Protein AF-R1D2Q7-F1 (afdb_monomer_lite)

Radius of gyration: 23.11 Å; chains: 1; bounding box: 52×46×68 Å

Foldseek 3Di:
DDDQDPDDQLPDQLLLAALVQVCVQQVPQQEDQDDSDDPRVVVNPVPNPPVSPPRRHDPHDDDDDVVVVVVPADPVVVVFFAAQDDQDFFALFRCQRPQQQAPTWFFKWFDAQPDDTDHTDTQHQQRSGWFDQDPPFGKYWHWDDDPGHTKIKMKTFFPDPDSRRFTFKMKIWHWGSLVQAAFKDKCAPHAFQAAPLRQKTWIKMWGFRSQGWIKIKIKIFGSVFPPKGWDADRGSTIRIIMIGTPDGTRMMMMMITITPRRDDDPVVSSNSVNDDPPPPSQWQDKCSHQNFFLLSSCVRQAPLAKKKKWFAKPVGWTKIKTFRFGQHQPQAFDAGWMKIDTSVNNDIFIFPDRRHAWGRHSQWHTFGGDVTQPTAGRRRWWDFHDDDGTPPPVDRSRNHGTPITTSIMTMGRSDD

Organism: Emiliania huxleyi (NCBI:txid2903)

Sequence (416 aa):
MTLSTHQDLSAWDVSAITTYNMYRMFYYAASFSQKLCSDVWINTWSRVYYSHRQQVFSGTSGGNDITTAWDALPSSFRSNLYTVQGVATGTTHIVDGGHDMYDYGNYMSVSIGDSDYGSYLTYNQQCGSAPIDGDPVPYSTCMYPHASFTLMYTQVHATSTAPSNSVTGFRTTGNNGADGHGSKHGTGSTTPLTSASGRFQAHYTKVYSAGDPSINHLIVYSSSDQTASHSYSASTDSDVDTVTFGEPQHKVVYLLWAGTSGYNFPTSDFQSGCYPSEPPTNLCYSKSLHGASSYTFHSRCDNKGATLTLIQLSNGYKLAAYTSIPWTSRSGYGTGTSYIASITRNSCHQNRYSQYQIYDHNMYGPTFGGGHDIYINSNMNGGYCNYHSYYGAGSIICGSYSSWSITALEVYSTEA

Structure (mmCIF, N/CA/C/O backbone):
data_AF-R1D2Q7-F1
#
_entry.id   AF-R1D2Q7-F1
#
loop_
_atom_site.group_PDB
_atom_site.id
_atom_site.type_symbol
_atom_site.label_atom_id
_atom_site.label_alt_id
_atom_site.label_comp_id
_atom_site.label_asym_id
_atom_site.label_entity_id
_atom_site.label_seq_id
_atom_site.pdbx_PDB_ins_code
_atom_site.Cartn_x
_atom_site.Cartn_y
_atom_site.Cartn_z
_atom_site.occupancy
_atom_site.B_iso_or_equiv
_atom_site.auth_seq_id
_atom_site.auth_comp_id
_atom_site.auth_asym_id
_atom_site.auth_atom_id
_atom_site.pdbx_PDB_model_num
ATOM 1 N N . MET A 1 1 ? -1.330 21.378 -11.432 1.00 21.17 1 MET A N 1
ATOM 2 C CA . MET A 1 1 ? -2.297 20.326 -11.809 1.00 21.17 1 MET A CA 1
ATOM 3 C C . MET A 1 1 ? -1.509 19.032 -11.945 1.00 21.17 1 MET A C 1
ATOM 5 O O . MET A 1 1 ? -1.041 18.696 -13.022 1.00 21.17 1 MET A O 1
ATOM 9 N N . THR A 1 2 ? -1.219 18.396 -10.817 1.00 19.92 2 THR A N 1
ATOM 10 C CA . THR A 1 2 ? -0.394 17.189 -10.720 1.00 19.92 2 THR A CA 1
ATOM 11 C C . THR A 1 2 ? -1.335 16.022 -10.468 1.00 19.92 2 THR A C 1
ATOM 13 O O . THR A 1 2 ? -1.900 15.900 -9.389 1.00 19.92 2 THR A O 1
ATOM 16 N N . LEU A 1 3 ? -1.571 15.217 -11.507 1.00 19.89 3 LEU A N 1
ATOM 17 C CA . LEU A 1 3 ? -2.272 13.941 -11.392 1.00 19.89 3 LEU A CA 1
ATOM 18 C C . LEU A 1 3 ? -1.393 12.984 -10.571 1.00 19.89 3 LEU A C 1
ATOM 20 O O . LEU A 1 3 ? -0.381 12.499 -11.080 1.00 19.89 3 LEU A O 1
ATOM 24 N N . SER A 1 4 ? -1.774 12.695 -9.328 1.00 21.91 4 SER A N 1
ATOM 25 C CA . SER A 1 4 ? -1.305 11.506 -8.621 1.00 21.91 4 SER A CA 1
ATOM 26 C C . SER A 1 4 ? -2.159 10.323 -9.096 1.00 21.91 4 SER A C 1
ATOM 28 O O . SER A 1 4 ? -3.368 10.270 -8.888 1.00 21.91 4 SER A O 1
ATOM 30 N N . THR A 1 5 ? -1.558 9.385 -9.830 1.00 30.03 5 THR A N 1
ATOM 31 C CA . THR A 1 5 ? -2.240 8.154 -10.259 1.00 30.03 5 THR A CA 1
ATOM 32 C C . THR A 1 5 ? -1.513 6.951 -9.681 1.00 30.03 5 THR A C 1
ATOM 34 O O . THR A 1 5 ? -0.607 6.408 -10.310 1.00 30.03 5 THR A O 1
ATOM 37 N N . HIS A 1 6 ? -1.932 6.526 -8.491 1.00 38.22 6 HIS A N 1
ATOM 38 C CA . HIS A 1 6 ? -1.741 5.155 -8.031 1.00 38.22 6 HIS A CA 1
ATOM 39 C C . HIS A 1 6 ? -2.778 4.290 -8.757 1.00 38.22 6 HIS A C 1
ATOM 41 O O . HIS A 1 6 ? -3.894 4.137 -8.278 1.00 38.22 6 HIS A O 1
ATOM 47 N N . GLN A 1 7 ? -2.470 3.799 -9.959 1.00 41.19 7 GLN A N 1
ATOM 48 C CA . GLN A 1 7 ? -3.318 2.778 -10.578 1.00 41.19 7 GLN A CA 1
ATOM 49 C C . GLN A 1 7 ? -2.827 1.400 -10.154 1.00 41.19 7 GLN A C 1
ATOM 51 O O . GLN A 1 7 ? -1.683 1.047 -10.433 1.00 41.19 7 GLN A O 1
ATOM 56 N N . ASP A 1 8 ? -3.713 0.625 -9.528 1.00 42.19 8 ASP A N 1
ATOM 57 C CA . ASP A 1 8 ? -3.564 -0.824 -9.450 1.00 42.19 8 ASP A CA 1
ATOM 58 C C . ASP A 1 8 ? -3.456 -1.386 -10.879 1.00 42.19 8 ASP A C 1
ATOM 60 O O . ASP A 1 8 ? -4.293 -1.114 -11.748 1.00 42.19 8 ASP A O 1
ATOM 64 N N . LEU A 1 9 ? -2.389 -2.137 -11.144 1.00 46.78 9 LEU A N 1
ATOM 65 C CA . LEU A 1 9 ? -2.124 -2.733 -12.451 1.00 46.78 9 LEU A CA 1
ATOM 66 C C . LEU A 1 9 ? -3.142 -3.835 -12.793 1.00 46.78 9 LEU A C 1
ATOM 68 O O . LEU A 1 9 ? -3.361 -4.116 -13.974 1.00 46.78 9 LEU A O 1
ATOM 72 N N . SER A 1 10 ? -3.820 -4.412 -11.789 1.00 43.88 10 SER A N 1
ATOM 73 C CA . SER A 1 10 ? -4.962 -5.319 -11.983 1.00 43.88 10 SER A CA 1
ATOM 74 C C . SER A 1 10 ? -6.121 -4.623 -12.715 1.00 43.88 10 SER A C 1
ATOM 76 O O . SER A 1 10 ? -6.763 -5.223 -13.578 1.00 43.88 10 SER A O 1
ATOM 78 N N . ALA A 1 11 ? -6.312 -3.324 -12.460 1.00 45.25 11 ALA A N 1
ATOM 79 C CA . ALA A 1 11 ? -7.360 -2.487 -13.035 1.00 45.25 11 ALA A CA 1
ATOM 80 C C . ALA A 1 11 ? -7.006 -1.942 -14.429 1.00 45.25 11 ALA A C 1
ATOM 82 O O . ALA A 1 11 ? -7.768 -1.171 -15.018 1.00 45.25 11 ALA A O 1
ATOM 83 N N . TRP A 1 12 ? -5.846 -2.306 -14.988 1.00 52.59 12 TRP A N 1
ATOM 84 C CA . TRP A 1 12 ? -5.529 -1.949 -16.365 1.00 52.59 12 TRP A CA 1
ATOM 85 C C . TRP A 1 12 ? -6.488 -2.648 -17.329 1.00 52.59 12 TRP A C 1
ATOM 87 O O . TRP A 1 12 ? -6.561 -3.875 -17.384 1.00 52.59 12 TRP A O 1
ATOM 97 N N . ASP A 1 13 ? -7.198 -1.851 -18.127 1.00 55.78 13 ASP A N 1
ATOM 98 C CA . ASP A 1 13 ? -7.921 -2.349 -19.290 1.00 55.78 13 ASP A CA 1
ATOM 99 C C . ASP A 1 13 ? -6.910 -2.838 -20.336 1.00 55.78 13 ASP A C 1
ATOM 101 O O . ASP A 1 13 ? -6.265 -2.056 -21.037 1.00 55.78 13 ASP A O 1
ATOM 105 N N . VAL A 1 14 ? -6.748 -4.155 -20.403 1.00 55.41 14 VAL A N 1
ATOM 106 C CA . VAL A 1 14 ? -5.964 -4.853 -21.423 1.00 55.41 14 VAL A CA 1
ATOM 107 C C . VAL A 1 14 ? -6.824 -5.537 -22.479 1.00 55.41 14 VAL A C 1
ATOM 109 O O . VAL A 1 14 ? -6.314 -6.380 -23.211 1.00 55.41 14 VAL A O 1
ATOM 112 N N . SER A 1 15 ? -8.112 -5.195 -22.585 1.00 58.12 15 SER A N 1
ATOM 113 C CA . SER A 1 15 ? -9.059 -5.844 -23.509 1.00 58.12 15 SER A CA 1
ATOM 114 C C . SER A 1 15 ? -8.656 -5.635 -24.957 1.00 58.12 15 SER A C 1
ATOM 116 O O . SER A 1 15 ? -8.953 -6.448 -25.835 1.00 58.12 15 SER A O 1
ATOM 118 N N . ALA A 1 16 ? -7.927 -4.546 -25.186 1.00 55.78 16 ALA A N 1
ATOM 119 C CA . ALA A 1 16 ? -7.317 -4.254 -26.451 1.00 55.78 16 ALA A CA 1
ATOM 120 C C . ALA A 1 16 ? -6.249 -5.297 -26.806 1.00 55.78 16 ALA A C 1
ATOM 122 O O . ALA A 1 16 ? -6.135 -5.603 -27.983 1.00 55.78 16 ALA A O 1
ATOM 123 N N . ILE A 1 17 ? -5.494 -5.871 -25.855 1.00 61.56 17 ILE A N 1
ATOM 124 C CA . ILE A 1 17 ? -4.345 -6.743 -26.149 1.00 61.56 17 ILE A CA 1
ATOM 125 C C . ILE A 1 17 ? -4.782 -8.044 -26.834 1.00 61.56 17 ILE A C 1
ATOM 127 O O . ILE A 1 17 ? -5.545 -8.834 -26.289 1.00 61.56 17 ILE A O 1
ATOM 131 N N . THR A 1 18 ? -4.243 -8.333 -28.021 1.00 62.53 18 THR A N 1
ATOM 132 C CA . THR A 1 18 ? -4.533 -9.610 -28.685 1.00 62.53 18 THR A CA 1
ATOM 133 C C . THR A 1 18 ? -3.925 -10.791 -27.928 1.00 62.53 18 THR A C 1
ATOM 135 O O . THR A 1 18 ? -2.809 -10.730 -27.408 1.00 62.53 18 THR A O 1
ATOM 138 N N . THR A 1 19 ? -4.623 -11.924 -27.965 1.00 58.41 19 THR A N 1
ATOM 139 C CA . THR A 1 19 ? -4.162 -13.222 -27.454 1.00 58.41 19 THR A CA 1
ATOM 140 C C . THR A 1 19 ? -2.745 -13.580 -27.915 1.00 58.41 19 THR A C 1
ATOM 142 O O . THR A 1 19 ? -1.944 -14.105 -27.143 1.00 58.41 19 THR A O 1
ATOM 145 N N . TYR A 1 20 ? -2.421 -13.268 -29.170 1.00 62.41 20 TYR A N 1
ATOM 146 C CA . TYR A 1 20 ? -1.113 -13.534 -29.760 1.00 62.41 20 TYR A CA 1
ATOM 147 C C . TYR A 1 20 ? -0.005 -12.657 -29.156 1.00 62.41 20 TYR A C 1
ATOM 149 O O . TYR A 1 20 ? 1.081 -13.152 -28.861 1.00 62.41 20 TYR A O 1
ATOM 157 N N . ASN A 1 21 ? -0.285 -11.371 -28.923 1.00 61.00 21 ASN A N 1
ATOM 158 C CA . ASN A 1 21 ? 0.665 -10.437 -28.314 1.00 61.00 21 ASN A CA 1
ATOM 159 C C . ASN A 1 21 ? 0.955 -10.806 -26.856 1.00 61.00 21 ASN A C 1
ATOM 161 O O . ASN A 1 21 ? 2.114 -10.821 -26.450 1.00 61.00 21 ASN A O 1
ATOM 165 N N . MET A 1 22 ? -0.086 -11.175 -26.105 1.00 61.47 22 MET A N 1
ATOM 166 C CA . MET A 1 22 ? 0.047 -11.592 -24.709 1.00 61.47 22 MET A CA 1
ATOM 167 C C . MET A 1 22 ? 0.919 -12.846 -24.573 1.00 61.47 22 MET A C 1
ATOM 169 O O . MET A 1 22 ? 1.847 -12.878 -23.771 1.00 61.47 22 MET A O 1
ATOM 173 N N . TYR A 1 23 ? 0.677 -13.864 -25.405 1.00 60.88 23 TYR A N 1
ATOM 174 C CA . TYR A 1 23 ? 1.469 -15.096 -25.409 1.00 60.88 23 TYR A CA 1
ATOM 175 C C . TYR A 1 23 ? 2.968 -14.836 -25.620 1.00 60.88 23 TYR A C 1
ATOM 177 O O . TYR A 1 23 ? 3.797 -15.398 -24.908 1.00 60.88 23 TYR A O 1
ATOM 185 N N . ARG A 1 24 ? 3.335 -13.952 -26.556 1.00 64.19 24 ARG A N 1
ATOM 186 C CA . ARG A 1 24 ? 4.748 -13.677 -26.864 1.00 64.19 24 ARG A CA 1
ATOM 187 C C . ARG A 1 24 ? 5.499 -12.997 -25.723 1.00 64.19 24 ARG A C 1
ATOM 189 O O . ARG A 1 24 ? 6.700 -13.213 -25.614 1.00 64.19 24 ARG A O 1
ATOM 196 N N . MET A 1 25 ? 4.816 -12.222 -24.881 1.00 61.41 25 MET A N 1
ATOM 197 C CA . MET A 1 25 ? 5.444 -11.581 -23.721 1.00 61.41 25 MET A CA 1
ATOM 198 C C . MET A 1 25 ? 5.859 -12.584 -22.642 1.00 61.41 25 MET A C 1
ATOM 200 O O . MET A 1 25 ? 6.873 -12.377 -21.986 1.00 61.41 25 MET A O 1
ATOM 204 N N . PHE A 1 26 ? 5.093 -13.663 -22.471 1.00 56.19 26 PHE A N 1
ATOM 205 C CA . PHE A 1 26 ? 5.294 -14.639 -21.395 1.00 56.19 26 PHE A CA 1
ATOM 206 C C . PHE A 1 26 ? 5.842 -15.985 -21.876 1.00 56.19 26 PHE A C 1
ATOM 208 O O . PHE A 1 26 ? 6.036 -16.883 -21.067 1.00 56.19 26 PHE A O 1
ATOM 215 N N . TYR A 1 27 ? 6.126 -16.133 -23.173 1.00 59.38 27 TYR A N 1
ATOM 216 C CA . TYR A 1 27 ? 6.550 -17.402 -23.774 1.00 59.38 27 TYR A CA 1
ATOM 217 C C . TYR A 1 27 ? 7.794 -18.026 -23.114 1.00 59.38 27 TYR A C 1
ATOM 219 O O . TYR A 1 27 ? 7.896 -19.246 -23.045 1.00 59.38 27 TYR A O 1
ATOM 227 N N . TYR A 1 28 ? 8.717 -17.198 -22.614 1.00 54.91 28 TYR A N 1
ATOM 228 C CA . TYR A 1 28 ? 9.939 -17.640 -21.928 1.00 54.91 28 TYR A CA 1
ATOM 229 C C . TYR A 1 28 ? 9.905 -17.441 -20.406 1.00 54.91 28 TYR A C 1
ATOM 231 O O . TYR A 1 28 ? 10.909 -17.677 -19.736 1.00 54.91 28 TYR A O 1
ATOM 239 N N . ALA A 1 29 ? 8.780 -17.001 -19.839 1.00 49.84 29 ALA A N 1
ATOM 240 C CA . ALA A 1 29 ? 8.650 -16.896 -18.393 1.00 49.84 29 ALA A CA 1
ATOM 241 C C . ALA A 1 29 ? 8.538 -18.311 -17.799 1.00 49.84 29 ALA A C 1
ATOM 243 O O . ALA A 1 29 ? 7.593 -19.033 -18.102 1.00 49.84 29 ALA A O 1
ATOM 244 N N . ALA A 1 30 ? 9.507 -18.710 -16.968 1.00 43.31 30 ALA A N 1
ATOM 245 C CA . ALA A 1 30 ? 9.521 -20.028 -16.326 1.00 43.31 30 ALA A CA 1
ATOM 246 C C . ALA A 1 30 ? 8.444 -20.156 -15.232 1.00 43.31 30 ALA A C 1
ATOM 248 O O . ALA A 1 30 ? 7.925 -21.244 -14.990 1.00 43.31 30 ALA A O 1
ATOM 249 N N . SER A 1 31 ? 8.088 -19.040 -14.592 1.00 45.47 31 SER A N 1
ATOM 250 C CA . SER A 1 31 ? 7.009 -18.961 -13.609 1.00 45.47 31 SER A CA 1
ATOM 251 C C . SER A 1 31 ? 6.570 -17.507 -13.429 1.00 45.47 31 SER A C 1
ATOM 253 O O . SER A 1 31 ? 7.320 -16.691 -12.904 1.00 45.47 31 SER A O 1
ATOM 255 N N . PHE A 1 32 ? 5.351 -17.140 -13.817 1.00 39.84 32 PHE A N 1
ATOM 256 C CA . PHE A 1 32 ? 4.808 -15.826 -13.454 1.00 39.84 32 PHE A CA 1
ATOM 257 C C . PHE A 1 32 ? 3.537 -15.984 -12.617 1.00 39.84 32 PHE A C 1
ATOM 259 O O . PHE A 1 32 ? 2.457 -16.292 -13.099 1.00 39.84 32 PHE A O 1
ATOM 266 N N . SER A 1 33 ? 3.701 -15.828 -11.303 1.00 39.28 33 SER A N 1
ATOM 267 C CA . SER A 1 33 ? 2.696 -16.160 -10.291 1.00 39.28 33 SER A CA 1
ATOM 268 C C . SER A 1 33 ? 1.610 -15.100 -10.070 1.00 39.28 33 SER A C 1
ATOM 270 O O . SER A 1 33 ? 0.871 -15.185 -9.094 1.00 39.28 33 SER A O 1
ATOM 272 N N . GLN A 1 34 ? 1.464 -14.124 -10.977 1.00 41.47 34 GLN A N 1
ATOM 273 C CA . GLN A 1 34 ? 0.509 -13.026 -10.802 1.00 41.47 34 GLN A CA 1
ATOM 274 C C . GLN A 1 34 ? -0.915 -13.406 -11.191 1.00 41.47 34 GLN A C 1
ATOM 276 O O . GLN A 1 34 ? -1.154 -13.885 -12.302 1.00 41.47 34 GLN A O 1
ATOM 281 N N . LYS A 1 35 ? -1.892 -13.068 -10.342 1.00 38.50 35 LYS A N 1
ATOM 282 C CA . LYS A 1 35 ? -3.292 -12.985 -10.771 1.00 38.50 35 LYS A CA 1
ATOM 283 C C . LYS A 1 35 ? -3.568 -11.559 -11.263 1.00 38.50 35 LYS A C 1
ATOM 285 O O . LYS A 1 35 ? -3.825 -10.640 -10.489 1.00 38.50 35 LYS A O 1
ATOM 290 N N . LEU A 1 36 ? -3.529 -11.384 -12.579 1.00 41.03 36 LEU A N 1
ATOM 291 C CA . LEU A 1 36 ? -3.925 -10.150 -13.258 1.00 41.03 36 LEU A CA 1
ATOM 292 C C . LEU A 1 36 ? -5.466 -10.121 -13.324 1.00 41.03 36 LEU A C 1
ATOM 294 O O . LEU A 1 36 ? -6.061 -10.830 -14.132 1.00 41.03 36 LEU A O 1
ATOM 298 N N . CYS A 1 37 ? -6.122 -9.415 -12.395 1.00 31.95 37 CYS A N 1
ATOM 299 C CA . CYS A 1 37 ? -7.567 -9.549 -12.137 1.00 31.95 37 CYS A CA 1
ATOM 300 C C . CYS A 1 37 ? -8.355 -8.287 -12.452 1.00 31.95 37 CYS A C 1
ATOM 302 O O . CYS A 1 37 ? -8.692 -7.518 -11.564 1.00 31.95 37 CYS A O 1
ATOM 304 N N . SER A 1 38 ? -8.743 -8.155 -13.708 1.00 38.47 38 SER A N 1
ATOM 305 C CA . SER A 1 38 ? -9.987 -7.480 -14.062 1.00 38.47 38 SER A CA 1
ATOM 306 C C . SER A 1 38 ? -10.781 -8.410 -14.973 1.00 38.47 38 SER A C 1
ATOM 308 O O . SER A 1 38 ? -10.197 -9.297 -15.609 1.00 38.47 38 SER A O 1
ATOM 310 N N . ASP A 1 39 ? -12.099 -8.216 -15.077 1.00 35.28 39 ASP A N 1
ATOM 311 C CA . ASP A 1 39 ? -12.933 -8.931 -16.060 1.00 35.28 39 ASP A CA 1
ATOM 312 C C . ASP A 1 39 ? -12.319 -8.858 -17.460 1.00 35.28 39 ASP A C 1
ATOM 314 O O . ASP A 1 39 ? -12.388 -9.793 -18.253 1.00 35.28 39 ASP A O 1
ATOM 318 N N . VAL A 1 40 ? -11.637 -7.756 -17.743 1.00 42.41 40 VAL A N 1
ATOM 319 C CA . VAL A 1 40 ? -10.878 -7.534 -18.959 1.00 42.41 40 VAL A CA 1
ATOM 320 C C . VAL A 1 40 ? -9.666 -8.473 -19.086 1.00 42.41 40 VAL A C 1
ATOM 322 O O . VAL A 1 40 ? -9.527 -9.124 -20.125 1.00 42.41 40 VAL A O 1
ATOM 325 N N . TRP A 1 41 ? -8.803 -8.594 -18.072 1.00 42.75 41 TRP A N 1
ATOM 326 C CA . TRP A 1 41 ? -7.669 -9.533 -18.098 1.00 42.75 41 TRP A CA 1
ATOM 327 C C . TRP A 1 41 ? -8.142 -10.988 -18.256 1.00 42.75 41 TRP A C 1
ATOM 329 O O . TRP A 1 41 ? -7.602 -11.731 -19.079 1.00 42.75 41 TRP A O 1
ATOM 339 N N . ILE A 1 42 ? -9.207 -11.375 -17.545 1.00 34.41 42 ILE A N 1
ATOM 340 C CA . ILE A 1 42 ? -9.792 -12.726 -17.584 1.00 34.41 42 ILE A CA 1
ATOM 341 C C . ILE A 1 42 ? -10.410 -13.031 -18.961 1.00 34.41 42 ILE A C 1
ATOM 343 O O . ILE A 1 42 ? -10.168 -14.100 -19.527 1.00 34.41 42 ILE A O 1
ATOM 347 N N 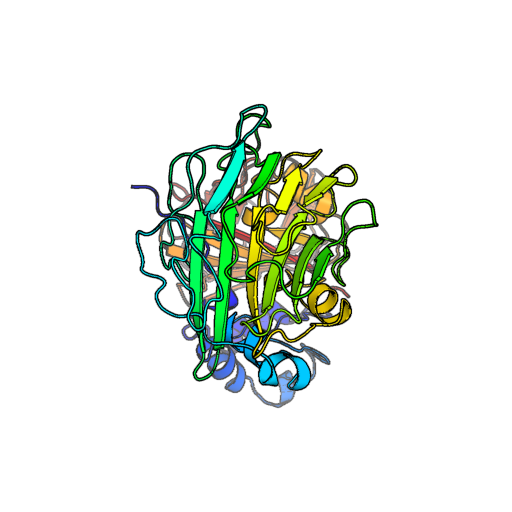. ASN A 1 43 ? -11.166 -12.093 -19.543 1.00 40.03 43 ASN A N 1
ATOM 348 C CA . ASN A 1 43 ? -11.803 -12.266 -20.856 1.00 40.03 43 ASN A CA 1
ATOM 349 C C . ASN A 1 43 ? -10.814 -12.206 -22.029 1.00 40.03 43 ASN A C 1
ATOM 351 O O . ASN A 1 43 ? -11.036 -12.827 -23.070 1.00 40.03 43 ASN A O 1
ATOM 355 N N . THR A 1 44 ? -9.705 -11.486 -21.873 1.00 44.91 44 THR A N 1
ATOM 356 C CA . THR A 1 44 ? -8.614 -11.465 -22.860 1.00 44.91 44 THR A CA 1
ATOM 357 C C . THR A 1 44 ? -7.829 -12.782 -22.831 1.00 44.91 44 THR A C 1
ATOM 359 O O . THR A 1 44 ? -7.427 -13.303 -23.875 1.00 44.91 44 THR A O 1
ATOM 362 N N . TRP A 1 45 ? -7.690 -13.379 -21.642 1.00 45.50 45 TRP A N 1
ATOM 363 C CA . TRP A 1 45 ? -7.042 -14.671 -21.407 1.00 45.50 45 TRP A CA 1
ATOM 364 C C . TRP A 1 45 ? -7.888 -15.882 -21.829 1.00 45.50 45 TRP A C 1
ATOM 366 O O . TRP A 1 45 ? -7.356 -16.852 -22.371 1.00 45.50 45 TRP A O 1
ATOM 376 N N . SER A 1 46 ? -9.215 -15.837 -21.667 1.00 38.31 46 SER A N 1
ATOM 377 C CA . SER A 1 46 ? -10.117 -16.931 -22.073 1.00 38.31 46 SER A CA 1
ATOM 378 C C . SER A 1 46 ? -10.077 -17.229 -23.584 1.00 38.31 46 SER A C 1
ATOM 380 O O . SER A 1 46 ? -10.393 -18.346 -24.005 1.00 38.31 46 SER A O 1
ATOM 382 N N . ARG A 1 47 ? -9.598 -16.267 -24.390 1.00 45.91 47 ARG A N 1
ATOM 383 C CA . ARG A 1 47 ? -9.367 -16.372 -25.842 1.00 45.91 47 ARG A CA 1
ATOM 384 C C . ARG A 1 47 ? -8.047 -17.065 -26.221 1.00 45.91 47 ARG A C 1
ATOM 386 O O . ARG A 1 47 ? -7.844 -17.371 -27.394 1.00 45.91 47 ARG A O 1
ATOM 393 N N . VAL A 1 48 ? -7.161 -17.356 -25.258 1.00 43.53 48 VAL A N 1
ATOM 394 C CA . VAL A 1 48 ? -5.935 -18.153 -25.467 1.00 43.53 48 VAL A CA 1
ATOM 395 C C . VAL A 1 48 ? -6.310 -19.610 -25.750 1.00 43.53 48 VAL A C 1
ATOM 397 O O . VAL A 1 48 ? -6.998 -20.253 -24.951 1.00 43.53 48 VAL A O 1
ATOM 400 N N . TYR A 1 49 ? -5.871 -20.141 -26.899 1.00 38.28 49 TYR A N 1
ATOM 401 C CA . TYR A 1 49 ? -6.124 -21.526 -27.314 1.00 38.28 49 TYR A CA 1
ATOM 402 C C . TYR A 1 49 ? -5.719 -22.523 -26.216 1.00 38.28 49 TYR A C 1
ATOM 404 O O . TYR A 1 49 ? -4.636 -22.431 -25.638 1.00 38.28 49 TYR A O 1
ATOM 412 N N . TYR A 1 50 ? -6.599 -23.495 -25.954 1.00 31.50 50 TYR A N 1
ATOM 413 C CA . TYR A 1 50 ? -6.530 -24.461 -24.846 1.00 31.50 50 TYR A CA 1
ATOM 414 C C . TYR A 1 50 ? -5.186 -25.213 -24.744 1.00 31.50 50 TYR A C 1
ATOM 416 O O . TYR A 1 50 ? -4.734 -25.510 -23.642 1.00 31.50 50 TYR A O 1
ATOM 424 N N . SER A 1 51 ? -4.497 -25.441 -25.868 1.00 34.00 51 SER A N 1
ATOM 425 C CA . SER A 1 51 ? -3.197 -26.128 -25.929 1.00 34.00 51 SER A CA 1
ATOM 426 C C . SER A 1 51 ? -2.000 -25.312 -25.416 1.00 34.00 51 SER A C 1
ATOM 428 O O . SER A 1 51 ? -0.958 -25.896 -25.146 1.00 34.00 51 SER A O 1
ATOM 430 N N . HIS A 1 52 ? -2.132 -23.991 -25.245 1.00 39.41 52 HIS A N 1
ATOM 431 C CA . HIS A 1 52 ? -1.042 -23.109 -24.789 1.00 39.41 52 HIS A CA 1
ATOM 432 C C . HIS A 1 52 ? -1.173 -22.700 -23.311 1.00 39.41 52 HIS A C 1
ATOM 434 O O . HIS A 1 52 ? -0.271 -22.084 -22.755 1.00 39.41 52 HIS A O 1
ATOM 440 N N . ARG A 1 53 ? -2.284 -23.064 -22.652 1.00 37.00 53 ARG A N 1
ATOM 441 C CA . ARG A 1 53 ? -2.580 -22.715 -21.248 1.00 37.00 53 ARG A CA 1
ATOM 442 C C . ARG A 1 53 ? -1.724 -23.486 -20.234 1.00 37.00 53 ARG A C 1
ATOM 444 O O . ARG A 1 53 ? -1.528 -23.011 -19.125 1.00 37.00 53 ARG A O 1
ATOM 451 N N . GLN A 1 54 ? -1.226 -24.662 -20.619 1.00 31.39 54 GLN A N 1
ATOM 452 C CA . GLN A 1 54 ? -0.543 -25.618 -19.734 1.00 31.39 54 GLN A CA 1
ATOM 453 C C . GLN A 1 54 ? 0.945 -25.307 -19.497 1.00 31.39 54 GLN A C 1
ATOM 455 O O . GLN A 1 54 ? 1.528 -25.845 -18.565 1.00 31.39 54 GLN A O 1
ATOM 460 N N . GLN A 1 55 ? 1.574 -24.467 -20.327 1.00 35.53 55 GLN A N 1
ATOM 461 C CA . GLN A 1 55 ? 3.026 -24.235 -20.267 1.00 35.53 55 GLN A CA 1
ATOM 462 C C . GLN A 1 55 ? 3.425 -22.954 -19.532 1.00 35.53 55 GLN A C 1
ATOM 464 O O . GLN A 1 55 ? 4.572 -22.840 -19.124 1.00 35.53 55 GLN A O 1
ATOM 469 N N . VAL A 1 56 ? 2.506 -21.997 -19.364 1.00 33.28 56 VAL A N 1
ATOM 470 C CA . VAL A 1 56 ? 2.878 -20.654 -18.899 1.00 33.28 56 VAL A CA 1
ATOM 471 C C . VAL A 1 56 ? 2.698 -20.499 -17.378 1.00 33.28 56 VAL A C 1
ATOM 473 O O . VAL A 1 56 ? 3.528 -19.840 -16.768 1.00 33.28 56 VAL A O 1
ATOM 476 N N . PHE A 1 57 ? 1.705 -21.145 -16.730 1.00 36.41 57 PHE A N 1
ATOM 477 C CA . PHE A 1 57 ? 1.357 -20.893 -15.310 1.00 36.41 57 PHE A CA 1
ATOM 478 C C . PHE A 1 57 ? 0.790 -22.094 -14.528 1.00 36.41 57 PHE A C 1
ATOM 480 O O . PHE A 1 57 ? -0.340 -22.048 -14.036 1.00 36.41 57 PHE A O 1
ATOM 487 N N . SER A 1 58 ? 1.549 -23.173 -14.340 1.00 28.23 58 SER A N 1
ATOM 488 C CA . SER A 1 58 ? 1.170 -24.169 -13.328 1.00 28.23 58 SER A CA 1
ATOM 489 C C . SER A 1 58 ? 1.291 -23.563 -11.913 1.00 28.23 58 SER A C 1
ATOM 491 O O . SER A 1 58 ? 2.388 -23.531 -11.364 1.00 28.23 58 SER A O 1
ATOM 493 N N . GLY A 1 59 ? 0.180 -23.079 -11.326 1.00 30.33 59 GLY A N 1
ATOM 494 C CA . GLY A 1 59 ? 0.061 -22.834 -9.874 1.00 30.33 59 GLY A CA 1
ATOM 495 C C . GLY A 1 59 ? -0.220 -21.408 -9.361 1.00 30.33 59 GLY A C 1
ATOM 496 O O . GLY A 1 59 ? 0.314 -21.060 -8.315 1.00 30.33 59 GLY A O 1
ATOM 497 N N . THR A 1 60 ? -1.034 -20.570 -10.019 1.00 29.98 60 THR A N 1
ATOM 498 C CA . THR A 1 60 ? -1.239 -19.161 -9.588 1.00 29.98 60 THR A CA 1
ATOM 499 C C . THR A 1 60 ? -2.638 -18.887 -9.002 1.00 29.98 60 THR A C 1
ATOM 501 O O . THR A 1 60 ? -3.649 -19.361 -9.522 1.00 29.98 60 THR A O 1
ATOM 504 N N . SER A 1 61 ? -2.703 -18.130 -7.895 1.00 28.08 61 SER A N 1
ATOM 505 C CA . SER A 1 61 ? -3.913 -17.821 -7.102 1.00 28.08 61 SER A CA 1
ATOM 506 C C . SER A 1 61 ? -3.946 -16.355 -6.617 1.00 28.08 61 SER A C 1
ATOM 508 O O . SER A 1 61 ? -2.940 -15.891 -6.106 1.00 28.08 61 SER A O 1
ATOM 510 N N . GLY A 1 62 ? -5.117 -15.693 -6.692 1.00 27.23 62 GLY A N 1
ATOM 511 C CA . GLY A 1 62 ? -5.533 -14.391 -6.067 1.00 27.23 62 GLY A CA 1
ATOM 512 C C . GLY A 1 62 ? -4.807 -13.086 -6.504 1.00 27.23 62 GLY A C 1
ATOM 513 O O . GLY A 1 62 ? -3.604 -13.118 -6.637 1.00 27.23 62 GLY A O 1
ATOM 514 N N . GLY A 1 63 ? -5.378 -11.896 -6.786 1.00 27.61 63 GLY A N 1
ATOM 515 C CA . GLY A 1 63 ? -6.751 -11.370 -6.799 1.00 27.61 63 GLY A CA 1
ATOM 516 C C . GLY A 1 63 ? -6.836 -9.958 -6.197 1.00 27.61 63 GLY A C 1
ATOM 517 O O . GLY A 1 63 ? -7.324 -9.877 -5.085 1.00 27.61 63 GLY A O 1
ATOM 518 N N . ASN A 1 64 ? -6.365 -8.889 -6.863 1.00 29.22 64 ASN A N 1
ATOM 519 C CA . ASN A 1 64 ? -6.316 -7.523 -6.292 1.00 29.22 64 ASN A CA 1
ATOM 520 C C . ASN A 1 64 ? -7.536 -6.657 -6.658 1.00 29.22 64 ASN A C 1
ATOM 522 O O . ASN A 1 64 ? -7.438 -5.719 -7.435 1.00 29.22 64 ASN A O 1
ATOM 526 N N . ASP A 1 65 ? -8.686 -6.955 -6.070 1.00 35.75 65 ASP A N 1
ATOM 527 C CA . ASP A 1 65 ? -9.622 -5.908 -5.656 1.00 35.75 65 ASP A CA 1
ATOM 528 C C . ASP A 1 65 ? -9.652 -5.978 -4.128 1.00 35.75 65 ASP A C 1
ATOM 530 O O . ASP A 1 65 ? -9.738 -7.074 -3.566 1.00 35.75 65 ASP A O 1
ATOM 534 N N . ILE A 1 66 ? -9.532 -4.847 -3.438 1.00 38.16 66 ILE A N 1
ATOM 535 C CA . ILE A 1 66 ? -9.603 -4.828 -1.976 1.00 38.16 66 ILE A CA 1
ATOM 536 C C . ILE A 1 66 ? -10.949 -5.407 -1.502 1.00 38.16 66 ILE A C 1
ATOM 538 O O . ILE A 1 66 ? -10.979 -6.078 -0.479 1.00 38.16 66 ILE A O 1
ATOM 542 N N . THR A 1 67 ? -12.018 -5.308 -2.310 1.00 35.28 67 THR A N 1
ATOM 543 C CA . THR A 1 67 ? -13.285 -6.029 -2.080 1.00 35.28 67 THR A CA 1
ATOM 544 C C . THR A 1 67 ? -13.108 -7.554 -2.131 1.00 35.28 67 THR A C 1
ATOM 546 O O . THR A 1 67 ? -13.539 -8.250 -1.215 1.00 35.28 67 THR A O 1
ATOM 549 N N . THR A 1 68 ? -12.372 -8.089 -3.115 1.00 40.19 68 THR A N 1
ATOM 550 C CA . THR A 1 68 ? -12.063 -9.530 -3.200 1.00 40.19 68 THR A CA 1
ATOM 551 C C . THR A 1 68 ? -11.074 -10.019 -2.141 1.00 40.19 68 THR A C 1
ATOM 553 O O . THR A 1 68 ? -11.142 -11.185 -1.754 1.00 40.19 68 THR A O 1
ATOM 556 N N . ALA A 1 69 ? -10.179 -9.159 -1.644 1.00 45.25 69 ALA A N 1
ATOM 557 C CA . ALA A 1 69 ? -9.317 -9.475 -0.504 1.00 45.25 69 ALA A CA 1
ATOM 558 C C . ALA A 1 69 ? -10.140 -9.599 0.791 1.00 45.25 69 ALA A C 1
ATOM 560 O O . ALA A 1 69 ? -9.865 -10.468 1.617 1.00 45.25 69 ALA A O 1
ATOM 561 N N . TRP A 1 70 ? -11.194 -8.789 0.931 1.00 49.59 70 TRP A N 1
ATOM 562 C CA . TRP A 1 70 ? -12.110 -8.848 2.068 1.00 49.59 70 TRP A CA 1
ATOM 563 C C . TRP A 1 70 ? -13.110 -10.000 1.990 1.00 49.59 70 TRP A C 1
ATOM 565 O O . TRP A 1 70 ? -13.349 -10.653 3.003 1.00 49.59 70 TRP A O 1
ATOM 575 N N . ASP A 1 71 ? -13.626 -10.332 0.807 1.00 49.25 71 ASP A N 1
ATOM 576 C CA . ASP A 1 71 ? -14.448 -11.536 0.612 1.00 49.25 71 ASP A CA 1
ATOM 577 C C . ASP A 1 71 ? -13.660 -12.828 0.880 1.00 49.25 71 ASP A C 1
ATOM 579 O O . ASP A 1 71 ? -14.229 -13.842 1.301 1.00 49.25 71 ASP A O 1
ATOM 583 N N . ALA A 1 72 ? -12.338 -12.781 0.687 1.00 48.22 72 ALA A N 1
ATOM 584 C CA . ALA A 1 72 ? -11.419 -13.864 1.015 1.00 48.22 72 ALA A CA 1
ATOM 585 C C . ALA A 1 72 ? -11.120 -13.988 2.521 1.00 48.22 72 ALA A C 1
ATOM 587 O O . ALA A 1 72 ? -10.515 -14.985 2.926 1.00 48.22 72 ALA A O 1
ATOM 588 N N . LEU A 1 73 ? -11.553 -13.035 3.361 1.00 58.22 73 LEU A N 1
ATOM 589 C CA . LEU A 1 73 ? -11.408 -13.165 4.809 1.00 58.22 73 LEU A CA 1
ATOM 590 C C . LEU A 1 73 ? -12.179 -14.395 5.314 1.00 58.22 73 LEU A C 1
ATOM 592 O O . LEU A 1 73 ? -13.280 -14.693 4.819 1.00 58.22 73 LEU A O 1
ATOM 596 N N . PRO A 1 74 ? -11.649 -15.098 6.334 1.00 64.00 74 PRO A N 1
ATOM 597 C CA . PRO A 1 74 ? -12.324 -16.245 6.923 1.00 64.00 74 PRO A CA 1
ATOM 598 C C . PRO A 1 74 ? -13.762 -15.900 7.315 1.00 64.00 74 PRO A C 1
ATOM 600 O O . PRO A 1 74 ? -14.029 -14.843 7.889 1.00 64.00 74 PRO A O 1
ATOM 603 N N . SER A 1 75 ? -14.708 -16.801 7.042 1.00 69.56 75 SER A N 1
ATOM 604 C CA . SER A 1 75 ? -16.108 -16.594 7.435 1.00 69.56 75 SER A CA 1
ATOM 605 C C . SER A 1 75 ? -16.257 -16.388 8.943 1.00 69.56 75 SER A C 1
ATOM 607 O O . SER A 1 75 ? -17.128 -15.633 9.355 1.00 69.56 75 SER A O 1
ATOM 609 N N . SER A 1 76 ? -15.379 -17.006 9.741 1.00 71.19 76 SER A N 1
ATOM 610 C CA . SER A 1 76 ? -15.281 -16.821 11.194 1.00 71.19 76 SER A CA 1
ATOM 611 C C . SER A 1 76 ? -14.897 -15.401 11.607 1.00 71.19 76 SER A C 1
ATOM 613 O O . SER A 1 76 ? -15.303 -14.954 12.672 1.00 71.19 76 SER A O 1
ATOM 615 N N . PHE A 1 77 ? -14.133 -14.687 10.780 1.00 78.19 77 PHE A N 1
ATOM 616 C CA . PHE A 1 77 ? -13.835 -13.276 10.998 1.00 78.19 77 PHE A CA 1
ATOM 617 C C . PHE A 1 77 ? -15.040 -12.426 10.583 1.00 78.19 77 PHE A C 1
ATOM 619 O O . PHE A 1 77 ? -15.583 -11.664 11.380 1.00 78.19 77 PHE A O 1
ATOM 626 N N . ARG A 1 78 ? -15.530 -12.631 9.352 1.00 76.19 78 ARG A N 1
ATOM 627 C CA . ARG A 1 78 ? -16.609 -11.820 8.762 1.00 76.19 78 ARG A CA 1
ATOM 628 C C . ARG A 1 78 ? -17.929 -11.889 9.525 1.00 76.19 78 ARG A C 1
ATOM 630 O O . ARG A 1 78 ? -18.633 -10.889 9.582 1.00 76.19 78 ARG A O 1
ATOM 637 N N . SER A 1 79 ? -18.273 -13.039 10.108 1.00 83.00 79 SER A N 1
ATOM 638 C CA . SER A 1 79 ? -19.532 -13.215 10.846 1.00 83.00 79 SER A CA 1
ATOM 639 C C . SER A 1 79 ? -19.633 -12.371 12.115 1.00 83.00 79 SER A C 1
ATOM 641 O O . SER A 1 79 ? -20.730 -12.217 12.637 1.00 83.00 79 SER A O 1
ATOM 643 N N . ASN A 1 80 ? -18.505 -11.869 12.618 1.00 88.25 80 ASN A N 1
ATOM 644 C CA . ASN A 1 80 ? -18.439 -11.088 13.849 1.00 88.25 80 ASN A CA 1
ATOM 645 C C . ASN A 1 80 ? -18.190 -9.598 13.590 1.00 88.25 80 ASN A C 1
ATOM 647 O O . ASN A 1 80 ? -18.042 -8.844 14.545 1.00 88.25 80 ASN A O 1
ATOM 651 N N . LEU A 1 81 ? -18.108 -9.164 12.327 1.00 87.62 81 LEU A N 1
ATOM 652 C CA . LEU A 1 81 ? -17.882 -7.762 11.985 1.00 87.62 81 LEU A CA 1
ATOM 653 C C . LEU A 1 81 ? -19.149 -6.922 12.161 1.00 87.62 81 LEU A C 1
ATOM 655 O O . LEU A 1 81 ? -20.262 -7.378 11.907 1.00 87.62 81 LEU A O 1
ATOM 659 N N . TYR A 1 82 ? -18.953 -5.668 12.552 1.00 90.00 82 TYR A N 1
ATOM 660 C CA . TYR A 1 82 ? -20.012 -4.694 12.779 1.00 90.00 82 TYR A CA 1
ATOM 661 C C . TYR A 1 82 ? -20.025 -3.599 11.700 1.00 90.00 82 TYR A C 1
ATOM 663 O O . TYR A 1 82 ? -19.001 -3.246 11.110 1.00 90.00 82 TYR A O 1
ATOM 671 N N . THR A 1 83 ? -21.215 -3.063 11.417 1.00 90.31 83 THR A N 1
ATOM 672 C CA . THR A 1 83 ? -21.393 -1.939 10.488 1.00 90.31 83 THR A CA 1
ATOM 673 C C . THR A 1 83 ? -21.284 -0.630 11.252 1.00 90.31 83 THR A C 1
ATOM 675 O O . THR A 1 83 ? -22.240 -0.222 11.903 1.00 90.31 83 THR A O 1
ATOM 678 N N . VAL A 1 84 ? -20.134 0.037 11.141 1.00 90.31 84 VAL A N 1
ATOM 679 C CA . VAL A 1 84 ? -19.928 1.373 11.717 1.00 90.31 84 VAL A CA 1
ATOM 680 C C . VAL A 1 84 ? -20.868 2.380 11.049 1.00 90.31 84 VAL A C 1
ATOM 682 O O . VAL A 1 84 ? -20.927 2.454 9.818 1.00 90.31 84 VAL A O 1
ATOM 685 N N . GLN A 1 85 ? -21.587 3.149 11.863 1.00 89.94 85 GLN A N 1
ATOM 686 C CA . GLN A 1 85 ? -22.620 4.103 11.462 1.00 89.94 85 GLN A CA 1
ATOM 687 C C . GLN A 1 85 ? -22.171 5.558 11.647 1.00 89.94 85 GLN A C 1
ATOM 689 O O . GLN A 1 85 ? -21.270 5.863 12.424 1.00 89.94 85 GLN A O 1
ATOM 694 N N . GLY A 1 86 ? -22.835 6.481 10.948 1.00 81.06 86 GLY A N 1
ATOM 695 C CA . GLY A 1 86 ? -22.734 7.917 11.238 1.00 81.06 86 GLY A CA 1
ATOM 696 C C . GLY A 1 86 ? -21.408 8.589 10.872 1.00 81.06 86 GLY A C 1
ATOM 697 O O . GLY A 1 86 ? -21.188 9.733 11.262 1.00 81.06 86 GLY A O 1
ATOM 698 N N . VAL A 1 87 ? -20.531 7.927 10.114 1.00 83.81 87 VAL A N 1
ATOM 699 C CA . VAL A 1 87 ? -19.271 8.530 9.659 1.00 83.81 87 VAL A CA 1
ATOM 700 C C . VAL A 1 87 ? -19.495 9.226 8.322 1.00 83.81 87 VAL A C 1
ATOM 702 O O . VAL A 1 87 ? -19.867 8.599 7.330 1.00 83.81 87 VAL A O 1
ATOM 705 N N . ALA A 1 88 ? -19.305 10.544 8.306 1.00 83.62 88 ALA A N 1
ATOM 706 C CA . ALA A 1 88 ? -19.544 11.382 7.140 1.00 83.62 88 ALA A CA 1
ATOM 707 C C . ALA A 1 88 ? -18.226 11.852 6.520 1.00 83.62 88 ALA A C 1
ATOM 709 O O . ALA A 1 88 ? -17.272 12.197 7.214 1.00 83.62 88 ALA A O 1
ATOM 710 N N . THR A 1 89 ? -18.181 11.918 5.189 1.00 88.50 89 THR A N 1
ATOM 711 C CA . THR A 1 89 ? -17.057 12.545 4.491 1.00 88.50 89 THR A CA 1
ATOM 712 C C . THR A 1 89 ? -16.918 14.002 4.940 1.00 88.50 89 THR A C 1
ATOM 714 O O . THR A 1 89 ? -17.897 14.745 4.941 1.00 88.50 89 THR A O 1
ATOM 717 N N . GLY A 1 90 ? -15.709 14.419 5.306 1.00 89.44 90 GLY A N 1
ATOM 718 C CA . GLY A 1 90 ? -15.421 15.762 5.809 1.00 89.44 90 GLY A CA 1
ATOM 719 C C . GLY A 1 90 ? -15.299 15.869 7.332 1.00 89.44 90 GLY A C 1
ATOM 720 O O . GLY A 1 90 ? -14.875 16.919 7.810 1.00 89.44 90 GLY A O 1
ATOM 721 N N . THR A 1 91 ? -15.619 14.823 8.103 1.00 93.12 91 THR A N 1
ATOM 722 C CA . THR A 1 91 ? -15.381 14.807 9.559 1.00 93.12 91 THR A CA 1
ATOM 723 C C . THR A 1 91 ? -13.952 14.370 9.885 1.00 93.12 91 THR A C 1
ATOM 725 O O . THR A 1 91 ? -13.269 13.794 9.045 1.00 93.12 91 THR A O 1
ATOM 728 N N . THR A 1 92 ? -13.482 14.633 11.104 1.00 94.38 92 THR A N 1
ATOM 729 C CA . THR A 1 92 ? -12.147 14.217 11.593 1.00 94.38 92 THR A CA 1
ATOM 730 C C . THR A 1 92 ? -12.195 13.068 12.597 1.00 94.38 92 THR A C 1
ATOM 732 O O . THR A 1 92 ? -11.160 12.572 13.028 1.00 94.38 92 THR A O 1
ATOM 735 N N . HIS A 1 93 ? -13.399 12.662 12.988 1.00 94.88 93 HIS A N 1
ATOM 736 C CA . HIS A 1 93 ? -13.657 11.659 14.011 1.00 94.88 93 HIS A CA 1
ATOM 737 C C . HIS A 1 93 ? -14.960 10.921 13.719 1.00 94.88 93 HIS A C 1
ATOM 739 O O . HIS A 1 93 ? -15.761 11.326 12.864 1.00 94.88 93 HIS A O 1
ATOM 745 N N . ILE A 1 94 ? -15.150 9.841 14.464 1.00 95.19 94 ILE A N 1
ATOM 746 C CA . ILE A 1 94 ? -16.383 9.076 14.553 1.00 95.19 94 ILE A CA 1
ATOM 747 C C . ILE A 1 94 ? -17.112 9.573 15.798 1.00 95.19 94 ILE A C 1
ATOM 749 O O . ILE A 1 94 ? -16.549 9.552 16.889 1.00 95.19 94 ILE A O 1
ATOM 753 N N . VAL A 1 95 ? -18.335 10.078 15.619 1.00 94.88 95 VAL A N 1
ATOM 754 C CA . VAL A 1 95 ? -19.134 10.616 16.732 1.00 94.88 95 VAL A CA 1
ATOM 755 C C . VAL A 1 95 ? -19.583 9.482 17.644 1.00 94.88 95 VAL A C 1
ATOM 757 O O . VAL A 1 95 ? -19.211 9.483 18.804 1.00 94.88 95 VAL A O 1
ATOM 760 N N . ASP A 1 96 ? -20.327 8.524 17.083 1.00 93.88 96 ASP A N 1
ATOM 761 C CA . ASP A 1 96 ? -20.908 7.394 17.823 1.00 93.88 96 ASP A CA 1
ATOM 762 C C . ASP A 1 96 ? -20.506 6.042 17.223 1.00 93.88 96 ASP A C 1
ATOM 764 O O . ASP A 1 96 ? -20.246 5.079 17.927 1.00 93.88 96 ASP A O 1
ATOM 768 N N . GLY A 1 97 ? -20.440 5.937 15.891 1.00 92.19 97 GLY A N 1
ATOM 769 C CA . GLY A 1 97 ? -20.154 4.662 15.229 1.00 92.19 97 GLY A CA 1
ATOM 770 C C . GLY A 1 97 ? -21.318 3.662 15.276 1.00 92.19 97 GLY A C 1
ATOM 771 O O . GLY A 1 97 ? -21.250 2.631 14.611 1.00 92.19 97 GLY A O 1
ATOM 772 N N . GLY A 1 98 ? -22.417 3.991 15.956 1.00 94.12 98 GLY A N 1
ATOM 773 C CA . GLY A 1 98 ? -23.584 3.156 16.208 1.00 94.12 98 GLY A CA 1
ATOM 774 C C . GLY A 1 98 ? -23.373 2.258 17.429 1.00 94.12 98 GLY A C 1
ATOM 775 O O . GLY A 1 98 ? -22.321 1.634 17.548 1.00 94.12 98 GLY A O 1
ATOM 776 N N . HIS A 1 99 ? -24.418 2.112 18.250 1.00 94.00 99 HIS A N 1
ATOM 777 C CA . HIS A 1 99 ? -24.412 1.298 19.473 1.00 94.00 99 HIS A CA 1
ATOM 778 C C . HIS A 1 99 ? -23.294 1.680 20.449 1.00 94.00 99 HIS A C 1
ATOM 780 O O . HIS A 1 99 ? -22.688 0.784 21.021 1.00 94.00 99 HIS A O 1
ATOM 786 N N . ASP A 1 100 ? -23.033 2.979 20.611 1.00 93.75 100 ASP A N 1
ATOM 787 C CA . ASP A 1 100 ? -22.042 3.479 21.571 1.00 93.75 100 ASP A CA 1
ATOM 788 C C . ASP A 1 100 ? -20.628 2.938 21.303 1.00 93.75 100 ASP A C 1
ATOM 790 O O . ASP A 1 100 ? -19.845 2.607 22.185 1.00 93.75 100 ASP A O 1
ATOM 794 N N . MET A 1 101 ? -20.280 2.765 20.025 1.00 95.62 101 MET A N 1
ATOM 795 C CA . MET A 1 101 ? -18.930 2.329 19.672 1.00 95.62 101 MET A CA 1
ATOM 796 C C . MET A 1 101 ? -17.901 3.401 20.063 1.00 95.62 101 MET A C 1
ATOM 798 O O . MET A 1 101 ? -16.794 3.088 20.493 1.00 95.62 101 MET A O 1
ATOM 802 N N . TYR A 1 102 ? -18.244 4.673 19.892 1.00 97.12 102 TYR A N 1
ATOM 803 C CA . TYR A 1 102 ? -17.386 5.816 20.152 1.00 97.12 102 TYR A CA 1
ATOM 804 C C . TYR A 1 102 ? -18.144 6.921 20.865 1.00 97.12 102 TYR A C 1
ATOM 806 O O . TYR A 1 102 ? -19.342 7.070 20.691 1.00 97.12 102 TYR A O 1
ATOM 814 N N . ASP A 1 103 ? -17.383 7.753 21.563 1.00 95.94 103 ASP A N 1
ATOM 815 C CA . ASP A 1 103 ? -17.882 8.896 22.309 1.00 95.94 103 ASP A CA 1
ATOM 816 C C . ASP A 1 103 ? -17.093 10.140 21.864 1.00 95.94 103 ASP A C 1
ATOM 818 O O . ASP A 1 103 ? -16.481 10.868 22.646 1.00 95.94 103 ASP A O 1
ATOM 822 N N . TYR A 1 104 ? -17.053 10.354 20.543 1.00 96.06 104 TYR A N 1
ATOM 823 C CA . TYR A 1 104 ? -16.079 11.181 19.818 1.00 96.06 104 TYR A CA 1
ATOM 824 C C . TYR A 1 104 ? -14.662 10.577 19.819 1.00 96.06 104 TYR A C 1
ATOM 826 O O . TYR A 1 104 ? -13.768 11.012 20.556 1.00 96.06 104 TYR A O 1
ATOM 834 N N . GLY A 1 105 ? -14.423 9.615 18.923 1.00 96.38 105 GLY A N 1
ATOM 835 C CA . GLY A 1 105 ? -13.146 8.903 18.802 1.00 96.38 105 GLY A CA 1
ATOM 836 C C . GLY A 1 105 ? -12.626 8.716 17.378 1.00 96.38 105 GLY A C 1
ATOM 837 O O . GLY A 1 105 ? -13.155 9.268 16.411 1.00 96.38 105 GLY A O 1
ATOM 838 N N . ASN A 1 106 ? -11.534 7.964 17.249 1.00 96.81 106 ASN A N 1
ATOM 839 C CA . ASN A 1 106 ? -10.780 7.764 16.015 1.00 96.81 106 ASN A CA 1
ATOM 840 C C . ASN A 1 106 ? -10.346 9.064 15.328 1.00 96.81 106 ASN A C 1
ATOM 842 O O . ASN A 1 106 ? -10.432 9.210 14.103 1.00 96.81 106 ASN A O 1
ATOM 846 N N . TYR A 1 107 ? -9.874 10.021 16.128 1.00 97.00 107 TYR A N 1
ATOM 847 C CA . TYR A 1 107 ? -9.143 11.179 15.630 1.00 97.00 107 TYR A CA 1
ATOM 848 C C . TYR A 1 107 ? -7.743 10.737 15.207 1.00 97.00 107 TYR A C 1
ATOM 850 O O . TYR A 1 107 ? -6.887 10.479 16.055 1.00 97.00 107 TYR A O 1
ATOM 858 N N . MET A 1 108 ? -7.509 10.651 13.901 1.00 95.75 108 MET A N 1
ATOM 859 C CA . MET A 1 108 ? -6.223 10.232 13.339 1.00 95.75 108 MET A CA 1
ATOM 860 C C . MET A 1 108 ? -5.286 11.429 13.179 1.00 95.75 108 MET A C 1
ATOM 862 O O . MET A 1 108 ? -5.709 12.466 12.679 1.00 95.75 108 MET A O 1
ATOM 866 N N . SER A 1 109 ? -4.010 11.287 13.516 1.00 94.38 109 SER A N 1
ATOM 867 C CA . SER A 1 109 ? -2.966 12.271 13.214 1.00 94.38 109 SER A CA 1
ATOM 868 C C . SER A 1 109 ? -1.629 11.589 12.932 1.00 94.38 109 SER A C 1
ATOM 870 O O . SER A 1 109 ? -1.418 10.413 13.236 1.00 94.38 109 SER A O 1
ATOM 872 N N . VAL A 1 110 ? -0.716 12.332 12.314 1.00 92.62 110 VAL A N 1
ATOM 873 C CA . VAL A 1 110 ? 0.612 11.844 11.923 1.00 92.62 110 VAL A CA 1
ATOM 874 C C . VAL A 1 110 ? 1.682 12.862 12.278 1.00 92.62 110 VAL A C 1
ATOM 876 O O . VAL A 1 110 ? 1.418 14.066 12.255 1.00 92.62 110 VAL A O 1
ATOM 879 N N . SER A 1 111 ? 2.881 12.381 12.593 1.00 90.81 111 SER A N 1
ATOM 880 C CA . SER A 1 111 ? 4.077 13.213 12.743 1.00 90.81 111 SER A CA 1
ATOM 881 C C . SER A 1 111 ? 4.995 13.031 11.539 1.00 90.81 111 SER A C 1
ATOM 883 O O . SER A 1 111 ? 5.119 11.924 11.001 1.00 90.81 111 SER A O 1
ATOM 885 N N . ILE A 1 112 ? 5.623 14.126 11.107 1.00 85.44 112 ILE A N 1
ATOM 886 C CA . ILE A 1 112 ? 6.479 14.174 9.917 1.00 85.44 112 ILE A CA 1
ATOM 887 C C . ILE A 1 112 ? 7.864 14.692 10.296 1.00 85.44 112 ILE A C 1
ATOM 889 O O . ILE A 1 112 ? 7.984 15.770 10.880 1.00 85.44 112 ILE A O 1
ATOM 893 N N . GLY A 1 113 ? 8.921 13.953 9.966 1.00 81.94 113 GLY A N 1
ATOM 894 C CA . GLY A 1 113 ? 10.269 14.270 10.450 1.00 81.94 113 GLY A CA 1
ATOM 895 C C . GLY A 1 113 ? 10.299 14.397 11.981 1.00 81.94 113 GLY A C 1
ATOM 896 O O . GLY A 1 113 ? 9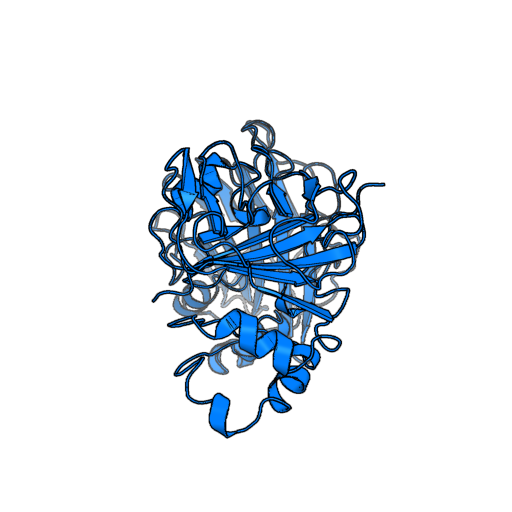.697 13.587 12.679 1.00 81.94 113 GLY A O 1
ATOM 897 N N . ASP A 1 114 ? 10.932 15.447 12.501 1.00 75.94 114 ASP A N 1
ATOM 898 C CA . ASP A 1 114 ? 11.049 15.689 13.950 1.00 75.94 114 ASP A CA 1
ATOM 899 C C . ASP A 1 114 ? 9.912 16.563 14.524 1.00 75.94 114 ASP A C 1
ATOM 901 O O . ASP A 1 114 ? 10.060 17.162 15.589 1.00 75.94 114 ASP A O 1
ATOM 905 N N . SER A 1 115 ? 8.798 16.711 13.797 1.00 79.12 115 SER A N 1
ATOM 906 C CA . SER A 1 115 ? 7.667 17.539 14.239 1.00 79.12 115 SER A CA 1
ATOM 907 C C . SER A 1 115 ? 6.728 16.809 15.201 1.00 79.12 115 SER A C 1
ATOM 909 O O . SER A 1 115 ? 6.633 15.582 15.200 1.00 79.12 115 SER A O 1
ATOM 911 N N . ASP A 1 116 ? 5.995 17.587 15.999 1.00 87.00 116 ASP A N 1
ATOM 912 C CA . ASP A 1 116 ? 4.841 17.088 16.745 1.00 87.00 116 ASP A CA 1
ATOM 913 C C . ASP A 1 116 ? 3.748 16.562 15.794 1.00 87.00 116 ASP A C 1
ATOM 915 O O . ASP A 1 116 ? 3.728 16.851 14.595 1.00 87.00 116 ASP A O 1
ATOM 919 N N . TYR A 1 117 ? 2.796 15.802 16.340 1.00 90.44 117 TYR A N 1
ATOM 920 C CA . TYR A 1 117 ? 1.623 15.355 15.588 1.00 90.44 117 TYR A CA 1
ATOM 921 C C . TYR A 1 117 ? 0.849 16.550 15.018 1.00 90.44 117 TYR A C 1
ATOM 923 O O . TYR A 1 117 ? 0.474 17.465 15.755 1.00 90.44 117 TYR A O 1
ATOM 931 N N . GLY A 1 118 ? 0.597 16.516 13.709 1.00 87.75 118 GLY A N 1
ATOM 932 C CA . GLY A 1 118 ? -0.147 17.557 13.008 1.00 87.75 118 GLY A CA 1
ATOM 933 C C . GLY A 1 118 ? -1.647 17.558 13.320 1.00 87.75 118 GLY A C 1
ATOM 934 O O . GLY A 1 118 ? -2.134 16.879 14.228 1.00 87.75 118 GLY A O 1
ATOM 935 N N . SER A 1 119 ? -2.397 18.329 12.532 1.00 90.69 119 SER A N 1
ATOM 936 C CA . SER A 1 119 ? -3.861 18.367 12.590 1.00 90.69 119 SER A CA 1
ATOM 937 C C . SER A 1 119 ? -4.486 16.993 12.317 1.00 90.69 119 SER A C 1
ATOM 939 O O . SER A 1 119 ? -3.871 16.100 11.726 1.00 90.69 119 SER A O 1
ATOM 941 N N . TYR A 1 120 ? -5.734 16.820 12.761 1.00 93.50 120 TYR A N 1
ATOM 942 C CA . TYR A 1 120 ? -6.453 15.573 12.535 1.00 93.50 120 TYR A CA 1
ATOM 943 C C . TYR A 1 120 ? -6.765 15.358 11.053 1.00 93.50 120 TYR A C 1
ATOM 945 O O . TYR A 1 120 ? -7.215 16.275 10.363 1.00 93.50 120 TYR A O 1
ATOM 953 N N . LEU A 1 121 ? -6.566 14.125 10.589 1.00 91.81 121 LEU A N 1
ATOM 954 C CA . LEU A 1 121 ? -6.921 13.700 9.243 1.00 91.81 121 LEU A CA 1
ATOM 955 C C . LEU A 1 121 ? -8.446 13.676 9.087 1.00 91.81 121 LEU A C 1
ATOM 957 O O . LEU A 1 121 ? -9.183 13.296 9.998 1.00 91.81 121 LEU A O 1
ATOM 961 N N . THR A 1 122 ? -8.913 14.038 7.901 1.00 91.88 122 THR A N 1
ATOM 962 C CA . THR A 1 122 ? -10.333 14.089 7.558 1.00 91.88 122 THR A CA 1
ATOM 963 C C . THR A 1 122 ? -10.758 12.810 6.846 1.00 91.88 122 THR A C 1
ATOM 965 O O . THR A 1 122 ? -10.097 12.374 5.906 1.00 91.88 122 THR A O 1
ATOM 968 N N . TYR A 1 123 ? -11.911 12.239 7.192 1.00 89.62 123 TYR A N 1
ATOM 969 C CA . TYR A 1 123 ? -12.503 11.154 6.414 1.00 89.62 123 TYR A CA 1
ATOM 970 C C . TYR A 1 123 ? -12.874 11.659 5.015 1.00 89.62 123 TYR A C 1
ATOM 972 O O . TYR A 1 123 ? -13.835 12.406 4.857 1.00 89.62 123 TYR A O 1
ATOM 980 N N . ASN A 1 124 ? -12.119 11.283 3.983 1.00 84.44 124 ASN A N 1
ATOM 981 C CA . ASN A 1 124 ? -12.232 11.849 2.633 1.00 84.44 124 ASN A CA 1
ATOM 982 C C . ASN A 1 124 ? -12.805 10.881 1.579 1.00 84.44 124 ASN A C 1
ATOM 984 O O . ASN A 1 124 ? -13.013 11.283 0.431 1.00 84.44 124 ASN A O 1
ATOM 988 N N . GLN A 1 125 ? -13.101 9.638 1.978 1.00 80.56 125 GLN A N 1
ATOM 989 C CA . GLN A 1 125 ? -13.749 8.601 1.160 1.00 80.56 125 GLN A CA 1
ATOM 990 C C . GLN A 1 125 ? -13.043 8.352 -0.191 1.00 80.56 125 GLN A C 1
ATOM 992 O O . GLN A 1 125 ? -13.663 8.054 -1.209 1.00 80.56 125 GLN A O 1
ATOM 997 N N . GLN A 1 126 ? -11.717 8.468 -0.204 1.00 70.19 126 GLN A N 1
ATOM 998 C CA . GLN A 1 126 ? -10.853 8.227 -1.355 1.00 70.19 126 GLN A CA 1
ATOM 999 C C . GLN A 1 126 ? -10.467 6.747 -1.462 1.00 70.19 126 GLN A C 1
ATOM 1001 O O . GLN A 1 126 ? -9.327 6.342 -1.246 1.00 70.19 126 GLN A O 1
ATOM 1006 N N . CYS A 1 127 ? -11.452 5.916 -1.782 1.00 62.81 127 CYS A N 1
ATOM 1007 C CA . CYS A 1 127 ? -11.314 4.466 -1.873 1.00 62.81 127 CYS A CA 1
ATOM 1008 C C . CYS A 1 127 ? -10.499 4.026 -3.091 1.00 62.81 127 CYS A C 1
ATOM 1010 O O . CYS A 1 127 ? -10.966 4.114 -4.223 1.00 62.81 127 CYS A O 1
ATOM 1012 N N . GLY A 1 128 ? -9.267 3.561 -2.857 1.00 49.66 128 GLY A N 1
ATOM 1013 C CA . GLY A 1 128 ? -8.361 3.125 -3.927 1.00 49.66 128 GLY A CA 1
ATOM 1014 C C . GLY A 1 128 ? -7.795 4.274 -4.770 1.00 49.66 128 GLY A C 1
ATOM 1015 O O . GLY A 1 128 ? -7.040 4.028 -5.710 1.00 49.66 128 GLY A O 1
ATOM 1016 N N . SER A 1 129 ? -8.133 5.522 -4.435 1.00 46.53 129 SER A N 1
ATOM 1017 C CA . SER A 1 129 ? -7.570 6.712 -5.061 1.00 46.53 129 SER A CA 1
ATOM 1018 C C . SER A 1 129 ? -6.161 6.980 -4.543 1.00 46.53 129 SER A C 1
ATOM 1020 O O . SER A 1 129 ? -5.772 6.563 -3.452 1.00 46.53 129 SER A O 1
ATOM 1022 N N . ALA A 1 130 ? -5.407 7.762 -5.311 1.00 46.91 130 ALA A N 1
ATOM 1023 C CA . ALA A 1 130 ? -4.193 8.363 -4.799 1.00 46.91 130 ALA A CA 1
ATOM 1024 C C . ALA A 1 130 ? -4.482 9.241 -3.563 1.00 46.91 130 ALA A C 1
ATOM 1026 O O . ALA A 1 130 ? -5.519 9.911 -3.534 1.00 46.91 130 ALA A O 1
ATOM 1027 N N . PRO A 1 131 ? -3.567 9.284 -2.580 1.00 58.94 131 PRO A N 1
ATOM 1028 C CA . PRO A 1 131 ? -3.628 10.252 -1.494 1.00 58.94 131 PRO A CA 1
ATOM 1029 C C . PRO A 1 131 ? -3.806 11.677 -2.033 1.00 58.94 131 PRO A C 1
ATOM 1031 O O . PRO A 1 131 ? -3.134 12.067 -2.994 1.00 58.94 131 PRO A O 1
ATOM 1034 N N . ILE A 1 132 ? -4.720 12.441 -1.434 1.00 56.81 132 ILE A N 1
ATOM 1035 C CA . ILE A 1 132 ? -4.917 13.852 -1.781 1.00 56.81 132 ILE A CA 1
ATOM 1036 C C . ILE A 1 132 ? -3.847 14.654 -1.045 1.00 56.81 132 ILE A C 1
ATOM 1038 O O . ILE A 1 132 ? -3.682 14.456 0.156 1.00 56.81 132 ILE A O 1
ATOM 1042 N N . ASP A 1 133 ? -3.156 15.561 -1.745 1.00 57.75 133 ASP A N 1
ATOM 1043 C CA . ASP A 1 133 ? -2.261 16.537 -1.114 1.00 57.75 133 ASP A CA 1
ATOM 1044 C C . ASP A 1 133 ? -3.039 17.321 -0.045 1.00 57.75 133 ASP A C 1
ATOM 1046 O O . ASP A 1 133 ? -3.955 18.088 -0.350 1.00 57.75 133 ASP A O 1
ATOM 1050 N N . GLY A 1 134 ? -2.678 17.098 1.215 1.00 52.44 134 GLY A N 1
ATOM 1051 C CA . GLY A 1 134 ? -3.243 17.757 2.383 1.00 52.44 134 GLY A CA 1
ATOM 1052 C C . GLY A 1 134 ? -2.141 18.064 3.389 1.00 52.44 134 GLY A C 1
ATOM 1053 O O . GLY A 1 134 ? -1.110 17.398 3.413 1.00 52.44 134 GLY A O 1
ATOM 1054 N N . ASP A 1 135 ? -2.347 19.099 4.193 1.00 53.53 135 ASP A N 1
ATOM 1055 C CA . ASP A 1 135 ? -1.541 19.374 5.385 1.00 53.53 135 ASP A CA 1
ATOM 1056 C C . ASP A 1 135 ? -1.989 18.396 6.495 1.00 53.53 135 ASP A C 1
ATOM 1058 O O . ASP A 1 135 ? -3.202 18.321 6.736 1.00 53.53 135 ASP A O 1
ATOM 1062 N N . PRO A 1 136 ? -1.095 17.605 7.131 1.00 54.28 136 PRO A N 1
ATOM 1063 C CA . PRO A 1 136 ? 0.377 17.650 7.046 1.00 54.28 136 PRO A CA 1
ATOM 1064 C C . PRO A 1 136 ? 1.048 16.743 5.994 1.00 54.28 136 PRO A C 1
ATOM 1066 O O . PRO A 1 136 ? 2.214 16.966 5.671 1.00 54.28 136 PRO A O 1
ATOM 1069 N N . VAL A 1 137 ? 0.360 15.744 5.428 1.00 72.06 137 VAL A N 1
ATOM 1070 C CA . VAL A 1 137 ? 0.872 14.872 4.342 1.00 72.06 137 VAL A CA 1
ATOM 1071 C C . VAL A 1 137 ? -0.248 14.374 3.435 1.00 72.06 137 VAL A C 1
ATOM 1073 O O . VAL A 1 137 ? -1.396 14.347 3.860 1.00 72.06 137 VAL A O 1
ATOM 1076 N N . PRO A 1 138 ? 0.052 13.899 2.213 1.00 78.06 138 PRO A N 1
ATOM 1077 C CA . PRO A 1 138 ? -0.916 13.197 1.396 1.00 78.06 138 PRO A CA 1
ATOM 1078 C C . PRO A 1 138 ? -1.446 11.951 2.097 1.00 78.06 138 PRO A C 1
ATOM 1080 O O . PRO A 1 138 ? -0.695 11.031 2.441 1.00 78.06 138 PRO A O 1
ATOM 1083 N N . TYR A 1 139 ? -2.765 11.886 2.241 1.00 78.62 139 TYR A N 1
ATOM 1084 C CA . TYR A 1 139 ? -3.444 10.694 2.729 1.00 78.62 139 TYR A CA 1
ATOM 1085 C C . TYR A 1 139 ? -4.753 10.435 1.980 1.00 78.62 139 TYR A C 1
ATOM 1087 O O . TYR A 1 139 ? -5.345 11.307 1.339 1.00 78.62 139 TYR A O 1
ATOM 1095 N N . SER A 1 140 ? -5.213 9.195 2.059 1.00 75.50 140 SER A N 1
ATOM 1096 C CA . SER A 1 140 ? -6.562 8.791 1.675 1.00 75.50 140 SER A CA 1
ATOM 1097 C C . SER A 1 140 ? -7.174 8.022 2.830 1.00 75.50 140 SER A C 1
ATOM 1099 O O . SER A 1 140 ? -6.489 7.237 3.481 1.00 75.50 140 SER A O 1
ATOM 1101 N N . THR A 1 141 ? -8.453 8.250 3.090 1.00 81.25 141 THR A N 1
ATOM 1102 C CA . THR A 1 141 ? -9.248 7.400 3.966 1.00 81.25 141 THR A CA 1
ATOM 1103 C C . THR A 1 141 ? -10.358 6.790 3.133 1.00 81.25 141 THR A C 1
ATOM 1105 O O . THR A 1 141 ? -10.896 7.412 2.219 1.00 81.25 141 THR A O 1
ATOM 1108 N N . CYS A 1 142 ? -10.761 5.586 3.474 1.00 75.38 142 CYS A N 1
ATOM 1109 C CA . CYS A 1 142 ? -11.876 4.930 2.838 1.00 75.38 142 CYS A CA 1
ATOM 1110 C C . CYS A 1 142 ? -12.671 4.165 3.873 1.00 75.38 142 CYS A C 1
ATOM 1112 O O . CYS A 1 142 ? -12.115 3.413 4.671 1.00 75.38 142 CYS A O 1
ATOM 1114 N N . MET A 1 143 ? -13.981 4.341 3.814 1.00 77.06 143 MET A N 1
ATOM 1115 C CA . MET A 1 143 ? -14.931 3.463 4.463 1.00 77.06 143 MET A CA 1
ATOM 1116 C C . MET A 1 143 ? -15.474 2.556 3.371 1.00 77.06 143 MET A C 1
ATOM 1118 O O . MET A 1 143 ? -16.119 3.034 2.439 1.00 77.06 143 MET A O 1
ATOM 1122 N N . TYR A 1 144 ? -15.183 1.266 3.443 1.00 67.19 144 TYR A N 1
ATOM 1123 C CA . TYR A 1 144 ? -15.772 0.278 2.553 1.00 67.19 144 TYR A CA 1
ATOM 1124 C C . TYR A 1 144 ? -17.033 -0.276 3.218 1.00 67.19 144 TYR A C 1
ATOM 1126 O O . TYR A 1 144 ? -16.919 -1.114 4.118 1.00 67.19 144 TYR A O 1
ATOM 1134 N N . PRO A 1 145 ? -18.234 0.184 2.816 1.00 61.06 145 PRO A N 1
ATOM 1135 C CA . PRO A 1 145 ? -19.463 -0.454 3.244 1.00 61.06 145 PRO A CA 1
ATOM 1136 C C . PRO A 1 145 ? -19.593 -1.795 2.518 1.00 61.06 145 PRO A C 1
ATOM 1138 O O . PRO A 1 145 ? -19.737 -1.849 1.296 1.00 61.06 145 PRO A O 1
ATOM 1141 N N . HIS A 1 146 ? -19.554 -2.887 3.272 1.00 62.62 146 HIS A N 1
ATOM 1142 C CA . HIS A 1 146 ? -20.084 -4.168 2.827 1.00 62.62 146 HIS A CA 1
ATOM 1143 C C . HIS A 1 146 ? -21.561 -4.255 3.235 1.00 62.62 146 HIS A C 1
ATOM 1145 O O . HIS A 1 146 ? -22.012 -3.551 4.136 1.00 62.62 146 HIS A O 1
ATOM 1151 N N . ALA A 1 147 ? -22.327 -5.169 2.636 1.00 64.06 147 ALA A N 1
ATOM 1152 C CA . ALA A 1 147 ? -23.745 -5.368 2.953 1.00 64.06 147 ALA A CA 1
ATOM 1153 C C . ALA A 1 147 ? -24.040 -5.706 4.435 1.00 64.06 147 ALA A C 1
ATOM 1155 O O . ALA A 1 147 ? -25.203 -5.769 4.827 1.00 64.06 147 ALA A O 1
ATOM 1156 N N . SER A 1 148 ? -23.020 -5.982 5.256 1.00 66.50 148 SER A N 1
ATOM 1157 C CA . SER A 1 148 ? -23.190 -6.403 6.657 1.00 66.50 148 SER A CA 1
ATOM 1158 C C . SER A 1 148 ? -22.122 -5.873 7.618 1.00 66.50 148 SER A C 1
ATOM 1160 O O . SER A 1 148 ? -22.181 -6.190 8.801 1.00 66.50 148 SER A O 1
ATOM 1162 N N . PHE A 1 149 ? -21.143 -5.098 7.141 1.00 72.06 149 PHE A N 1
ATOM 1163 C CA . PHE A 1 149 ? -20.087 -4.535 7.986 1.00 72.06 149 PHE A CA 1
ATOM 1164 C C . PHE A 1 149 ? -19.417 -3.325 7.331 1.00 72.06 149 PHE A C 1
ATOM 1166 O O . PHE A 1 149 ? -19.523 -3.131 6.119 1.00 72.06 149 PHE A O 1
ATOM 1173 N N . THR A 1 150 ? -18.670 -2.558 8.126 1.00 73.06 150 THR A N 1
ATOM 1174 C CA . THR A 1 150 ? -17.830 -1.456 7.642 1.00 73.06 150 THR A CA 1
ATOM 1175 C C . THR A 1 150 ? -16.375 -1.760 7.965 1.00 73.06 150 THR A C 1
ATOM 1177 O O . THR A 1 150 ? -16.031 -1.989 9.124 1.00 73.06 150 THR A O 1
ATOM 1180 N N . LEU A 1 151 ? -15.515 -1.729 6.949 1.00 73.81 151 LEU A N 1
ATOM 1181 C CA . LEU A 1 151 ? -14.065 -1.684 7.136 1.00 73.81 151 LEU A CA 1
ATOM 1182 C C . LEU A 1 151 ? -13.569 -0.290 6.796 1.00 73.81 151 LEU A C 1
ATOM 1184 O O . LEU A 1 151 ? -13.964 0.287 5.781 1.00 73.81 151 LEU A O 1
ATOM 1188 N N . MET A 1 152 ? -12.693 0.241 7.636 1.00 76.12 152 MET A N 1
ATOM 1189 C CA . MET A 1 152 ? -12.075 1.535 7.418 1.00 76.12 152 MET A CA 1
ATOM 1190 C C . MET A 1 152 ? -10.588 1.371 7.193 1.00 76.12 152 MET A C 1
ATOM 1192 O O . MET A 1 152 ? -9.916 0.573 7.843 1.00 76.12 152 MET A O 1
ATOM 1196 N N . TYR A 1 153 ? -10.085 2.138 6.242 1.00 79.12 153 TYR A N 1
ATOM 1197 C CA . TYR A 1 153 ? -8.707 2.061 5.821 1.00 79.12 153 TYR A CA 1
ATOM 1198 C C . TYR A 1 153 ? -8.159 3.446 5.515 1.00 79.12 153 TYR A C 1
ATOM 1200 O O . TYR A 1 153 ? -8.774 4.202 4.767 1.00 79.12 153 TYR A O 1
ATOM 1208 N N . THR A 1 154 ? -6.978 3.743 6.041 1.00 78.75 154 THR A N 1
ATOM 1209 C CA . THR A 1 154 ? -6.245 4.978 5.790 1.00 78.75 154 THR A CA 1
ATOM 1210 C C . THR A 1 154 ? -4.859 4.656 5.244 1.00 78.75 154 THR A C 1
ATOM 1212 O O . THR A 1 154 ? -4.125 3.846 5.810 1.00 78.75 154 THR A O 1
ATOM 1215 N N . GLN A 1 155 ? -4.488 5.306 4.142 1.00 77.44 155 GLN A N 1
ATOM 1216 C CA . GLN A 1 155 ? -3.122 5.315 3.620 1.00 77.44 155 GLN A CA 1
ATOM 1217 C C . GLN A 1 155 ? -2.519 6.689 3.813 1.00 77.44 155 GLN A C 1
ATOM 1219 O O . GLN A 1 155 ? -3.092 7.674 3.354 1.00 77.44 155 GLN A O 1
ATOM 1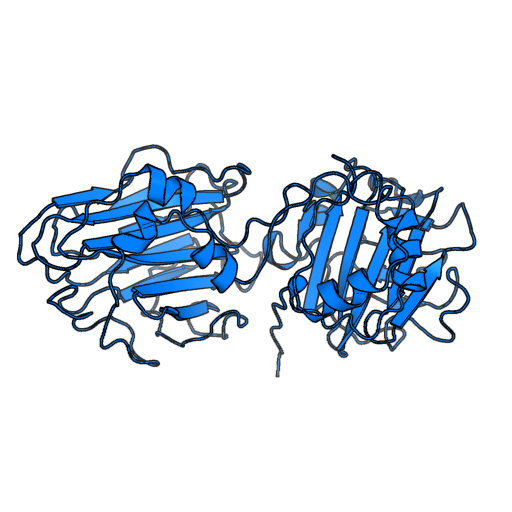224 N N . VAL A 1 156 ? -1.327 6.736 4.394 1.00 78.00 156 VAL A N 1
ATOM 1225 C CA . VAL A 1 156 ? -0.521 7.952 4.496 1.00 78.00 156 VAL A CA 1
ATOM 1226 C C . VAL A 1 156 ? 0.743 7.761 3.675 1.00 78.00 156 VAL A C 1
ATOM 1228 O O . VAL A 1 156 ? 1.392 6.719 3.779 1.00 78.00 156 VAL A O 1
ATOM 1231 N N . HIS A 1 157 ? 1.076 8.749 2.846 1.00 73.62 157 HIS A N 1
ATOM 1232 C CA . HIS A 1 157 ? 2.231 8.711 1.959 1.00 73.62 157 HIS A CA 1
ATOM 1233 C C . HIS A 1 157 ? 3.155 9.900 2.208 1.00 73.62 157 HIS A C 1
ATOM 1235 O O . HIS A 1 157 ? 2.725 11.050 2.184 1.00 73.62 157 HIS A O 1
ATOM 1241 N N . ALA A 1 158 ? 4.448 9.628 2.377 1.00 66.31 158 ALA A N 1
ATOM 1242 C CA . ALA A 1 158 ? 5.457 10.681 2.393 1.00 66.31 158 ALA A CA 1
ATOM 1243 C C . ALA A 1 158 ? 5.603 11.304 0.993 1.00 66.31 158 ALA A C 1
ATOM 1245 O O . ALA A 1 158 ? 5.660 10.593 -0.013 1.00 66.31 158 ALA A O 1
ATOM 1246 N N . THR A 1 159 ? 5.723 12.631 0.919 1.00 57.06 159 THR A N 1
ATOM 1247 C CA . THR A 1 159 ? 5.888 13.376 -0.348 1.00 57.06 159 THR A CA 1
ATOM 1248 C C . THR A 1 159 ? 7.314 13.343 -0.890 1.00 57.06 159 THR A C 1
ATOM 1250 O O . THR A 1 159 ? 7.556 13.741 -2.031 1.00 57.06 159 THR A O 1
ATOM 1253 N N . SER A 1 160 ? 8.282 12.903 -0.084 1.00 55.28 160 SER A N 1
ATOM 1254 C CA . SER A 1 160 ? 9.701 12.932 -0.429 1.00 55.28 160 SER A CA 1
ATOM 1255 C C . SER A 1 160 ? 10.486 11.840 0.295 1.00 55.28 160 SER A C 1
ATOM 1257 O O . SER A 1 160 ? 10.083 11.341 1.344 1.00 55.28 160 SER A O 1
ATOM 1259 N N . THR A 1 161 ? 11.638 11.481 -0.276 1.00 53.09 161 THR A N 1
ATOM 1260 C CA . THR A 1 161 ? 12.624 10.592 0.351 1.00 53.09 161 THR A CA 1
ATOM 1261 C C . THR A 1 161 ? 13.517 11.304 1.367 1.00 53.09 161 THR A C 1
ATOM 1263 O O . THR A 1 161 ? 14.357 10.666 1.994 1.00 53.09 161 THR A O 1
ATOM 1266 N N . ALA A 1 162 ? 13.386 12.626 1.510 1.00 57.56 162 ALA A N 1
ATOM 1267 C CA . ALA A 1 162 ? 14.103 13.374 2.531 1.00 57.56 162 ALA A CA 1
ATOM 1268 C C . ALA A 1 162 ? 13.548 13.027 3.929 1.00 57.56 162 ALA A C 1
ATOM 1270 O O . ALA A 1 162 ? 12.328 13.082 4.103 1.00 57.56 162 ALA A O 1
ATOM 1271 N N . PRO A 1 163 ? 14.403 12.748 4.933 1.00 59.78 163 PRO A N 1
ATOM 1272 C CA . PRO A 1 163 ? 13.961 12.417 6.293 1.00 59.78 163 PRO A CA 1
ATOM 1273 C C . PRO A 1 163 ? 13.001 13.453 6.894 1.00 59.78 163 PRO A C 1
ATOM 1275 O O . PRO A 1 163 ? 12.027 13.091 7.546 1.00 59.78 163 PRO A O 1
ATOM 1278 N N . SER A 1 164 ? 13.198 14.737 6.576 1.00 64.00 164 SER A N 1
ATOM 1279 C CA . SER A 1 164 ? 12.362 15.849 7.047 1.00 64.00 164 SER A CA 1
ATOM 1280 C C . SER A 1 164 ? 10.916 15.843 6.531 1.00 64.00 164 SER A C 1
ATOM 1282 O O . SER A 1 164 ? 10.115 16.628 7.014 1.00 64.00 164 SER A O 1
ATOM 1284 N N . ASN A 1 165 ? 10.583 14.998 5.548 1.00 67.44 165 ASN A N 1
ATOM 1285 C CA . ASN A 1 165 ? 9.248 14.883 4.940 1.00 67.44 165 ASN A CA 1
ATOM 1286 C C . ASN A 1 165 ? 8.714 13.440 4.982 1.00 67.44 165 ASN A C 1
ATOM 1288 O O . ASN A 1 165 ? 7.844 13.066 4.193 1.00 67.44 165 ASN A O 1
ATOM 1292 N N . SER A 1 166 ? 9.288 12.615 5.856 1.00 75.25 166 SER A N 1
ATOM 1293 C CA . SER A 1 166 ? 8.900 11.221 6.049 1.00 75.25 166 SER A CA 1
ATOM 1294 C C . SER A 1 166 ? 7.945 11.066 7.223 1.00 75.25 166 SER A C 1
ATOM 1296 O O . SER A 1 166 ? 7.980 11.873 8.149 1.00 75.25 166 SER A O 1
ATOM 1298 N N . VAL A 1 167 ? 7.096 10.037 7.191 1.00 85.81 167 VAL A N 1
ATOM 1299 C CA . VAL A 1 167 ? 6.195 9.753 8.312 1.00 85.81 167 VAL A CA 1
ATOM 1300 C C . VAL A 1 167 ? 7.009 9.122 9.437 1.00 85.81 167 VAL A C 1
ATOM 1302 O O . VAL A 1 167 ? 7.617 8.070 9.243 1.00 85.81 167 VAL A O 1
ATOM 1305 N N . THR A 1 168 ? 7.019 9.770 10.598 1.00 91.69 168 THR A N 1
ATOM 1306 C CA . THR A 1 168 ? 7.752 9.338 11.802 1.00 91.69 168 THR A CA 1
ATOM 1307 C C . THR A 1 168 ? 6.826 8.868 12.916 1.00 91.69 168 THR A C 1
ATOM 1309 O O . THR A 1 168 ? 7.279 8.280 13.893 1.00 91.69 168 THR A O 1
ATOM 1312 N N . GLY A 1 169 ? 5.515 9.035 12.748 1.00 94.06 169 GLY A N 1
ATOM 1313 C CA . GLY A 1 169 ? 4.539 8.520 13.693 1.00 94.06 169 GLY A CA 1
ATOM 1314 C C . GLY A 1 169 ? 3.118 8.546 13.156 1.00 94.06 169 GLY A C 1
ATOM 1315 O O . GLY A 1 169 ? 2.758 9.375 12.316 1.00 94.06 169 GLY A O 1
ATOM 1316 N N . PHE A 1 170 ? 2.307 7.617 13.652 1.00 95.44 170 PHE A N 1
ATOM 1317 C CA . PHE A 1 170 ? 0.869 7.546 13.415 1.00 95.44 170 PHE A CA 1
ATOM 1318 C C . PHE A 1 170 ? 0.151 7.370 14.749 1.00 95.44 170 PHE A C 1
ATOM 1320 O O . PHE A 1 170 ? 0.575 6.569 15.586 1.00 95.44 170 PHE A O 1
ATOM 1327 N N . ARG A 1 171 ? -0.941 8.112 14.938 1.00 96.56 171 ARG A N 1
ATOM 1328 C CA . ARG A 1 171 ? -1.680 8.132 16.194 1.00 96.56 171 ARG A CA 1
ATOM 1329 C C . ARG A 1 171 ? -3.185 8.220 15.984 1.00 96.56 171 ARG A C 1
ATOM 1331 O O . ARG A 1 171 ? -3.651 8.988 15.147 1.00 96.56 171 ARG A O 1
ATOM 1338 N N . THR A 1 172 ? -3.931 7.501 16.816 1.00 98.00 172 THR A N 1
ATOM 1339 C CA . THR A 1 172 ? -5.359 7.734 17.067 1.00 98.00 172 THR A CA 1
ATOM 1340 C C . THR A 1 172 ? -5.564 8.334 18.456 1.00 98.00 172 THR A C 1
ATOM 1342 O O . THR A 1 172 ? -4.733 8.177 19.357 1.00 98.00 172 THR A O 1
ATOM 1345 N N . THR A 1 173 ? -6.648 9.089 18.627 1.00 98.25 173 THR A N 1
ATOM 1346 C CA . THR A 1 173 ? -7.069 9.673 19.905 1.00 98.25 173 THR A CA 1
ATOM 1347 C C . THR A 1 173 ? -8.587 9.824 19.967 1.00 98.25 173 THR A C 1
ATOM 1349 O O . THR A 1 173 ? -9.286 9.650 18.970 1.00 98.25 173 THR A O 1
ATOM 1352 N N . GLY A 1 174 ? -9.081 10.194 21.148 1.00 97.62 174 GLY A N 1
ATOM 1353 C CA . GLY A 1 174 ? -10.489 10.451 21.428 1.00 97.62 174 GLY A CA 1
ATOM 1354 C C . GLY A 1 174 ? -11.016 9.526 22.513 1.00 97.62 174 GLY A C 1
ATOM 1355 O O . GLY A 1 174 ? -10.221 8.912 23.239 1.00 97.62 174 GLY A O 1
ATOM 1356 N N . ASN A 1 175 ? -12.339 9.474 22.628 1.00 97.69 175 ASN A N 1
ATOM 1357 C CA . ASN A 1 175 ? -13.036 8.675 23.622 1.00 97.69 175 ASN A CA 1
ATOM 1358 C C . ASN A 1 175 ? -13.795 7.520 22.950 1.00 97.69 175 ASN A C 1
ATOM 1360 O O . ASN A 1 175 ? -14.459 7.718 21.932 1.00 97.69 175 ASN A O 1
ATOM 1364 N N . ASN A 1 176 ? -13.645 6.321 23.504 1.00 96.62 176 ASN A N 1
ATOM 1365 C CA . ASN A 1 176 ? -14.387 5.131 23.095 1.00 96.62 176 ASN A CA 1
ATOM 1366 C C . ASN A 1 176 ? -15.673 5.054 23.915 1.00 96.62 176 ASN A C 1
ATOM 1368 O O . ASN A 1 176 ? -15.610 5.281 25.117 1.00 96.62 176 ASN A O 1
ATOM 1372 N N . GLY A 1 177 ? -16.788 4.629 23.328 1.00 95.19 177 GLY A N 1
ATOM 1373 C CA . GLY A 1 177 ? -18.066 4.509 24.049 1.00 95.19 177 GLY A CA 1
ATOM 1374 C C . GLY A 1 177 ? -18.140 3.288 24.973 1.00 95.19 177 GLY A C 1
ATOM 1375 O O . GLY A 1 177 ? -19.178 2.671 25.130 1.00 95.19 177 GLY A O 1
ATOM 1376 N N . ALA A 1 178 ? -17.007 2.870 25.546 1.00 94.31 178 ALA A N 1
ATOM 1377 C CA . ALA A 1 178 ? -16.941 1.690 26.399 1.00 94.31 178 ALA A CA 1
ATOM 1378 C C . ALA A 1 178 ? -17.385 1.968 27.845 1.00 94.31 178 ALA A C 1
ATOM 1380 O O . ALA A 1 178 ? -17.530 1.013 28.604 1.00 94.31 178 ALA A O 1
ATOM 1381 N N . ASP A 1 179 ? -17.543 3.229 28.259 1.00 91.88 179 ASP A N 1
ATOM 1382 C CA . ASP A 1 179 ? -18.020 3.646 29.588 1.00 91.88 179 ASP A CA 1
ATOM 1383 C C . ASP A 1 179 ? -17.339 2.951 30.792 1.00 91.88 179 ASP A C 1
ATOM 1385 O O . ASP A 1 179 ? -17.937 2.674 31.836 1.00 91.88 179 ASP A O 1
ATOM 1389 N N . GLY A 1 180 ? -16.053 2.634 30.661 1.00 92.44 180 GLY A N 1
ATOM 1390 C CA . GLY A 1 180 ? -15.238 1.932 31.651 1.00 92.44 180 GLY A CA 1
ATOM 1391 C C . GLY A 1 180 ? -15.446 0.413 31.682 1.00 92.44 180 GLY A C 1
ATOM 1392 O O . GLY A 1 180 ? -14.902 -0.267 32.560 1.00 92.44 180 GLY A O 1
ATOM 1393 N N . HIS A 1 181 ? 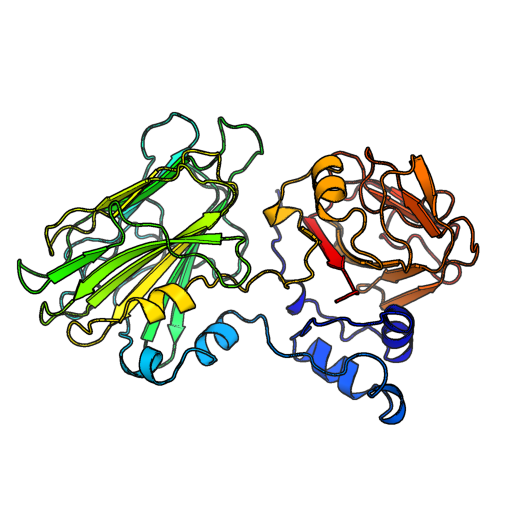-16.217 -0.136 30.744 1.00 94.94 181 HIS A N 1
ATOM 1394 C CA . HIS A 1 181 ? -16.506 -1.556 30.604 1.00 94.94 181 HIS A CA 1
ATOM 1395 C C . HIS A 1 181 ? -15.551 -2.271 29.639 1.00 94.94 181 HIS A C 1
ATOM 1397 O O . HIS A 1 181 ? -14.880 -1.697 28.783 1.00 94.94 181 HIS A O 1
ATOM 1403 N N . GLY A 1 182 ? -15.510 -3.597 29.774 1.00 96.38 182 GLY A N 1
ATOM 1404 C CA . GLY A 1 182 ? -14.750 -4.467 28.890 1.00 96.38 182 GLY A CA 1
ATOM 1405 C C . GLY A 1 182 ? -13.261 -4.510 29.196 1.00 96.38 182 GLY A C 1
ATOM 1406 O O . GLY A 1 182 ? -12.822 -4.553 30.345 1.00 96.38 182 GLY A O 1
ATOM 1407 N N . SER A 1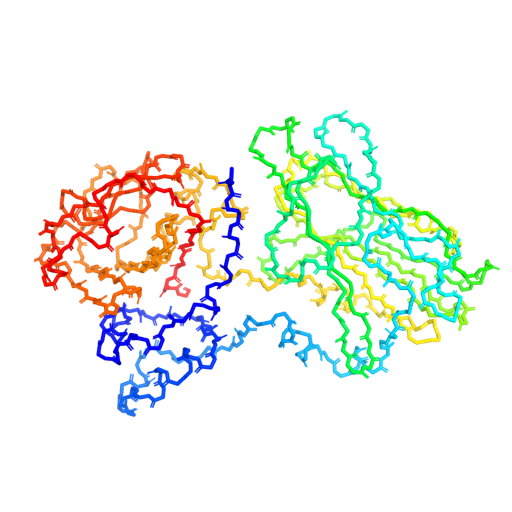 183 ? -12.462 -4.662 28.150 1.00 97.38 183 SER A N 1
ATOM 1408 C CA . SER A 1 183 ? -11.021 -4.853 28.248 1.00 97.38 183 SER A CA 1
ATOM 1409 C C . SER A 1 183 ? -10.323 -4.277 27.030 1.00 97.38 183 SER A C 1
ATOM 1411 O O . SER A 1 183 ? -10.812 -4.400 25.907 1.00 97.38 183 SER A O 1
ATOM 1413 N N . LYS A 1 184 ? -9.137 -3.705 27.251 1.00 96.69 184 LYS A N 1
ATOM 1414 C CA . LYS A 1 184 ? -8.257 -3.214 26.192 1.00 96.69 184 LYS A CA 1
ATOM 1415 C C . LYS A 1 184 ? -6.964 -4.019 26.147 1.00 96.69 184 LYS A C 1
ATOM 1417 O O . LYS A 1 184 ? -6.378 -4.344 27.178 1.00 96.69 184 LYS A O 1
ATOM 1422 N N . HIS A 1 185 ? -6.520 -4.367 24.947 1.00 96.44 185 HIS A N 1
ATOM 1423 C CA . HIS A 1 185 ? -5.254 -5.056 24.723 1.00 96.44 185 HIS A CA 1
ATOM 1424 C C . HIS A 1 185 ? -4.606 -4.554 23.441 1.00 96.44 185 HIS A C 1
ATOM 1426 O O . HIS A 1 185 ? -5.297 -4.237 22.485 1.00 96.44 185 HIS A O 1
ATOM 1432 N N . GLY A 1 186 ? -3.285 -4.545 23.385 1.00 95.19 186 GLY A N 1
ATOM 1433 C CA . GLY A 1 186 ? -2.550 -4.257 22.165 1.00 95.19 186 GLY A CA 1
ATOM 1434 C C . GLY A 1 186 ? -1.126 -4.761 22.250 1.00 95.19 186 GLY A C 1
ATOM 1435 O O . GLY A 1 186 ? -0.702 -5.264 23.293 1.00 95.19 186 GLY A O 1
ATOM 1436 N N . THR A 1 187 ? -0.369 -4.601 21.167 1.00 94.62 187 THR A N 1
ATOM 1437 C CA . THR A 1 187 ? 1.008 -5.103 21.090 1.00 94.62 187 THR A CA 1
ATOM 1438 C C . THR A 1 187 ? 1.892 -4.551 22.217 1.00 94.62 187 THR A C 1
ATOM 1440 O O . THR A 1 187 ? 2.674 -5.292 22.806 1.00 94.62 187 THR A O 1
ATOM 1443 N N . GLY A 1 188 ? 1.755 -3.267 22.568 1.00 91.56 188 GLY A N 1
ATOM 1444 C CA . GLY A 1 188 ? 2.594 -2.595 23.569 1.00 91.56 188 GLY A CA 1
ATOM 1445 C C . GLY A 1 188 ? 4.088 -2.827 23.339 1.00 91.56 188 GLY A C 1
ATOM 1446 O O . GLY A 1 188 ? 4.571 -2.665 22.224 1.00 91.56 188 GLY A O 1
ATOM 1447 N N . SER A 1 189 ? 4.792 -3.270 24.383 1.00 86.06 189 SER A N 1
ATOM 1448 C CA . SER A 1 189 ? 6.226 -3.595 24.354 1.00 86.06 189 SER A CA 1
ATOM 1449 C C . SER A 1 189 ? 6.566 -4.973 23.767 1.00 86.06 189 SER A C 1
ATOM 1451 O O . SER A 1 189 ? 7.733 -5.367 23.781 1.00 86.06 189 SER A O 1
ATOM 1453 N N . THR A 1 190 ? 5.576 -5.737 23.294 1.00 87.56 190 THR A N 1
ATOM 1454 C CA . THR A 1 190 ? 5.824 -7.031 22.641 1.00 87.56 190 THR A CA 1
ATOM 1455 C C . THR A 1 190 ? 6.254 -6.854 21.184 1.00 87.56 190 THR A C 1
ATOM 1457 O O . THR A 1 190 ? 6.143 -5.773 20.608 1.00 87.56 190 THR A O 1
ATOM 1460 N N . THR A 1 191 ? 6.780 -7.922 20.582 1.00 87.62 191 THR A N 1
ATOM 1461 C CA . THR A 1 191 ? 7.230 -7.919 19.185 1.00 87.62 191 THR A CA 1
ATOM 1462 C C . THR A 1 191 ? 6.072 -7.578 18.234 1.00 87.62 191 THR A C 1
ATOM 1464 O O . THR A 1 191 ? 4.988 -8.148 18.393 1.00 87.62 191 THR A O 1
ATOM 1467 N N . PRO A 1 192 ? 6.279 -6.693 17.238 1.00 92.31 192 PRO A N 1
ATOM 1468 C CA . PRO A 1 192 ? 5.272 -6.422 16.220 1.00 92.31 192 PRO A CA 1
ATOM 1469 C C . PRO A 1 192 ? 4.890 -7.689 15.453 1.00 92.31 192 PRO A C 1
ATOM 1471 O O . PRO A 1 192 ? 5.693 -8.608 15.260 1.00 92.31 192 PRO A O 1
ATOM 1474 N N . LEU A 1 193 ? 3.653 -7.712 14.963 1.00 85.56 193 LEU A N 1
ATOM 1475 C CA . LEU A 1 193 ? 3.216 -8.716 14.001 1.00 85.56 193 LEU A CA 1
ATOM 1476 C C . LEU A 1 193 ? 4.045 -8.566 12.728 1.00 85.56 193 LEU A C 1
ATOM 1478 O O . LEU A 1 193 ? 4.423 -7.459 12.356 1.00 85.56 193 LEU A O 1
ATOM 1482 N N . THR A 1 194 ? 4.329 -9.672 12.048 1.00 78.50 194 THR A N 1
ATOM 1483 C CA . THR A 1 194 ? 5.124 -9.658 10.813 1.00 78.50 194 THR A CA 1
ATOM 1484 C C . THR A 1 194 ? 4.327 -10.304 9.696 1.00 78.50 194 THR A C 1
ATOM 1486 O O . THR A 1 194 ? 3.861 -11.428 9.844 1.00 78.50 194 THR A O 1
ATOM 1489 N N . SER A 1 195 ? 4.157 -9.599 8.581 1.00 66.38 195 SER A N 1
ATOM 1490 C CA . SER A 1 195 ? 3.529 -10.135 7.361 1.00 66.38 195 SER A CA 1
ATOM 1491 C C . SER A 1 195 ? 4.139 -11.474 6.927 1.00 66.38 195 SER A C 1
ATOM 1493 O O . SER A 1 195 ? 5.325 -11.729 7.140 1.00 66.38 195 SER A O 1
ATOM 1495 N N . ALA A 1 196 ? 3.365 -12.305 6.224 1.00 60.56 196 ALA A N 1
ATOM 1496 C CA . ALA A 1 196 ? 3.861 -13.576 5.687 1.00 60.56 196 ALA A CA 1
ATOM 1497 C C . ALA A 1 196 ? 5.062 -13.398 4.736 1.00 60.56 196 ALA A C 1
ATOM 1499 O O . ALA A 1 196 ? 5.912 -14.281 4.640 1.00 60.56 196 ALA A O 1
ATOM 1500 N N . SER A 1 197 ? 5.164 -12.250 4.054 1.00 57.16 197 SER A N 1
ATOM 1501 C CA . SER A 1 197 ? 6.306 -11.931 3.192 1.00 57.16 197 SER A CA 1
ATOM 1502 C C . SER A 1 197 ? 7.530 -11.414 3.961 1.00 57.16 197 SER A C 1
ATOM 1504 O O . SER A 1 197 ? 8.566 -11.170 3.348 1.00 57.16 197 SER A O 1
ATOM 1506 N N . GLY A 1 198 ? 7.390 -11.106 5.253 1.00 64.81 198 GLY A N 1
ATOM 1507 C CA . GLY A 1 198 ? 8.418 -10.459 6.068 1.00 64.81 198 GLY A CA 1
ATOM 1508 C C . GLY A 1 198 ? 8.736 -9.008 5.690 1.00 64.81 198 GLY A C 1
ATOM 1509 O O . GLY A 1 198 ? 9.744 -8.482 6.154 1.00 64.81 198 GLY A O 1
ATOM 1510 N N . ARG A 1 199 ? 7.929 -8.347 4.843 1.00 62.66 199 ARG A N 1
ATOM 1511 C CA . ARG A 1 199 ? 8.203 -6.975 4.342 1.00 62.66 199 ARG A CA 1
ATOM 1512 C C . ARG A 1 199 ? 7.486 -5.882 5.119 1.00 62.66 199 ARG A C 1
ATOM 1514 O O . ARG A 1 199 ? 7.892 -4.726 5.061 1.00 62.66 199 ARG A O 1
ATOM 1521 N N . PHE A 1 200 ? 6.429 -6.253 5.820 1.00 73.56 200 PHE A N 1
ATOM 1522 C CA . PHE A 1 200 ? 5.672 -5.360 6.677 1.00 73.56 200 PHE A CA 1
ATOM 1523 C C . PHE A 1 200 ? 5.639 -5.883 8.097 1.00 73.56 200 PHE A C 1
ATOM 1525 O O . PHE A 1 200 ? 5.586 -7.100 8.325 1.00 73.56 200 PHE A O 1
ATOM 1532 N N . GLN A 1 201 ? 5.643 -4.934 9.018 1.00 84.94 201 GLN A N 1
ATOM 1533 C CA . GLN A 1 201 ? 5.352 -5.137 10.421 1.00 84.94 201 GLN A CA 1
ATOM 1534 C C . GLN A 1 201 ? 4.073 -4.392 10.790 1.00 84.94 201 GLN A C 1
ATOM 1536 O O . GLN A 1 201 ? 3.660 -3.470 10.083 1.00 84.94 201 GLN A O 1
ATOM 1541 N N . ALA A 1 202 ? 3.430 -4.815 11.874 1.00 88.25 202 ALA A N 1
ATOM 1542 C CA . ALA A 1 202 ? 2.232 -4.158 12.355 1.00 88.25 202 ALA A CA 1
ATOM 1543 C C . ALA A 1 202 ? 2.100 -4.186 13.877 1.00 88.25 202 ALA A C 1
ATOM 1545 O O . ALA A 1 202 ? 2.422 -5.177 14.539 1.00 88.25 202 ALA A O 1
ATOM 1546 N N . HIS A 1 203 ? 1.546 -3.103 14.406 1.00 94.56 203 HIS A N 1
ATOM 1547 C CA . HIS A 1 203 ? 1.075 -3.005 15.779 1.00 94.56 203 HIS A CA 1
ATOM 1548 C C . HIS A 1 203 ? -0.443 -2.902 15.793 1.00 94.56 203 HIS A C 1
ATOM 1550 O O . HIS A 1 203 ? -1.043 -2.363 14.864 1.00 94.56 203 HIS A O 1
ATOM 1556 N N . TYR A 1 204 ? -1.061 -3.454 16.831 1.00 94.38 204 TYR A N 1
ATOM 1557 C CA . TYR A 1 204 ? -2.508 -3.454 16.968 1.00 94.38 204 TYR A CA 1
ATOM 1558 C C . TYR A 1 204 ? -2.946 -3.097 18.377 1.00 94.38 204 TYR A C 1
ATOM 1560 O O . TYR A 1 204 ? -2.241 -3.384 19.352 1.00 94.38 204 TYR A O 1
ATOM 1568 N N . THR A 1 205 ? -4.164 -2.578 18.475 1.00 97.12 205 THR A N 1
ATOM 1569 C CA . THR A 1 205 ? -4.925 -2.484 19.718 1.00 97.12 205 THR A CA 1
ATOM 1570 C C . THR A 1 205 ? -6.361 -2.951 19.492 1.00 97.12 205 THR A C 1
ATOM 1572 O O . THR A 1 205 ? -6.865 -2.981 18.369 1.00 97.12 205 THR A O 1
ATOM 1575 N N . LYS A 1 206 ? -7.017 -3.382 20.567 1.00 96.31 206 LYS A N 1
ATOM 1576 C CA . LYS A 1 206 ? -8.414 -3.796 20.585 1.00 96.31 206 LYS A CA 1
ATOM 1577 C C . LYS A 1 206 ? -9.088 -3.448 21.900 1.00 96.31 206 LYS A C 1
ATOM 1579 O O . LYS A 1 206 ? -8.505 -3.675 22.961 1.00 96.31 206 LYS A O 1
ATOM 1584 N N . VAL A 1 207 ? -10.325 -2.978 21.818 1.00 98.00 207 VAL A N 1
ATOM 1585 C CA . VAL A 1 207 ? -11.273 -2.845 22.928 1.00 98.00 207 VAL A CA 1
ATOM 1586 C C . VAL A 1 207 ? -12.398 -3.838 22.690 1.00 98.00 207 VAL A C 1
ATOM 1588 O O . VAL A 1 207 ? -12.970 -3.870 21.606 1.00 98.00 207 VAL A O 1
ATOM 1591 N N . TYR A 1 208 ? -12.681 -4.690 23.668 1.00 97.81 208 TYR A N 1
ATOM 1592 C CA . TYR A 1 208 ? -13.631 -5.793 23.537 1.00 97.81 208 TYR A CA 1
ATOM 1593 C C . TYR A 1 208 ? -14.331 -6.076 24.870 1.00 97.81 208 TYR A C 1
ATOM 1595 O O . TYR A 1 208 ? -13.912 -5.599 25.921 1.00 97.81 208 TYR A O 1
ATOM 1603 N N . SER A 1 209 ? -15.400 -6.872 24.833 1.00 96.31 209 SER A N 1
ATOM 1604 C CA . SER A 1 209 ? -16.237 -7.234 25.985 1.00 96.31 209 SER A CA 1
ATOM 1605 C C . SER A 1 209 ? -16.860 -6.051 26.748 1.00 96.31 209 SER A C 1
ATOM 1607 O O . SER A 1 209 ? -17.211 -6.221 27.914 1.00 96.31 209 SER A O 1
ATOM 1609 N N . ALA A 1 210 ? -16.999 -4.875 26.128 1.00 92.38 210 ALA A N 1
ATOM 1610 C CA . ALA A 1 210 ? -17.655 -3.713 26.742 1.00 92.38 210 ALA A CA 1
ATOM 1611 C C . ALA A 1 210 ? -19.189 -3.858 26.795 1.00 92.38 210 ALA A C 1
ATOM 1613 O O . ALA A 1 210 ? -19.822 -3.403 27.737 1.00 92.38 210 ALA A O 1
ATOM 1614 N N . GLY A 1 211 ? -19.764 -4.611 25.852 1.00 90.25 211 GLY A N 1
ATOM 1615 C CA . GLY A 1 211 ? -21.209 -4.636 25.586 1.00 90.25 211 GLY A CA 1
ATOM 1616 C C . GLY A 1 211 ? -21.515 -3.941 24.260 1.00 90.25 211 GLY A C 1
ATOM 1617 O O . GLY A 1 211 ? -22.336 -4.432 23.482 1.00 90.25 211 GLY A O 1
ATOM 1618 N N . ASP A 1 212 ? -20.725 -2.917 23.960 1.00 94.31 212 ASP A N 1
ATOM 1619 C CA . ASP A 1 212 ? -20.738 -2.113 22.737 1.00 94.31 212 ASP A CA 1
ATOM 1620 C C . ASP A 1 212 ? -19.875 -2.757 21.648 1.00 94.31 212 ASP A C 1
ATOM 1622 O O . ASP A 1 212 ? -19.122 -3.705 21.924 1.00 94.31 212 ASP A O 1
ATOM 1626 N N . PRO A 1 213 ? -19.974 -2.325 20.378 1.00 96.94 213 PRO A N 1
ATOM 1627 C CA . PRO A 1 213 ? -19.130 -2.850 19.322 1.00 96.94 213 PRO A CA 1
ATOM 1628 C C . PRO A 1 213 ? -17.641 -2.768 19.681 1.00 96.94 213 PRO A C 1
ATOM 1630 O O . PRO A 1 213 ? -17.139 -1.732 20.101 1.00 96.94 213 PRO A O 1
ATOM 1633 N N . SER A 1 214 ? -16.908 -3.867 19.491 1.00 97.38 214 SER A N 1
ATOM 1634 C CA . SER A 1 214 ? -15.462 -3.867 19.737 1.00 97.38 214 SER A CA 1
ATOM 1635 C C . SER A 1 214 ? -14.769 -2.923 18.763 1.00 97.38 214 SER A C 1
ATOM 1637 O O . SER A 1 214 ? -15.131 -2.922 17.586 1.00 97.38 214 SER A O 1
ATOM 1639 N N . ILE A 1 215 ? -13.713 -2.252 19.197 1.00 97.69 215 ILE A N 1
ATOM 1640 C CA . ILE A 1 215 ? -12.907 -1.347 18.373 1.00 97.69 215 ILE A CA 1
ATOM 1641 C C . ILE A 1 215 ? -11.548 -1.997 18.152 1.00 97.69 215 ILE A C 1
ATOM 1643 O O . ILE A 1 215 ? -10.919 -2.419 19.119 1.00 97.69 215 ILE A O 1
ATOM 1647 N N . ASN A 1 216 ? -11.095 -2.116 16.904 1.00 95.31 216 ASN A N 1
ATOM 1648 C CA . ASN A 1 216 ? -9.852 -2.811 16.577 1.00 95.31 216 ASN A CA 1
ATOM 1649 C C . ASN A 1 216 ? -9.017 -1.982 15.603 1.00 95.31 216 ASN A C 1
ATOM 1651 O O . ASN A 1 216 ? -9.476 -1.670 14.505 1.00 95.31 216 ASN A O 1
ATOM 1655 N N . HIS A 1 217 ? -7.784 -1.686 15.997 1.00 94.75 217 HIS A N 1
ATOM 1656 C CA . HIS A 1 217 ? -6.822 -0.902 15.232 1.00 94.75 217 HIS A CA 1
ATOM 1657 C C . HIS A 1 217 ? -5.687 -1.798 14.751 1.00 94.75 217 HIS A C 1
ATOM 1659 O O . HIS A 1 217 ? -5.198 -2.641 15.505 1.00 94.75 217 HIS A O 1
ATOM 1665 N N . LEU A 1 218 ? -5.222 -1.585 13.522 1.00 90.44 218 LEU A N 1
ATOM 1666 C CA . LEU A 1 218 ? -3.989 -2.181 13.014 1.00 90.44 218 LEU A CA 1
ATOM 1667 C C . LEU A 1 218 ? -3.202 -1.139 12.218 1.00 90.44 218 LEU A C 1
ATOM 1669 O O . LEU A 1 218 ? -3.677 -0.636 11.201 1.00 90.44 218 LEU A O 1
ATOM 1673 N N . ILE A 1 219 ? -1.990 -0.832 12.673 1.00 92.00 219 ILE A N 1
ATOM 1674 C CA . ILE A 1 219 ? -1.073 0.124 12.050 1.00 92.00 219 ILE A CA 1
ATOM 1675 C C . ILE A 1 219 ? 0.082 -0.668 11.437 1.00 92.00 219 ILE A C 1
ATOM 1677 O O . ILE A 1 219 ? 0.876 -1.280 12.149 1.00 92.00 219 ILE A O 1
ATOM 1681 N N . VAL A 1 220 ? 0.158 -0.665 10.110 1.00 84.00 220 VAL A N 1
ATOM 1682 C CA . VAL A 1 220 ? 1.093 -1.433 9.283 1.00 84.00 220 VAL A CA 1
ATOM 1683 C C . VAL A 1 220 ? 2.129 -0.497 8.661 1.00 84.00 220 VAL A C 1
ATOM 1685 O O . VAL A 1 220 ? 1.791 0.547 8.094 1.00 84.00 220 VAL A O 1
ATOM 1688 N N . TYR A 1 221 ? 3.394 -0.897 8.734 1.00 83.31 221 TYR A N 1
ATOM 1689 C CA . TYR A 1 221 ? 4.554 -0.126 8.288 1.00 83.31 221 TYR A CA 1
ATOM 1690 C C . TYR A 1 221 ? 5.648 -1.053 7.729 1.00 83.31 221 TYR A C 1
ATOM 1692 O O . TYR A 1 221 ? 5.505 -2.280 7.723 1.00 83.31 221 TYR A O 1
ATOM 1700 N N . SER A 1 222 ? 6.730 -0.482 7.194 1.00 79.62 222 SER A N 1
ATOM 1701 C CA . SER A 1 222 ? 7.823 -1.256 6.593 1.00 79.62 222 SER A CA 1
ATOM 1702 C C . SER A 1 222 ? 8.590 -2.055 7.647 1.00 79.62 222 SER A C 1
ATOM 1704 O O . SER A 1 222 ? 9.052 -1.493 8.635 1.00 79.62 222 SER A O 1
ATOM 1706 N N . SER A 1 223 ? 8.847 -3.341 7.391 1.00 79.94 223 SER A N 1
ATOM 1707 C CA . SER A 1 223 ? 9.689 -4.172 8.265 1.00 79.94 223 SER A CA 1
ATOM 1708 C C . SER A 1 223 ? 11.170 -3.784 8.247 1.00 79.94 223 SER A C 1
ATOM 1710 O O . SER A 1 223 ? 11.964 -4.357 8.988 1.00 79.94 223 SER A O 1
ATOM 1712 N N . SER A 1 224 ? 11.579 -2.829 7.407 1.00 77.25 224 SER A N 1
ATOM 1713 C CA . SER A 1 224 ? 12.921 -2.244 7.495 1.00 77.25 224 SER A CA 1
ATOM 1714 C C . SER A 1 224 ? 13.135 -1.470 8.795 1.00 77.25 224 SER A C 1
ATOM 1716 O O . SER A 1 224 ? 14.277 -1.331 9.220 1.00 77.25 224 SER A O 1
ATOM 1718 N N . ASP A 1 225 ? 12.061 -0.976 9.415 1.00 82.56 225 ASP A N 1
ATOM 1719 C CA . ASP A 1 225 ? 12.123 -0.299 10.703 1.00 82.56 225 ASP A CA 1
ATOM 1720 C C . ASP A 1 225 ? 12.021 -1.317 11.843 1.00 82.56 225 ASP A C 1
ATOM 1722 O O . ASP A 1 225 ? 10.944 -1.809 12.166 1.00 82.56 225 ASP A O 1
ATOM 1726 N N . GLN A 1 226 ? 13.165 -1.647 12.439 1.00 88.75 226 GLN A N 1
ATOM 1727 C CA . GLN A 1 226 ? 13.257 -2.557 13.587 1.00 88.75 226 GLN A CA 1
ATOM 1728 C C . GLN A 1 226 ? 13.251 -1.816 14.932 1.00 88.75 226 GLN A C 1
ATOM 1730 O O . GLN A 1 226 ? 13.387 -2.443 15.983 1.00 88.75 226 GLN A O 1
ATOM 1735 N N . THR A 1 227 ? 13.147 -0.488 14.905 1.00 92.50 227 THR A N 1
ATOM 1736 C CA . THR A 1 227 ? 13.203 0.390 16.078 1.00 92.50 227 THR A CA 1
ATOM 1737 C C . THR A 1 227 ? 11.873 1.095 16.338 1.00 92.50 227 THR A C 1
ATOM 1739 O O . THR A 1 227 ? 11.752 1.804 17.339 1.00 92.50 227 THR A O 1
ATOM 1742 N N . ALA A 1 228 ? 10.864 0.854 15.494 1.00 94.44 228 ALA A N 1
ATOM 1743 C CA . ALA A 1 228 ? 9.487 1.251 15.722 1.00 94.44 228 ALA A CA 1
ATOM 1744 C C . ALA A 1 228 ? 9.008 0.816 17.115 1.00 94.44 228 ALA A C 1
ATOM 1746 O O . ALA A 1 228 ? 9.279 -0.289 17.592 1.00 94.44 228 ALA A O 1
ATOM 1747 N N . SER A 1 229 ? 8.283 1.712 17.773 1.00 96.06 229 SER A N 1
ATOM 1748 C CA . SER A 1 229 ? 7.753 1.513 19.118 1.00 96.06 229 SER A CA 1
ATOM 1749 C C . SER A 1 229 ? 6.262 1.800 19.145 1.00 96.06 229 SER A C 1
ATOM 1751 O O . SER A 1 229 ? 5.769 2.646 18.401 1.00 96.06 229 SER A O 1
ATOM 1753 N N . HIS A 1 230 ? 5.541 1.100 20.016 1.00 97.81 230 HIS A N 1
ATOM 1754 C CA . HIS A 1 230 ? 4.095 1.211 20.126 1.00 97.81 230 HIS A CA 1
ATOM 1755 C C . HIS A 1 230 ? 3.666 1.442 21.573 1.00 97.81 230 HIS A C 1
ATOM 1757 O O . HIS A 1 230 ? 4.113 0.764 22.502 1.00 97.81 230 HIS A O 1
ATOM 1763 N N . SER A 1 231 ? 2.775 2.410 21.756 1.00 97.50 231 SER A N 1
ATOM 1764 C CA . SER A 1 231 ? 2.206 2.786 23.045 1.00 97.50 231 SER A CA 1
ATOM 1765 C C . SER A 1 231 ? 0.707 3.020 22.908 1.00 97.50 231 SER A C 1
ATOM 1767 O O . SER A 1 231 ? 0.248 3.583 21.920 1.00 97.50 231 SER A O 1
ATOM 1769 N N . TYR A 1 232 ? -0.059 2.593 23.907 1.00 97.50 232 TYR A N 1
ATOM 1770 C CA . TYR A 1 232 ? -1.508 2.759 23.938 1.00 97.50 232 TYR A CA 1
ATOM 1771 C C . TYR A 1 232 ? -1.984 2.982 25.375 1.00 97.50 232 TYR A C 1
ATOM 1773 O O . TYR A 1 232 ? -1.321 2.576 26.333 1.00 97.50 232 TYR A O 1
ATOM 1781 N N . SER A 1 233 ? -3.133 3.637 25.537 1.00 95.94 233 SER A N 1
ATOM 1782 C CA . SER A 1 233 ? -3.761 3.802 26.855 1.00 95.94 233 SER A CA 1
ATOM 1783 C C . SER A 1 233 ? -4.377 2.488 27.329 1.00 95.94 233 SER A C 1
ATOM 1785 O O . SER A 1 233 ? -5.021 1.807 26.538 1.00 95.94 233 SER A O 1
ATOM 1787 N N . ALA A 1 234 ? -4.237 2.153 28.614 1.00 94.69 234 ALA A N 1
ATOM 1788 C CA . ALA A 1 234 ? -4.895 0.984 29.207 1.00 94.69 234 ALA A CA 1
ATOM 1789 C C . ALA A 1 234 ? -6.401 1.196 29.463 1.00 94.69 234 ALA A C 1
ATOM 1791 O O . ALA A 1 234 ? -7.110 0.223 29.709 1.00 94.69 234 ALA A O 1
ATOM 1792 N N . SER A 1 235 ? -6.881 2.445 29.419 1.00 97.00 235 SER A N 1
ATOM 1793 C CA . SER A 1 235 ? -8.305 2.754 29.582 1.00 97.00 235 SER A CA 1
ATOM 1794 C C . SER A 1 235 ? -9.102 2.273 28.372 1.00 97.00 235 SER A C 1
ATOM 1796 O O . SER A 1 235 ? -8.706 2.529 27.231 1.00 97.00 235 SER A O 1
ATOM 1798 N N . THR A 1 236 ? -10.233 1.617 28.621 1.00 96.81 236 THR A N 1
ATOM 1799 C CA . THR A 1 236 ? -11.189 1.203 27.586 1.00 96.81 236 THR A CA 1
ATOM 1800 C C . THR A 1 236 ? -11.844 2.395 26.910 1.00 96.81 236 THR A C 1
ATOM 1802 O O . THR A 1 236 ? -12.115 2.293 25.723 1.00 96.81 236 THR A O 1
ATOM 1805 N N . ASP A 1 237 ? -11.942 3.532 27.603 1.00 96.69 237 ASP A N 1
ATOM 1806 C CA . ASP A 1 237 ? -12.558 4.782 27.121 1.00 96.69 237 ASP A CA 1
ATOM 1807 C C . ASP A 1 237 ? -11.573 5.656 26.349 1.00 96.69 237 ASP A C 1
ATOM 1809 O O . ASP A 1 237 ? -11.872 6.765 25.939 1.00 96.69 237 ASP A O 1
ATOM 1813 N N . SER A 1 238 ? -10.328 5.219 26.190 1.00 97.69 238 SER A N 1
ATOM 1814 C CA . SER A 1 238 ? -9.328 6.010 25.489 1.00 97.69 238 SER A CA 1
ATOM 1815 C C . SER A 1 238 ? -9.009 5.371 24.158 1.00 97.69 238 SER A C 1
ATOM 1817 O O . SER A 1 238 ? -8.511 4.248 24.118 1.00 97.69 238 SER A O 1
ATOM 1819 N N . ASP A 1 239 ? -9.166 6.122 23.075 1.00 97.75 239 ASP A N 1
ATOM 1820 C CA . ASP A 1 239 ? -8.793 5.667 21.733 1.00 97.75 239 ASP A CA 1
ATOM 1821 C C . ASP A 1 239 ? -7.304 5.891 21.419 1.00 97.75 239 ASP A C 1
ATOM 1823 O O . ASP A 1 239 ? -6.875 5.835 20.272 1.00 97.75 239 ASP A O 1
ATOM 1827 N N . VAL A 1 240 ? -6.487 6.202 22.434 1.00 98.00 240 VAL A N 1
ATOM 1828 C CA . VAL A 1 240 ? -5.056 6.447 22.230 1.00 98.00 240 VAL A CA 1
ATOM 1829 C C . VAL A 1 240 ? -4.347 5.148 21.846 1.00 98.00 240 VAL A C 1
ATOM 1831 O O . VAL A 1 240 ? -4.216 4.244 22.680 1.00 98.00 240 VAL A O 1
ATOM 1834 N N . ASP A 1 241 ? -3.861 5.118 20.607 1.00 98.06 241 ASP A N 1
ATOM 1835 C CA . ASP A 1 241 ? -2.940 4.151 20.006 1.00 98.06 241 ASP A CA 1
ATOM 1836 C C . ASP A 1 241 ? -1.889 4.959 19.229 1.00 98.06 241 ASP A C 1
ATOM 1838 O O . ASP A 1 241 ? -2.215 5.914 18.523 1.00 98.06 241 ASP A O 1
ATOM 1842 N N . THR A 1 242 ? -0.608 4.697 19.458 1.00 97.69 242 THR A N 1
ATOM 1843 C CA . THR A 1 242 ? 0.495 5.478 18.900 1.00 97.69 242 THR A CA 1
ATOM 1844 C C . THR A 1 242 ? 1.636 4.560 18.513 1.00 97.69 242 THR A C 1
ATOM 1846 O O . THR A 1 242 ? 2.201 3.877 19.370 1.00 97.69 242 THR A O 1
ATOM 1849 N N . VAL A 1 243 ? 2.021 4.612 17.240 1.00 97.38 243 VAL A N 1
ATOM 1850 C CA . VAL A 1 243 ? 3.248 3.997 16.733 1.00 97.38 243 VAL A CA 1
ATOM 1851 C C . VAL A 1 243 ? 4.217 5.104 16.346 1.00 97.38 243 VAL A C 1
ATOM 1853 O O . VAL A 1 243 ? 3.900 5.936 15.498 1.00 97.38 243 VAL A O 1
ATOM 1856 N N . THR A 1 244 ? 5.395 5.096 16.963 1.00 95.75 244 THR A N 1
ATOM 1857 C CA . THR A 1 244 ? 6.513 5.986 16.633 1.00 95.75 244 THR A CA 1
ATOM 1858 C C . THR A 1 244 ? 7.543 5.185 15.853 1.00 95.75 244 THR A C 1
ATOM 1860 O O . THR A 1 244 ? 8.043 4.176 16.353 1.00 95.75 244 THR A O 1
ATOM 1863 N N . PHE A 1 245 ? 7.858 5.632 14.644 1.00 92.75 245 PHE A N 1
ATOM 1864 C CA . PHE A 1 245 ? 8.802 4.987 13.739 1.00 92.75 245 PHE A CA 1
ATOM 1865 C C . PHE A 1 245 ? 10.219 5.479 14.027 1.00 92.75 245 PHE A C 1
ATOM 1867 O O . PHE A 1 245 ? 10.454 6.684 14.136 1.00 92.75 245 PHE A O 1
ATOM 1874 N N . GLY A 1 246 ? 11.158 4.547 14.173 1.00 88.19 246 GLY A N 1
ATOM 1875 C CA . GLY A 1 246 ? 12.568 4.886 14.350 1.00 88.19 246 GLY A CA 1
ATOM 1876 C C . GLY A 1 246 ? 13.279 5.126 13.019 1.00 88.19 246 GLY A C 1
ATOM 1877 O O . GLY A 1 246 ? 14.325 5.770 12.998 1.00 88.19 246 GLY A O 1
ATOM 1878 N N . GLU A 1 247 ? 12.684 4.674 11.913 1.00 83.75 247 GLU A N 1
ATOM 1879 C CA . GLU A 1 247 ? 13.135 4.950 10.554 1.00 83.75 247 GLU A CA 1
ATOM 1880 C C . GLU A 1 247 ? 12.024 5.636 9.731 1.00 83.75 247 GLU A C 1
ATOM 1882 O O . GLU A 1 247 ? 10.850 5.268 9.840 1.00 83.75 247 GLU A O 1
ATOM 1887 N N . PRO A 1 248 ? 12.375 6.596 8.853 1.00 76.25 248 PRO A N 1
ATOM 1888 C CA . PRO A 1 248 ? 11.470 7.232 7.895 1.00 76.25 248 PRO A CA 1
ATOM 1889 C C . PRO A 1 248 ? 10.523 6.272 7.156 1.00 76.25 248 PRO A C 1
ATOM 1891 O O . PRO A 1 248 ? 10.963 5.466 6.332 1.00 76.25 248 PRO A O 1
ATOM 1894 N N . GLN A 1 249 ? 9.206 6.407 7.355 1.00 80.06 249 GLN A N 1
ATOM 1895 C CA . GLN A 1 249 ? 8.217 5.640 6.591 1.00 80.06 249 GLN A CA 1
ATOM 1896 C C . GLN A 1 249 ? 7.746 6.405 5.348 1.00 80.06 249 GLN A C 1
ATOM 1898 O O . GLN A 1 249 ? 7.372 7.579 5.408 1.00 80.06 249 GLN A O 1
ATOM 1903 N N . HIS A 1 250 ? 7.711 5.714 4.202 1.00 71.50 250 HIS A N 1
ATOM 1904 C CA . HIS A 1 250 ? 7.130 6.242 2.959 1.00 71.50 250 HIS A CA 1
ATOM 1905 C C . HIS A 1 250 ? 5.646 5.938 2.803 1.00 71.50 250 HIS A C 1
ATOM 1907 O O . HIS A 1 250 ? 4.938 6.688 2.132 1.00 71.50 250 HIS A O 1
ATOM 1913 N N . LYS A 1 251 ? 5.190 4.839 3.406 1.00 74.69 251 LYS A N 1
ATOM 1914 C CA . LYS A 1 251 ? 3.796 4.426 3.409 1.00 74.69 251 LYS A CA 1
ATOM 1915 C C . LYS A 1 251 ? 3.451 3.842 4.769 1.00 74.69 251 LYS A C 1
ATOM 1917 O O . LYS A 1 251 ? 4.125 2.923 5.225 1.00 74.69 251 LYS A O 1
ATOM 1922 N N . VAL A 1 252 ? 2.378 4.350 5.356 1.00 81.75 252 VAL A N 1
ATOM 1923 C CA . VAL A 1 252 ? 1.762 3.789 6.559 1.00 81.75 252 VAL A CA 1
ATOM 1924 C C . VAL A 1 252 ? 0.316 3.459 6.235 1.00 81.75 252 VAL A C 1
ATOM 1926 O O . VAL A 1 252 ? -0.370 4.202 5.527 1.00 81.75 252 VAL A O 1
ATOM 1929 N N . VAL A 1 253 ? -0.120 2.302 6.711 1.00 81.88 253 VAL A N 1
ATOM 1930 C CA . VAL A 1 253 ? -1.455 1.758 6.493 1.00 81.88 253 VAL A CA 1
ATOM 1931 C C . VAL A 1 253 ? -2.118 1.596 7.844 1.00 81.88 253 VAL A C 1
ATOM 1933 O O . VAL A 1 253 ? -1.616 0.870 8.687 1.00 81.88 253 VAL A O 1
ATOM 1936 N N . TYR A 1 254 ? -3.253 2.253 8.034 1.00 88.50 254 TYR A N 1
ATOM 1937 C CA . TYR A 1 254 ? -4.075 2.104 9.224 1.00 88.50 254 TYR A CA 1
ATOM 1938 C C . TYR A 1 254 ? -5.400 1.449 8.854 1.00 88.50 254 TYR A C 1
ATOM 1940 O O . TYR A 1 254 ? -6.086 1.908 7.944 1.00 88.50 254 TYR A O 1
ATOM 1948 N N . LEU A 1 255 ? -5.745 0.371 9.546 1.00 85.00 255 LEU A N 1
ATOM 1949 C CA . LEU A 1 255 ? -7.011 -0.333 9.411 1.00 85.00 255 LEU A CA 1
ATOM 1950 C C . LEU A 1 255 ? -7.796 -0.201 10.714 1.00 85.00 255 LEU A C 1
ATOM 1952 O O . LEU A 1 255 ? -7.247 -0.410 11.796 1.00 85.00 255 LEU A O 1
ATOM 1956 N N . LEU A 1 256 ? -9.086 0.091 10.577 1.00 90.44 256 LEU A N 1
ATOM 1957 C CA . LEU A 1 256 ? -10.063 0.041 11.654 1.00 90.44 256 LEU A CA 1
ATOM 1958 C C . LEU A 1 256 ? -11.201 -0.889 11.252 1.00 90.44 256 LEU A C 1
ATOM 1960 O O . LEU A 1 256 ? -11.782 -0.762 10.169 1.00 90.44 256 LEU A O 1
ATOM 1964 N N . TRP A 1 257 ? -11.560 -1.788 12.159 1.00 89.50 257 TRP A N 1
ATOM 1965 C CA . TRP A 1 257 ? -12.794 -2.550 12.055 1.00 89.50 257 TRP A CA 1
ATOM 1966 C C . TRP A 1 257 ? -13.480 -2.687 13.401 1.00 89.50 257 TRP A C 1
ATOM 1968 O O . TRP A 1 257 ? -12.851 -2.726 14.463 1.00 89.50 257 TRP A O 1
ATOM 1978 N N . ALA A 1 258 ? -14.799 -2.805 13.323 1.00 93.81 258 ALA A N 1
ATOM 1979 C CA . ALA A 1 258 ? -15.638 -3.022 14.477 1.00 93.81 258 ALA A CA 1
ATOM 1980 C C . ALA A 1 258 ? -16.141 -4.464 14.529 1.00 93.81 258 ALA A C 1
ATOM 1982 O O . ALA A 1 258 ? -16.302 -5.113 13.493 1.00 93.81 258 ALA A O 1
ATOM 1983 N N . GLY A 1 259 ? -16.424 -4.952 15.732 1.00 93.75 259 GLY A N 1
ATOM 1984 C CA . GLY A 1 259 ? -16.996 -6.279 15.955 1.00 93.75 259 GLY A CA 1
ATOM 1985 C C . GLY A 1 259 ? -18.294 -6.206 16.734 1.00 93.75 259 GLY A C 1
ATOM 1986 O O . GLY A 1 259 ? -18.460 -5.342 17.585 1.00 93.75 259 GLY A O 1
ATOM 1987 N N . THR A 1 260 ? -19.234 -7.098 16.449 1.00 93.81 260 THR A N 1
ATOM 1988 C CA . THR A 1 260 ? -20.556 -7.098 17.084 1.00 93.81 260 THR A CA 1
ATOM 1989 C C . THR A 1 260 ? -20.457 -7.426 18.572 1.00 93.81 260 THR A C 1
ATOM 1991 O O . THR A 1 260 ? -19.791 -8.396 18.931 1.00 93.81 260 THR A O 1
ATOM 1994 N N . SER A 1 261 ? -21.157 -6.667 19.423 1.00 91.44 261 SER A N 1
ATOM 1995 C CA . SER A 1 261 ? -21.323 -6.962 20.860 1.00 91.44 261 SER A CA 1
ATOM 1996 C C . SER A 1 261 ? -20.002 -7.220 21.598 1.00 91.44 261 SER A C 1
ATOM 1998 O O . SER A 1 261 ? -19.866 -8.194 22.340 1.00 91.44 261 SER A O 1
ATOM 2000 N N . GLY A 1 262 ? -18.997 -6.383 21.347 1.00 94.44 262 GLY A N 1
ATOM 2001 C CA . GLY A 1 262 ? -17.705 -6.465 22.018 1.00 94.44 262 GLY A CA 1
ATOM 2002 C C . GLY A 1 262 ? -16.892 -7.699 21.638 1.00 94.44 262 GLY A C 1
ATOM 2003 O O . GLY A 1 262 ? -16.125 -8.187 22.466 1.00 94.44 262 GLY A O 1
ATOM 2004 N N . TYR A 1 263 ? -17.059 -8.237 20.425 1.00 96.00 263 TYR A N 1
ATOM 2005 C CA . TYR A 1 263 ? -16.354 -9.448 20.007 1.00 96.00 263 TYR A CA 1
ATOM 2006 C C . TYR A 1 263 ? -14.832 -9.342 20.196 1.00 96.00 263 TYR A C 1
ATOM 2008 O O . TYR A 1 263 ? -14.176 -8.403 19.750 1.00 96.00 263 TYR A O 1
ATOM 2016 N N . ASN A 1 264 ? -14.252 -10.350 20.845 1.00 96.44 264 ASN A N 1
ATOM 2017 C CA . ASN A 1 264 ? -12.817 -10.420 21.082 1.00 96.44 264 ASN A CA 1
ATOM 2018 C C . ASN A 1 264 ? -12.116 -11.136 19.922 1.00 96.44 264 ASN A C 1
ATOM 2020 O O . ASN A 1 264 ? -11.952 -12.358 19.956 1.00 96.44 264 ASN A O 1
ATOM 2024 N N . PHE A 1 265 ? -11.670 -10.381 18.916 1.00 90.75 265 PHE A N 1
ATOM 2025 C CA . PHE A 1 265 ? -10.893 -10.949 17.813 1.00 90.75 265 PHE A CA 1
ATOM 2026 C C . PHE A 1 265 ? -9.570 -11.556 18.324 1.00 90.75 265 PHE A C 1
ATOM 2028 O O . PHE A 1 265 ? -8.796 -10.870 19.013 1.00 90.75 265 PHE A O 1
ATOM 2035 N N . PRO A 1 266 ? -9.265 -12.832 18.020 1.00 89.69 266 PRO A N 1
ATOM 2036 C CA . PRO A 1 266 ? -7.976 -13.425 18.353 1.00 89.69 266 PRO A CA 1
ATOM 2037 C C . PRO A 1 266 ? -6.833 -12.710 17.623 1.00 89.69 266 PRO A C 1
ATOM 2039 O O . PRO A 1 266 ? -6.991 -12.215 16.512 1.00 89.69 266 PRO A O 1
ATOM 2042 N N . THR A 1 267 ? -5.636 -12.700 18.215 1.00 84.81 267 THR A N 1
ATOM 2043 C CA . THR A 1 267 ? -4.442 -12.074 17.610 1.00 84.81 267 THR A CA 1
ATOM 2044 C C . THR A 1 267 ? -4.109 -12.640 16.223 1.00 84.81 267 THR A C 1
ATOM 2046 O O . THR A 1 267 ? -3.551 -11.931 15.389 1.00 84.81 267 THR A O 1
ATOM 2049 N N . SER A 1 268 ? -4.497 -13.888 15.934 1.00 78.88 268 SER A N 1
ATOM 2050 C CA . SER A 1 268 ? -4.376 -14.490 14.599 1.00 78.88 268 SER A CA 1
ATOM 2051 C C . SER A 1 268 ? -5.099 -13.696 13.512 1.00 78.88 268 SER A C 1
ATOM 2053 O O . SER A 1 268 ? -4.635 -13.671 12.376 1.00 78.88 268 SER A O 1
ATOM 2055 N N . ASP A 1 269 ? -6.195 -13.021 13.850 1.00 78.94 269 ASP A N 1
ATOM 2056 C CA . ASP A 1 269 ? -6.968 -12.249 12.884 1.00 78.94 269 ASP A CA 1
ATOM 2057 C C . ASP A 1 269 ? -6.223 -10.972 12.494 1.00 78.94 269 ASP A C 1
ATOM 2059 O O . ASP A 1 269 ? -6.138 -10.660 11.311 1.00 78.94 269 ASP A O 1
ATOM 2063 N N . PHE A 1 270 ? -5.555 -10.324 13.452 1.00 78.06 270 PHE A N 1
ATOM 2064 C CA . PHE A 1 270 ? -4.643 -9.199 13.207 1.00 78.06 270 PHE A CA 1
ATOM 2065 C C . PHE A 1 270 ? -3.405 -9.627 12.410 1.00 78.06 270 PHE A C 1
ATOM 2067 O O . PHE A 1 270 ? -2.953 -8.907 11.527 1.00 78.06 270 PHE A O 1
ATOM 2074 N N . GLN A 1 271 ? -2.879 -10.822 12.691 1.00 72.19 271 GLN A N 1
ATOM 2075 C CA . GLN A 1 271 ? -1.729 -11.397 11.989 1.00 72.19 271 GLN A CA 1
ATOM 2076 C C . GLN A 1 271 ? -2.060 -11.764 10.537 1.00 72.19 271 GLN A C 1
ATOM 2078 O O . GLN A 1 271 ? -1.225 -11.592 9.649 1.00 72.19 271 GLN A O 1
ATOM 2083 N N . SER A 1 272 ? -3.272 -12.266 10.290 1.00 56.66 272 SER A N 1
ATOM 2084 C CA . SER A 1 272 ? -3.791 -12.406 8.931 1.00 56.66 272 SER A CA 1
ATOM 2085 C C . SER A 1 272 ? -4.007 -11.020 8.309 1.00 56.66 272 SER A C 1
ATOM 2087 O O . SER A 1 272 ? -3.635 -10.809 7.166 1.00 56.66 272 SER A O 1
ATOM 2089 N N . GLY A 1 273 ? -4.478 -10.073 9.130 1.00 50.06 273 GLY A N 1
ATOM 2090 C CA . GLY A 1 273 ? -4.868 -8.682 8.895 1.00 50.06 273 GLY A CA 1
ATOM 2091 C C . GLY A 1 273 ? -3.855 -7.710 8.292 1.00 50.06 273 GLY A C 1
ATOM 2092 O O . GLY A 1 273 ? -4.256 -6.585 8.009 1.00 50.06 273 GLY A O 1
ATOM 2093 N N . CYS A 1 274 ? -2.591 -8.088 8.062 1.00 48.25 274 CYS A N 1
ATOM 2094 C CA . CYS A 1 274 ? -1.541 -7.235 7.471 1.00 48.25 274 CYS A CA 1
ATOM 2095 C C . CYS A 1 274 ? -1.794 -6.863 5.984 1.00 48.25 274 CYS A C 1
ATOM 2097 O O . CYS A 1 274 ? -0.860 -6.794 5.193 1.00 48.25 274 CYS A O 1
ATOM 2099 N N . TYR A 1 275 ? -3.049 -6.634 5.594 1.00 52.59 275 TYR A N 1
ATOM 2100 C CA . TYR A 1 275 ? -3.540 -6.411 4.241 1.00 52.59 275 TYR A CA 1
ATOM 2101 C C . TYR A 1 275 ? -3.526 -4.917 3.874 1.00 52.59 275 TYR A C 1
ATOM 2103 O O . TYR A 1 275 ? -4.486 -4.177 4.082 1.00 52.59 275 TYR A O 1
ATOM 2111 N N . PRO A 1 276 ? -2.482 -4.465 3.190 1.00 37.75 276 PRO A N 1
ATOM 2112 C CA . PRO A 1 276 ? -2.651 -4.011 1.821 1.00 37.75 276 PRO A CA 1
ATOM 2113 C C . PRO A 1 276 ? -2.257 -5.179 0.926 1.00 37.75 276 PRO A C 1
ATOM 2115 O O . PRO A 1 276 ? -1.295 -5.859 1.265 1.00 37.75 276 PRO A O 1
ATOM 2118 N N . SER A 1 277 ? -2.998 -5.428 -0.166 1.00 40.88 277 SER A N 1
ATOM 2119 C CA . SER A 1 277 ? -2.692 -6.462 -1.173 1.00 40.88 277 SER A CA 1
ATOM 2120 C C . SER A 1 277 ? -1.184 -6.664 -1.257 1.00 40.88 277 SER A C 1
ATOM 2122 O O . SER A 1 277 ? -0.486 -5.767 -1.748 1.00 40.88 277 SER A O 1
ATOM 2124 N N . GLU A 1 278 ? -0.688 -7.749 -0.650 1.00 39.97 278 GLU A N 1
ATOM 2125 C CA . GLU A 1 278 ? 0.747 -7.935 -0.498 1.00 39.97 278 GLU A CA 1
ATOM 2126 C C . GLU A 1 278 ? 1.331 -7.783 -1.898 1.00 39.97 278 GLU A C 1
ATOM 2128 O O . GLU A 1 278 ? 0.859 -8.460 -2.821 1.00 39.97 278 GLU A O 1
ATOM 2133 N N . PRO A 1 279 ? 2.300 -6.873 -2.105 1.00 42.12 279 PRO A N 1
ATOM 2134 C CA . PRO A 1 279 ? 2.966 -6.814 -3.377 1.00 42.12 279 PRO A CA 1
ATOM 2135 C C . PRO A 1 279 ? 3.445 -8.238 -3.663 1.00 42.12 279 PRO A C 1
ATOM 2137 O O . PRO A 1 279 ? 3.939 -8.899 -2.759 1.00 42.12 279 PRO A O 1
ATOM 2140 N N . PRO A 1 280 ? 3.255 -8.786 -4.849 1.00 47.75 280 PRO A N 1
ATOM 2141 C CA . PRO A 1 280 ? 3.540 -10.194 -5.106 1.00 47.75 280 PRO A CA 1
ATOM 2142 C C . PRO A 1 280 ? 4.910 -10.647 -4.553 1.00 47.75 280 PRO A C 1
ATOM 2144 O O . PRO A 1 280 ? 5.834 -9.835 -4.459 1.00 47.75 280 PRO A O 1
ATOM 2147 N N . THR A 1 281 ? 5.074 -11.909 -4.134 1.00 52.12 281 THR A N 1
ATOM 2148 C CA . THR A 1 281 ? 6.345 -12.407 -3.539 1.00 52.12 281 THR A CA 1
ATOM 2149 C C . THR A 1 281 ? 7.550 -12.224 -4.465 1.00 52.12 281 THR A C 1
ATOM 2151 O O . THR A 1 281 ? 8.689 -12.135 -4.020 1.00 52.12 281 THR A O 1
ATOM 2154 N N . ASN A 1 282 ? 7.277 -12.098 -5.755 1.00 67.88 282 ASN A N 1
ATOM 2155 C CA . ASN A 1 282 ? 8.205 -11.798 -6.826 1.00 67.88 282 ASN A CA 1
ATOM 2156 C C . ASN A 1 282 ? 8.274 -10.303 -7.201 1.00 67.88 282 ASN A C 1
ATOM 2158 O O . ASN A 1 282 ? 8.942 -9.976 -8.173 1.00 67.88 282 ASN A O 1
ATOM 2162 N N . LEU A 1 283 ? 7.622 -9.374 -6.491 1.00 69.81 283 LEU A N 1
ATOM 2163 C CA . LEU A 1 283 ? 7.855 -7.938 -6.678 1.00 69.81 283 LEU A CA 1
ATOM 2164 C C . LEU A 1 283 ? 9.280 -7.607 -6.228 1.00 69.81 283 LEU A C 1
ATOM 2166 O O . LEU A 1 283 ? 9.592 -7.608 -5.035 1.00 69.81 283 LEU A O 1
ATOM 2170 N N . CYS A 1 284 ? 10.116 -7.224 -7.183 1.00 83.56 284 CYS A N 1
ATOM 2171 C CA . CYS A 1 284 ? 11.466 -6.768 -6.910 1.00 83.56 284 CYS A CA 1
ATOM 2172 C C . CYS A 1 284 ? 11.474 -5.262 -6.594 1.00 83.56 284 CYS A C 1
ATOM 2174 O O . CYS A 1 284 ? 12.004 -4.834 -5.565 1.00 83.56 284 CYS A O 1
ATOM 2176 N N . TYR A 1 285 ? 10.820 -4.441 -7.424 1.00 82.31 285 TYR A N 1
ATOM 2177 C CA . TYR A 1 285 ? 10.785 -2.986 -7.255 1.00 82.31 285 TYR A CA 1
ATOM 2178 C C . TYR A 1 285 ? 9.411 -2.396 -7.574 1.00 82.31 285 TYR A C 1
ATOM 2180 O O . TYR A 1 285 ? 8.803 -2.755 -8.568 1.00 82.31 285 TYR A O 1
ATOM 2188 N N . SER A 1 286 ? 8.946 -1.447 -6.766 1.00 78.50 286 SER A N 1
ATOM 2189 C CA . SER A 1 286 ? 7.796 -0.597 -7.062 1.00 78.50 286 SER A CA 1
ATOM 2190 C C . SER A 1 286 ? 8.180 0.826 -6.695 1.00 78.50 286 SER A C 1
ATOM 2192 O O . SER A 1 286 ? 8.641 1.073 -5.578 1.00 78.50 286 SER A O 1
ATOM 2194 N N . LYS A 1 287 ? 8.005 1.768 -7.624 1.00 74.38 287 LYS A N 1
ATOM 2195 C CA . LYS A 1 287 ? 8.345 3.181 -7.404 1.00 74.38 287 LYS A CA 1
ATOM 2196 C C . LYS A 1 287 ? 7.576 3.774 -6.222 1.00 74.38 287 LYS A C 1
ATOM 2198 O O . LYS A 1 287 ? 8.135 4.570 -5.473 1.00 74.38 287 LYS A O 1
ATOM 2203 N N . SER A 1 288 ? 6.318 3.373 -6.035 1.00 61.97 288 SER A N 1
ATOM 2204 C CA . SER A 1 288 ? 5.480 3.854 -4.932 1.00 61.97 288 SER A CA 1
ATOM 2205 C C . SER A 1 288 ? 5.844 3.252 -3.578 1.00 61.97 288 SER A C 1
ATOM 2207 O O . SER A 1 288 ? 5.578 3.880 -2.562 1.00 61.97 288 SER A O 1
ATOM 2209 N N . LEU A 1 289 ? 6.419 2.046 -3.553 1.00 61.00 289 LEU A N 1
ATOM 2210 C CA . LEU A 1 289 ? 6.782 1.368 -2.304 1.00 61.00 289 LEU A CA 1
ATOM 2211 C C . LEU A 1 289 ? 8.234 1.622 -1.899 1.00 61.00 289 LEU A C 1
ATOM 2213 O O . LEU A 1 289 ? 8.540 1.677 -0.715 1.00 61.00 289 LEU A O 1
ATOM 2217 N N . HIS A 1 290 ? 9.133 1.759 -2.873 1.00 71.25 290 HIS A N 1
ATOM 2218 C CA . HIS A 1 290 ? 10.578 1.800 -2.641 1.00 71.25 290 HIS A CA 1
ATOM 2219 C C . HIS A 1 290 ? 11.220 3.139 -3.045 1.00 71.25 290 HIS A C 1
ATOM 2221 O O . HIS A 1 290 ? 12.445 3.251 -3.074 1.00 71.25 290 HIS A O 1
ATOM 2227 N N . GLY A 1 291 ? 10.418 4.153 -3.379 1.00 68.19 291 GLY A N 1
ATOM 2228 C CA . GLY A 1 291 ? 10.907 5.467 -3.794 1.00 68.19 291 GLY A CA 1
ATOM 2229 C C . GLY A 1 291 ? 11.534 5.482 -5.193 1.00 68.19 291 GLY A C 1
ATOM 2230 O O . GLY A 1 291 ? 11.667 4.460 -5.867 1.00 68.19 291 GLY A O 1
ATOM 2231 N N . ALA A 1 292 ? 11.914 6.671 -5.664 1.00 82.69 292 ALA A N 1
ATOM 2232 C CA . ALA A 1 292 ? 12.294 6.926 -7.055 1.00 82.69 292 ALA A CA 1
ATOM 2233 C C . ALA A 1 292 ? 13.827 6.987 -7.249 1.00 82.69 292 ALA A C 1
ATOM 2235 O O . ALA A 1 292 ? 14.404 8.056 -7.435 1.00 82.69 292 ALA A O 1
ATOM 2236 N N . SER A 1 293 ? 14.494 5.831 -7.181 1.00 88.88 293 SER A N 1
ATOM 2237 C CA . SER A 1 293 ? 15.954 5.713 -7.314 1.00 88.88 293 SER A CA 1
ATOM 2238 C C . SER A 1 293 ? 16.350 4.449 -8.079 1.00 88.88 293 SER A C 1
ATOM 2240 O O . SER A 1 293 ? 15.940 3.345 -7.710 1.00 88.88 293 SER A O 1
ATOM 2242 N N . SER A 1 294 ? 17.183 4.595 -9.114 1.00 93.31 294 SER A N 1
ATOM 2243 C CA . SER A 1 294 ? 17.761 3.466 -9.856 1.00 93.31 294 SER A CA 1
ATOM 2244 C C . SER A 1 294 ? 18.614 2.570 -8.965 1.00 93.31 294 SER A C 1
ATOM 2246 O O . SER A 1 294 ? 18.565 1.350 -9.092 1.00 93.31 294 SER A O 1
ATOM 2248 N N . TYR A 1 295 ? 19.320 3.151 -7.992 1.00 86.62 295 TYR A N 1
ATOM 2249 C CA . TYR A 1 295 ? 20.097 2.390 -7.016 1.00 86.62 295 TYR A CA 1
ATOM 2250 C C . TYR A 1 295 ? 19.206 1.485 -6.160 1.00 86.62 295 TYR A C 1
ATOM 2252 O O . TYR A 1 295 ? 19.577 0.345 -5.891 1.00 86.62 295 TYR A O 1
ATOM 2260 N N . THR A 1 296 ? 18.012 1.954 -5.777 1.00 84.00 296 THR A N 1
ATOM 2261 C CA . THR A 1 296 ? 17.042 1.136 -5.032 1.00 84.00 296 THR A CA 1
ATOM 2262 C C . THR A 1 296 ? 16.422 0.045 -5.902 1.00 84.00 296 THR A C 1
ATOM 2264 O O . THR A 1 296 ? 16.120 -1.042 -5.417 1.00 84.00 296 THR A O 1
ATOM 2267 N N . PHE A 1 297 ? 16.229 0.303 -7.195 1.00 92.62 297 PHE A N 1
ATOM 2268 C CA . PHE A 1 297 ? 15.827 -0.737 -8.138 1.00 92.62 297 PHE A CA 1
ATOM 2269 C C . PHE A 1 297 ? 16.889 -1.837 -8.228 1.00 92.62 297 PHE A C 1
ATOM 2271 O O . PHE A 1 297 ? 16.566 -3.000 -7.991 1.00 92.62 297 PHE A O 1
ATOM 2278 N N . HIS A 1 298 ? 18.145 -1.472 -8.484 1.00 95.44 298 HIS A N 1
ATOM 2279 C CA . HIS A 1 298 ? 19.238 -2.430 -8.632 1.00 95.44 298 HIS A CA 1
ATOM 2280 C C . HIS A 1 298 ? 19.516 -3.212 -7.344 1.00 95.44 298 HIS A C 1
ATOM 2282 O O . HIS A 1 298 ? 19.625 -4.433 -7.390 1.00 95.44 298 HIS A O 1
ATOM 2288 N N . SER A 1 299 ? 19.501 -2.570 -6.170 1.00 89.94 299 SER A N 1
ATOM 2289 C CA . SER A 1 299 ? 19.710 -3.279 -4.896 1.00 89.94 299 SER A CA 1
ATOM 2290 C C . SER A 1 299 ? 18.652 -4.349 -4.599 1.00 89.94 299 SER A C 1
ATOM 2292 O O . SER A 1 299 ? 18.914 -5.274 -3.832 1.00 89.94 299 SER A O 1
ATOM 2294 N N . ARG A 1 300 ? 17.462 -4.245 -5.206 1.00 88.44 300 ARG A N 1
ATOM 2295 C CA . ARG A 1 300 ? 16.347 -5.181 -4.996 1.00 88.44 300 ARG A CA 1
ATOM 2296 C C . ARG A 1 300 ? 16.133 -6.165 -6.144 1.00 88.44 300 ARG A C 1
ATOM 2298 O O . ARG A 1 300 ? 15.679 -7.282 -5.897 1.00 88.44 300 ARG A O 1
ATOM 2305 N N . CYS A 1 301 ? 16.410 -5.751 -7.380 1.00 92.62 301 CYS A N 1
ATOM 2306 C CA . CYS A 1 301 ? 16.126 -6.524 -8.593 1.00 92.62 301 CYS A CA 1
ATOM 2307 C C . CYS A 1 301 ? 17.345 -7.248 -9.159 1.00 92.62 301 CYS A C 1
ATOM 2309 O O . CYS A 1 301 ? 17.161 -8.186 -9.938 1.00 92.62 301 CYS A O 1
ATOM 2311 N N . ASP A 1 302 ? 18.563 -6.841 -8.794 1.00 95.00 302 ASP A N 1
ATOM 2312 C CA . ASP A 1 302 ? 19.759 -7.501 -9.303 1.00 95.00 302 ASP A CA 1
ATOM 2313 C C . ASP A 1 302 ? 19.803 -8.966 -8.850 1.00 95.00 302 ASP A C 1
ATOM 2315 O O . ASP A 1 302 ? 19.480 -9.312 -7.711 1.00 95.00 302 ASP A O 1
ATOM 2319 N N . ASN A 1 303 ? 20.219 -9.839 -9.769 1.00 92.94 303 ASN A N 1
ATOM 2320 C CA . ASN A 1 303 ? 20.338 -11.286 -9.586 1.00 92.94 303 ASN A CA 1
ATOM 2321 C C . ASN A 1 303 ? 19.012 -12.011 -9.280 1.00 92.94 303 ASN A C 1
ATOM 2323 O O . ASN A 1 303 ? 19.030 -13.121 -8.754 1.00 92.94 303 ASN A O 1
ATOM 2327 N N . LYS A 1 304 ? 17.862 -11.417 -9.627 1.00 84.12 304 LYS A N 1
ATOM 2328 C CA . LYS A 1 304 ? 16.529 -12.031 -9.468 1.00 84.12 304 LYS A CA 1
ATOM 2329 C C . LYS A 1 304 ? 16.033 -12.795 -10.702 1.00 84.12 304 LYS A C 1
ATOM 2331 O O . LYS A 1 304 ? 14.849 -13.083 -10.793 1.00 84.12 304 LYS A O 1
ATOM 2336 N N . GLY A 1 305 ? 16.925 -13.111 -11.643 1.00 88.12 305 GLY A N 1
ATOM 2337 C CA . GLY A 1 305 ? 16.568 -13.822 -12.873 1.00 88.12 305 GLY A CA 1
ATOM 2338 C C . GLY A 1 305 ? 15.804 -12.949 -13.871 1.00 88.12 305 GLY A C 1
ATOM 2339 O O . GLY A 1 305 ? 15.982 -11.727 -13.917 1.00 88.12 305 GLY A O 1
ATOM 2340 N N . ALA A 1 306 ? 14.980 -13.584 -14.702 1.00 83.44 306 ALA A N 1
ATOM 2341 C CA . ALA A 1 306 ? 14.109 -12.903 -15.653 1.00 83.44 306 ALA A CA 1
ATOM 2342 C C . ALA A 1 306 ? 13.112 -11.953 -14.960 1.00 83.44 306 ALA A C 1
ATOM 2344 O O . ALA A 1 306 ? 12.634 -12.220 -13.857 1.00 83.44 306 ALA A O 1
ATOM 2345 N N . THR A 1 307 ? 12.774 -10.836 -15.615 1.00 88.69 307 THR A N 1
ATOM 2346 C CA . THR A 1 307 ? 11.881 -9.821 -15.033 1.00 88.69 307 THR A CA 1
ATOM 2347 C C . THR A 1 307 ? 10.825 -9.297 -16.001 1.00 88.69 307 THR A C 1
ATOM 2349 O O . THR A 1 307 ? 11.051 -9.200 -17.209 1.00 88.69 307 THR A O 1
ATOM 2352 N N . LEU A 1 308 ? 9.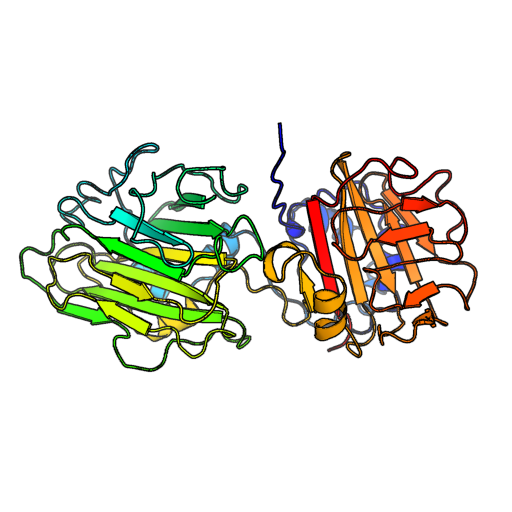675 -8.903 -15.444 1.00 82.69 308 LEU A N 1
ATOM 2353 C CA . LEU A 1 308 ? 8.631 -8.112 -16.090 1.00 82.69 308 LEU A CA 1
ATOM 2354 C C . LEU A 1 308 ? 8.602 -6.710 -15.475 1.00 82.69 308 LEU A C 1
ATOM 2356 O O . LEU A 1 308 ? 8.388 -6.556 -14.278 1.00 82.69 308 LEU A O 1
ATOM 2360 N N . THR A 1 309 ? 8.771 -5.688 -16.302 1.00 89.25 309 THR A N 1
ATOM 2361 C CA . THR A 1 309 ? 8.607 -4.273 -15.963 1.00 89.25 309 THR A CA 1
ATOM 2362 C C . THR A 1 309 ? 7.271 -3.763 -16.495 1.00 89.25 309 THR A C 1
ATOM 2364 O O . THR A 1 309 ? 6.971 -3.935 -17.674 1.00 89.25 309 THR A O 1
ATOM 2367 N N . LEU A 1 310 ? 6.486 -3.102 -15.651 1.00 81.00 310 LEU A N 1
ATOM 2368 C CA . LEU A 1 310 ? 5.224 -2.449 -15.994 1.00 81.00 310 LEU A CA 1
ATOM 2369 C C . LEU A 1 310 ? 5.362 -0.948 -15.733 1.00 81.00 310 LEU A C 1
ATOM 2371 O O . LEU A 1 310 ? 5.873 -0.552 -14.687 1.00 81.00 310 LEU A O 1
ATOM 2375 N N . ILE A 1 311 ? 4.957 -0.114 -16.694 1.00 84.88 311 ILE A N 1
ATOM 2376 C CA . ILE A 1 311 ? 5.195 1.337 -16.662 1.00 84.88 311 ILE A CA 1
ATOM 2377 C C . ILE A 1 311 ? 3.928 2.082 -17.070 1.00 84.88 311 ILE A C 1
ATOM 2379 O O . ILE A 1 311 ? 3.359 1.812 -18.129 1.00 84.88 311 ILE A O 1
ATOM 2383 N N . GLN A 1 312 ? 3.535 3.072 -16.276 1.00 80.62 312 GLN A N 1
ATOM 2384 C CA . GLN A 1 312 ? 2.548 4.076 -16.653 1.00 80.62 312 GLN A CA 1
ATOM 2385 C C . GLN A 1 312 ? 3.205 5.437 -16.835 1.00 80.62 312 GLN A C 1
ATOM 2387 O O . GLN A 1 312 ? 3.963 5.902 -15.981 1.00 80.62 312 GLN A O 1
ATOM 2392 N N . LEU A 1 313 ? 2.876 6.083 -17.947 1.00 85.25 313 LEU A N 1
ATOM 2393 C CA . LEU A 1 313 ? 3.370 7.397 -18.321 1.00 85.25 313 LEU A CA 1
ATOM 2394 C C . LEU A 1 313 ? 2.278 8.461 -18.152 1.00 85.25 313 LEU A C 1
ATOM 2396 O O . LEU A 1 313 ? 1.091 8.199 -18.357 1.00 85.25 313 LEU A O 1
ATOM 2400 N N . SER A 1 314 ? 2.682 9.693 -17.837 1.00 85.06 314 SER A N 1
ATOM 2401 C CA . SER A 1 314 ? 1.774 10.832 -17.627 1.00 85.06 314 SER A CA 1
ATOM 2402 C C . SER A 1 314 ? 1.006 11.265 -18.878 1.00 85.06 314 SER A C 1
ATOM 2404 O O . SER A 1 314 ? -0.017 11.933 -18.772 1.00 85.06 314 SER A O 1
ATOM 2406 N N . ASN A 1 315 ? 1.452 10.840 -20.060 1.00 83.38 315 ASN A N 1
ATOM 2407 C CA . ASN A 1 315 ? 0.746 11.023 -21.328 1.00 83.38 315 ASN A CA 1
ATOM 2408 C C . ASN A 1 315 ? -0.289 9.909 -21.614 1.00 83.38 315 ASN A C 1
ATOM 2410 O O . ASN A 1 315 ? -0.781 9.803 -22.737 1.00 83.38 315 ASN A O 1
ATOM 2414 N N . GLY A 1 316 ? -0.600 9.061 -20.626 1.00 76.12 316 GLY A N 1
ATOM 2415 C CA . GLY A 1 316 ? -1.616 8.007 -20.709 1.00 76.12 316 GLY A CA 1
ATOM 2416 C C . GLY A 1 316 ? -1.123 6.675 -21.283 1.00 76.12 316 GLY A C 1
ATOM 2417 O O . GLY A 1 316 ? -1.897 5.718 -21.363 1.00 76.12 316 GLY A O 1
ATOM 2418 N N . TYR A 1 317 ? 0.151 6.580 -21.670 1.00 83.31 317 TYR A N 1
ATOM 2419 C CA . TYR A 1 317 ? 0.717 5.341 -22.195 1.00 83.31 317 TYR A CA 1
ATOM 2420 C C . TYR A 1 317 ? 1.016 4.338 -21.081 1.00 83.31 317 TYR A C 1
ATOM 2422 O O . TYR A 1 317 ? 1.660 4.657 -20.084 1.00 83.31 317 TYR A O 1
ATOM 2430 N N . LYS A 1 318 ? 0.568 3.102 -21.293 1.00 81.50 318 LYS A N 1
ATOM 2431 C CA . LYS A 1 318 ? 0.813 1.942 -20.438 1.00 81.50 318 LYS A CA 1
ATOM 2432 C C . LYS A 1 318 ? 1.667 0.947 -21.197 1.00 81.50 318 LYS A C 1
ATOM 2434 O O . LYS A 1 318 ? 1.318 0.545 -22.312 1.00 81.50 318 LYS A O 1
ATOM 2439 N N . LEU A 1 319 ? 2.793 0.584 -20.605 1.00 83.19 319 LEU A N 1
ATOM 2440 C CA . LEU A 1 319 ? 3.822 -0.233 -21.224 1.00 83.19 319 LEU A CA 1
ATOM 2441 C C . LEU A 1 319 ? 4.124 -1.441 -20.355 1.00 83.19 319 LEU A C 1
ATOM 2443 O O . LEU A 1 319 ? 4.030 -1.391 -19.129 1.00 83.19 319 LEU A O 1
ATOM 2447 N N . ALA A 1 320 ? 4.553 -2.501 -21.018 1.00 80.94 320 ALA A N 1
ATOM 2448 C CA . ALA A 1 320 ? 5.112 -3.667 -20.373 1.00 80.94 320 ALA A CA 1
ATOM 2449 C C . ALA A 1 320 ? 6.383 -4.087 -21.108 1.00 80.94 320 ALA A C 1
ATOM 2451 O O . ALA A 1 320 ? 6.442 -4.023 -22.334 1.00 80.94 320 ALA A O 1
ATOM 2452 N N . ALA A 1 321 ? 7.401 -4.510 -20.375 1.00 87.75 321 ALA A N 1
ATOM 2453 C CA . ALA A 1 321 ? 8.654 -4.975 -20.939 1.00 87.75 321 ALA A CA 1
ATOM 2454 C C . ALA A 1 321 ? 9.135 -6.210 -20.182 1.00 87.75 321 ALA A C 1
ATOM 2456 O O . ALA A 1 321 ? 9.180 -6.210 -18.958 1.00 87.75 321 ALA A O 1
ATOM 2457 N N . TYR A 1 322 ? 9.483 -7.266 -20.904 1.00 85.06 322 TYR A N 1
ATOM 2458 C CA . TYR A 1 322 ? 10.027 -8.496 -20.338 1.00 85.06 322 TYR A CA 1
ATOM 2459 C C . TYR A 1 322 ? 11.479 -8.656 -20.768 1.00 85.06 322 TYR A C 1
ATOM 2461 O O . TYR A 1 322 ? 11.819 -8.351 -21.912 1.00 85.06 322 TYR A O 1
ATOM 2469 N N . THR A 1 323 ? 12.319 -9.186 -19.885 1.00 88.19 323 THR A N 1
ATOM 2470 C CA . THR A 1 323 ? 13.670 -9.647 -20.217 1.00 88.19 323 THR A CA 1
ATOM 2471 C C . THR A 1 323 ? 13.954 -10.986 -19.550 1.00 88.19 323 THR A C 1
ATOM 2473 O O . THR A 1 323 ? 13.667 -11.170 -18.370 1.00 88.19 323 THR A O 1
ATOM 2476 N N . SER A 1 324 ? 14.571 -11.905 -20.292 1.00 83.62 324 SER A N 1
ATOM 2477 C CA . SER A 1 324 ? 15.110 -13.164 -19.765 1.00 83.62 324 SER A CA 1
ATOM 2478 C C . SER A 1 324 ? 16.468 -12.981 -19.076 1.00 83.62 324 SER A C 1
ATOM 2480 O O . SER A 1 324 ? 17.107 -13.956 -18.694 1.00 83.62 324 SER A O 1
ATOM 2482 N N . ILE A 1 325 ? 16.985 -11.753 -19.037 1.00 91.75 325 ILE A N 1
ATOM 2483 C CA . ILE A 1 325 ? 18.343 -11.444 -18.595 1.00 91.75 325 ILE A CA 1
ATOM 2484 C C . ILE A 1 325 ? 18.265 -10.856 -17.188 1.00 91.75 325 ILE A C 1
ATOM 2486 O O . ILE A 1 325 ? 17.566 -9.853 -17.016 1.00 91.75 325 ILE A O 1
ATOM 2490 N N . PRO A 1 326 ? 19.006 -11.409 -16.212 1.00 93.06 326 PRO A N 1
ATOM 2491 C CA . PRO A 1 326 ? 19.081 -10.818 -14.888 1.00 93.06 326 PRO A CA 1
ATOM 2492 C C . PRO A 1 326 ? 19.779 -9.458 -14.933 1.00 93.06 326 PRO A C 1
ATOM 2494 O O . PRO A 1 326 ? 20.827 -9.294 -15.572 1.00 93.06 326 PRO A O 1
ATOM 2497 N N . TRP A 1 327 ? 19.207 -8.500 -14.207 1.00 97.06 327 TRP A N 1
ATOM 2498 C CA . TRP A 1 327 ? 19.882 -7.255 -13.849 1.00 97.06 327 TRP A CA 1
ATOM 2499 C C . TRP A 1 327 ? 21.064 -7.572 -12.933 1.00 97.06 327 TRP A C 1
ATOM 2501 O O . TRP A 1 327 ? 20.982 -8.482 -12.107 1.00 97.06 327 TRP A O 1
ATOM 2511 N N . THR A 1 328 ? 22.186 -6.889 -13.126 1.00 97.19 328 THR A N 1
ATOM 2512 C CA . THR A 1 328 ? 23.442 -7.168 -12.408 1.00 97.19 328 THR A CA 1
ATOM 2513 C C . THR A 1 328 ? 24.303 -5.924 -12.205 1.00 97.19 328 THR A C 1
ATOM 2515 O O . THR A 1 328 ? 25.423 -6.035 -11.709 1.00 97.19 328 THR A O 1
ATOM 2518 N N . SER A 1 329 ? 23.832 -4.747 -12.629 1.00 96.94 329 SER A N 1
ATOM 2519 C CA . SER A 1 329 ? 24.610 -3.510 -12.632 1.00 96.94 329 SER A CA 1
ATOM 2520 C C . SER A 1 329 ? 25.916 -3.611 -13.443 1.00 96.94 329 SER A C 1
ATOM 2522 O O . SER A 1 329 ? 26.911 -2.973 -13.102 1.00 96.94 329 SER A O 1
ATOM 2524 N N . ARG A 1 330 ? 25.943 -4.405 -14.529 1.00 95.12 330 ARG A N 1
ATOM 2525 C CA . ARG A 1 330 ? 27.180 -4.739 -15.280 1.00 95.12 330 ARG A CA 1
ATOM 2526 C C . ARG A 1 330 ? 27.796 -3.595 -16.100 1.00 95.12 330 ARG A C 1
ATOM 2528 O O . ARG A 1 330 ? 28.831 -3.793 -16.732 1.00 95.12 330 ARG A O 1
ATOM 2535 N N . SER A 1 331 ? 27.145 -2.439 -16.152 1.00 96.00 331 SER A N 1
ATOM 2536 C CA . SER A 1 331 ? 27.504 -1.282 -16.981 1.00 96.00 331 SER A CA 1
ATOM 2537 C C . SER A 1 331 ? 27.627 -1.615 -18.470 1.00 96.00 331 SER A C 1
ATOM 2539 O O . SER A 1 331 ? 28.602 -1.261 -19.133 1.00 96.00 331 SER A O 1
ATOM 2541 N N . GLY A 1 332 ? 26.629 -2.309 -19.020 1.00 96.75 332 GLY A N 1
ATOM 2542 C CA . GLY A 1 332 ? 26.651 -2.707 -20.425 1.00 96.75 332 GLY A CA 1
ATOM 2543 C C . GLY A 1 332 ? 25.385 -3.402 -20.903 1.00 96.75 332 GLY A C 1
ATOM 2544 O O . GLY A 1 332 ? 24.425 -3.585 -20.155 1.00 96.75 332 GLY A O 1
ATOM 2545 N N . TYR A 1 333 ? 25.387 -3.796 -22.177 1.00 97.25 333 TYR A N 1
ATOM 2546 C CA . TYR A 1 333 ? 24.257 -4.509 -22.758 1.00 97.25 333 TYR A CA 1
ATOM 2547 C C . TYR A 1 333 ? 24.201 -5.976 -22.319 1.00 97.25 333 TYR A C 1
ATOM 2549 O O . TYR A 1 333 ? 25.215 -6.673 -22.245 1.00 97.25 333 TYR A O 1
ATOM 2557 N N . GLY A 1 334 ? 22.986 -6.450 -22.062 1.00 94.56 334 GLY A N 1
ATOM 2558 C CA . GLY A 1 334 ? 22.684 -7.854 -21.828 1.00 94.56 334 GLY A CA 1
ATOM 2559 C C . GLY A 1 334 ? 22.433 -8.615 -23.132 1.00 94.56 334 GLY A C 1
ATOM 2560 O O . GLY A 1 334 ? 21.771 -8.106 -24.042 1.00 94.56 334 GLY A O 1
ATOM 2561 N N . THR A 1 335 ? 22.912 -9.862 -23.182 1.00 92.88 335 THR A N 1
ATOM 2562 C CA . THR A 1 335 ? 22.627 -10.810 -24.271 1.00 92.88 335 THR A CA 1
ATOM 2563 C C . THR A 1 335 ? 21.547 -11.803 -23.849 1.00 92.88 335 THR A C 1
ATOM 2565 O O . THR A 1 335 ? 21.661 -12.394 -22.779 1.00 92.88 335 THR A O 1
ATOM 2568 N N . GLY A 1 336 ? 20.511 -11.999 -24.669 1.00 87.62 336 GLY A N 1
ATOM 2569 C CA . GLY A 1 336 ? 19.374 -12.867 -24.335 1.00 87.62 336 GLY A CA 1
ATOM 2570 C C . GLY A 1 336 ? 18.112 -12.544 -25.134 1.00 87.62 336 GLY A C 1
ATOM 2571 O O . GLY A 1 336 ? 18.201 -12.274 -26.332 1.00 87.62 336 GLY A O 1
ATOM 2572 N N . THR A 1 337 ? 16.952 -12.557 -24.469 1.00 85.19 337 THR A N 1
ATOM 2573 C CA . THR A 1 337 ? 15.654 -12.248 -25.087 1.00 85.19 337 THR A CA 1
ATOM 2574 C C . THR A 1 337 ? 14.871 -11.222 -24.273 1.00 85.19 337 THR A C 1
ATOM 2576 O O . THR A 1 337 ? 14.765 -11.329 -23.055 1.00 85.19 337 THR A O 1
ATOM 2579 N N . SER A 1 338 ? 14.259 -10.263 -24.957 1.00 87.00 338 SER A N 1
ATOM 2580 C CA . SER A 1 338 ? 13.392 -9.252 -24.385 1.00 87.00 338 SER A CA 1
ATOM 2581 C C . SER A 1 338 ? 12.266 -8.872 -25.343 1.00 87.00 338 SER A C 1
ATOM 2583 O O . SER A 1 338 ? 12.377 -8.946 -26.575 1.00 87.00 338 SER A O 1
ATOM 2585 N N . TYR A 1 339 ? 11.159 -8.448 -24.744 1.00 84.50 339 TYR A N 1
ATOM 2586 C CA . TYR A 1 339 ? 9.959 -7.990 -25.430 1.00 84.50 339 TYR A CA 1
ATOM 2587 C C . TYR A 1 339 ? 9.528 -6.659 -24.836 1.00 84.50 339 TYR A C 1
ATOM 2589 O O . TYR A 1 339 ? 9.653 -6.454 -23.632 1.00 84.50 339 TYR A O 1
ATOM 2597 N N . ILE A 1 340 ? 8.976 -5.785 -25.671 1.00 85.69 340 ILE A N 1
ATOM 2598 C CA . ILE A 1 340 ? 8.267 -4.587 -25.224 1.00 85.69 340 ILE A CA 1
ATOM 2599 C C . ILE A 1 340 ? 6.858 -4.594 -25.800 1.00 85.69 340 ILE A C 1
ATOM 2601 O O . ILE A 1 340 ? 6.637 -5.004 -26.941 1.00 85.69 340 ILE A O 1
ATOM 2605 N N . ALA A 1 341 ? 5.906 -4.112 -25.021 1.00 80.88 341 ALA A N 1
ATOM 2606 C CA . ALA A 1 341 ? 4.519 -4.002 -25.406 1.00 80.88 341 ALA A CA 1
ATOM 2607 C C . ALA A 1 341 ? 3.949 -2.639 -25.022 1.00 80.88 341 ALA A C 1
ATOM 2609 O O . ALA A 1 341 ? 4.232 -2.102 -23.950 1.00 80.88 341 ALA A O 1
ATOM 2610 N N . SER A 1 342 ? 3.120 -2.096 -25.912 1.00 80.56 342 SER A N 1
ATOM 2611 C CA . SER A 1 342 ? 2.223 -0.992 -25.603 1.00 80.56 342 SER A CA 1
ATOM 2612 C C . SER A 1 342 ? 0.847 -1.576 -25.353 1.00 80.56 342 SER A C 1
ATOM 2614 O O . SER A 1 342 ? 0.203 -2.103 -26.261 1.00 80.56 342 SER A O 1
ATOM 2616 N N . ILE A 1 343 ? 0.391 -1.466 -24.116 1.00 74.00 343 ILE A N 1
ATOM 2617 C CA . ILE A 1 343 ? -0.942 -1.902 -23.712 1.00 74.00 343 ILE A CA 1
ATOM 2618 C C . ILE A 1 343 ? -1.973 -0.951 -24.306 1.00 74.00 343 ILE A C 1
ATOM 2620 O O . ILE A 1 343 ? -2.930 -1.391 -24.934 1.00 74.00 343 ILE A O 1
ATOM 2624 N N . THR A 1 344 ? -1.699 0.353 -24.219 1.00 74.44 344 THR A N 1
ATOM 2625 C CA . THR A 1 344 ? -2.540 1.413 -24.790 1.00 74.44 344 THR A CA 1
ATOM 2626 C C . THR A 1 344 ? -2.772 1.236 -26.290 1.00 74.44 344 THR A C 1
ATOM 2628 O O . THR A 1 344 ? -3.866 1.507 -26.772 1.00 74.44 344 THR A O 1
ATOM 2631 N N . ARG A 1 345 ? -1.762 0.783 -27.045 1.00 74.81 345 ARG A N 1
ATOM 2632 C CA . ARG A 1 345 ? -1.889 0.570 -28.497 1.00 74.81 345 ARG A CA 1
ATOM 2633 C C . ARG A 1 345 ? -2.176 -0.870 -28.900 1.00 74.81 345 ARG A C 1
ATOM 2635 O O . ARG A 1 345 ? -2.298 -1.122 -30.094 1.00 74.81 345 ARG A O 1
ATOM 2642 N N . ASN A 1 346 ? -2.246 -1.804 -27.952 1.00 69.31 346 ASN A N 1
ATOM 2643 C CA . ASN A 1 346 ? -2.301 -3.232 -28.250 1.00 69.31 346 ASN A CA 1
ATOM 2644 C C . ASN A 1 346 ? -1.206 -3.661 -29.251 1.00 69.31 346 ASN A C 1
ATOM 2646 O O . ASN A 1 346 ? -1.458 -4.113 -30.371 1.00 69.31 346 ASN A O 1
ATOM 2650 N N . SER A 1 347 ? 0.050 -3.519 -28.852 1.00 69.62 347 SER A N 1
ATOM 2651 C CA . SER A 1 347 ? 1.168 -3.957 -29.681 1.00 69.62 347 SER A CA 1
ATOM 2652 C C . SER A 1 347 ? 2.243 -4.624 -28.835 1.00 69.62 347 SER A C 1
ATOM 2654 O O . SER A 1 347 ? 2.457 -4.237 -27.690 1.00 69.62 347 SER A O 1
ATOM 2656 N N . CYS A 1 348 ? 2.903 -5.645 -29.382 1.00 74.94 348 CYS A N 1
ATOM 2657 C CA . CYS A 1 348 ? 4.012 -6.347 -28.741 1.00 74.94 348 CYS A CA 1
ATOM 2658 C C . CYS A 1 348 ? 5.114 -6.614 -29.764 1.00 74.94 348 CYS A C 1
ATOM 2660 O O . CYS A 1 348 ? 4.854 -7.049 -30.888 1.00 74.94 348 CYS A O 1
ATOM 2662 N N . HIS A 1 349 ? 6.355 -6.382 -29.357 1.00 79.25 349 HIS A N 1
ATOM 2663 C CA . HIS A 1 349 ? 7.520 -6.419 -30.223 1.00 79.25 349 HIS A CA 1
ATOM 2664 C C . HIS A 1 349 ? 8.653 -7.157 -29.527 1.00 79.25 349 HIS A C 1
ATOM 2666 O O . HIS A 1 349 ? 8.930 -6.934 -28.352 1.00 79.25 349 HIS A O 1
ATOM 2672 N N . GLN A 1 350 ? 9.311 -8.038 -30.271 1.00 82.44 350 GLN A N 1
ATOM 2673 C CA . GLN A 1 350 ? 10.509 -8.740 -29.830 1.00 82.44 350 GLN A CA 1
ATOM 2674 C C . GLN A 1 350 ? 11.744 -7.978 -30.299 1.00 82.44 350 GLN A C 1
ATOM 2676 O O . GLN A 1 350 ? 11.764 -7.472 -31.427 1.00 82.44 350 GLN A O 1
ATOM 2681 N N . ASN A 1 351 ? 12.773 -7.928 -29.460 1.00 84.00 351 ASN A N 1
ATOM 2682 C CA . ASN A 1 351 ? 14.049 -7.353 -29.853 1.00 84.00 351 ASN A CA 1
ATOM 2683 C C . ASN A 1 351 ? 14.719 -8.228 -30.922 1.00 84.00 351 ASN A C 1
ATOM 2685 O O . ASN A 1 351 ? 14.783 -9.450 -30.782 1.00 84.00 351 ASN A O 1
ATOM 2689 N N . ARG A 1 352 ? 15.242 -7.614 -31.985 1.00 86.19 352 ARG A N 1
ATOM 2690 C CA . ARG A 1 352 ? 15.916 -8.333 -33.080 1.00 86.19 352 ARG A CA 1
ATOM 2691 C C . ARG A 1 352 ? 17.398 -8.597 -32.841 1.00 86.19 352 ARG A C 1
ATOM 2693 O O . ARG A 1 352 ? 17.977 -9.423 -33.541 1.00 86.19 352 ARG A O 1
ATOM 2700 N N . TYR A 1 353 ? 18.014 -7.902 -31.892 1.00 87.56 353 TYR A N 1
ATOM 2701 C CA . TYR A 1 353 ? 19.453 -7.951 -31.664 1.00 87.56 353 TYR A CA 1
ATOM 2702 C C . TYR A 1 353 ? 19.763 -8.691 -30.375 1.00 87.56 353 TYR A C 1
ATOM 2704 O O . TYR A 1 353 ? 19.657 -8.117 -29.292 1.00 87.56 353 TYR A O 1
ATOM 2712 N N . SER A 1 354 ? 20.190 -9.951 -30.473 1.00 85.25 354 SER A N 1
ATOM 2713 C CA . SER A 1 354 ? 20.485 -10.801 -29.310 1.00 85.25 354 SER A CA 1
ATOM 2714 C C . SER A 1 354 ? 21.432 -10.150 -28.301 1.00 85.25 354 SER A C 1
ATOM 2716 O O . SER A 1 354 ? 21.264 -10.402 -27.116 1.00 85.25 354 SER A O 1
ATOM 2718 N N . GLN A 1 355 ? 22.369 -9.296 -28.736 1.00 91.00 355 GLN A N 1
ATOM 2719 C CA . GLN A 1 355 ? 23.328 -8.613 -27.858 1.00 91.00 355 GLN A CA 1
ATOM 2720 C C . GLN A 1 355 ? 22.862 -7.276 -27.245 1.00 91.00 355 GLN A C 1
ATOM 2722 O O . GLN A 1 355 ? 23.592 -6.725 -26.430 1.00 91.00 355 GLN A O 1
ATOM 2727 N N . TYR A 1 356 ? 21.704 -6.724 -27.638 1.00 94.12 356 TYR A N 1
ATOM 2728 C CA . TYR A 1 356 ? 21.248 -5.383 -27.219 1.00 94.12 356 TYR A CA 1
ATOM 2729 C C . TYR A 1 356 ? 19.850 -5.413 -26.594 1.00 94.12 356 TYR A C 1
ATOM 2731 O O . TYR A 1 356 ? 18.964 -4.641 -26.962 1.00 94.12 356 TYR A O 1
ATOM 2739 N N . GLN A 1 357 ? 19.627 -6.353 -25.680 1.00 93.25 357 GLN A N 1
ATOM 2740 C CA . GLN A 1 357 ? 18.297 -6.643 -25.134 1.00 93.25 357 GLN A CA 1
ATOM 2741 C C . GLN A 1 357 ? 17.908 -5.651 -24.039 1.00 93.25 357 GLN A C 1
ATOM 2743 O O . GLN A 1 357 ? 16.886 -4.969 -24.145 1.00 93.25 357 GLN A O 1
ATOM 2748 N N . ILE A 1 358 ? 18.782 -5.517 -23.041 1.00 97.44 358 ILE A N 1
ATOM 2749 C CA . ILE A 1 358 ? 18.702 -4.537 -21.954 1.00 97.44 358 ILE A CA 1
ATOM 2750 C C . ILE A 1 358 ? 20.027 -3.796 -21.832 1.00 97.44 358 ILE A C 1
ATOM 2752 O O . ILE A 1 358 ? 21.061 -4.349 -22.206 1.00 97.44 358 ILE A O 1
ATOM 2756 N N . TYR A 1 359 ? 20.007 -2.579 -21.296 1.00 97.81 359 TYR A N 1
ATOM 2757 C CA . TYR A 1 359 ? 21.221 -1.886 -20.866 1.00 97.81 359 TYR A CA 1
ATOM 2758 C C . TYR A 1 359 ? 21.236 -1.823 -19.340 1.00 97.81 359 TYR A C 1
ATOM 2760 O O . TYR A 1 359 ? 20.422 -1.135 -18.733 1.00 97.81 359 TYR A O 1
ATOM 2768 N N . ASP A 1 360 ? 22.130 -2.595 -18.735 1.00 97.38 360 ASP A N 1
ATOM 2769 C CA . ASP A 1 360 ? 22.169 -2.881 -17.305 1.00 97.38 360 ASP A CA 1
ATOM 2770 C C . ASP A 1 360 ? 23.262 -2.033 -16.648 1.00 97.38 360 ASP A C 1
ATOM 2772 O O . ASP A 1 360 ? 24.434 -2.405 -16.641 1.00 97.38 360 ASP A O 1
ATOM 2776 N N . HIS A 1 361 ? 22.884 -0.848 -16.169 1.00 97.50 361 HIS A N 1
ATOM 2777 C CA . HIS A 1 361 ? 23.782 0.135 -15.571 1.00 97.50 361 HIS A CA 1
ATOM 2778 C C . HIS A 1 361 ? 23.125 0.719 -14.316 1.00 97.50 361 HIS A C 1
ATOM 2780 O O . HIS A 1 361 ? 22.038 1.273 -14.412 1.00 97.50 361 HIS A O 1
ATOM 2786 N N . ASN A 1 362 ? 23.812 0.700 -13.169 1.00 95.31 362 ASN A N 1
ATOM 2787 C CA . ASN A 1 362 ? 23.239 1.069 -11.862 1.00 95.31 362 ASN A CA 1
ATOM 2788 C C . ASN A 1 362 ? 22.625 2.487 -11.775 1.00 95.31 362 ASN A C 1
ATOM 2790 O O . ASN A 1 362 ? 21.680 2.735 -11.025 1.00 95.31 362 ASN A O 1
ATOM 2794 N N . MET A 1 363 ? 23.166 3.442 -12.534 1.00 96.94 363 MET A N 1
ATOM 2795 C CA . MET A 1 363 ? 22.612 4.796 -12.660 1.00 96.94 363 MET A CA 1
ATOM 2796 C C . MET A 1 363 ? 21.326 4.881 -13.500 1.00 96.94 363 MET A C 1
ATOM 2798 O O . MET A 1 363 ? 20.773 5.970 -13.611 1.00 96.94 363 MET A O 1
ATOM 2802 N N . TYR A 1 364 ? 20.856 3.804 -14.130 1.00 98.12 364 TYR A N 1
ATOM 2803 C CA . TYR A 1 364 ? 19.659 3.794 -14.977 1.00 98.12 364 TYR A CA 1
ATOM 2804 C C . TYR A 1 364 ? 18.577 2.917 -14.347 1.00 98.12 364 TYR A C 1
ATOM 2806 O O . TYR A 1 364 ? 18.865 1.939 -13.667 1.00 98.12 364 TYR A O 1
ATOM 2814 N N . GLY A 1 365 ? 17.312 3.267 -14.569 1.00 97.94 365 GLY A N 1
ATOM 2815 C CA . GLY A 1 365 ? 16.215 2.342 -14.309 1.00 97.94 365 GLY A CA 1
ATOM 2816 C C . GLY A 1 365 ? 16.141 1.234 -15.369 1.00 97.94 365 GLY A C 1
ATOM 2817 O O . GLY A 1 365 ? 17.011 1.146 -16.246 1.00 97.94 365 GLY A O 1
ATOM 2818 N N . PRO A 1 366 ? 15.068 0.422 -15.355 1.00 97.50 366 PRO A N 1
ATOM 2819 C CA . PRO A 1 366 ? 14.835 -0.595 -16.376 1.00 97.50 366 PRO A CA 1
ATOM 2820 C C . PRO A 1 366 ? 14.945 -0.015 -17.791 1.00 97.50 366 PRO A C 1
ATOM 2822 O O . PRO A 1 366 ? 14.177 0.864 -18.182 1.00 97.50 366 PRO A O 1
ATOM 2825 N N . THR A 1 367 ? 15.924 -0.499 -18.551 1.00 97.94 367 THR A N 1
ATOM 2826 C CA . THR A 1 367 ? 16.286 0.051 -19.859 1.00 97.94 367 THR A CA 1
ATOM 2827 C C . THR A 1 367 ? 16.385 -1.060 -20.901 1.00 97.94 367 THR A C 1
ATOM 2829 O O . THR A 1 367 ? 17.115 -2.034 -20.713 1.00 97.94 367 THR A O 1
ATOM 2832 N N . PHE A 1 368 ? 15.674 -0.905 -22.018 1.00 96.69 368 PHE A N 1
ATOM 2833 C CA . PHE A 1 368 ? 15.459 -1.944 -23.027 1.00 96.69 368 PHE A CA 1
ATOM 2834 C C . PHE A 1 368 ? 15.875 -1.473 -24.423 1.00 96.69 368 PHE A C 1
ATOM 2836 O O . PHE A 1 368 ? 15.536 -0.366 -24.838 1.00 96.69 368 PHE A O 1
ATOM 2843 N N . GLY A 1 369 ? 16.529 -2.357 -25.181 1.00 94.06 369 GLY A N 1
ATOM 2844 C CA . GLY A 1 369 ? 16.915 -2.128 -26.575 1.00 94.06 369 GLY A CA 1
ATOM 2845 C C . GLY A 1 369 ? 18.243 -1.398 -26.765 1.00 94.06 369 GLY A C 1
ATOM 2846 O O . GLY A 1 369 ? 18.635 -0.550 -25.965 1.00 94.06 369 GLY A O 1
ATOM 2847 N N . GLY A 1 370 ? 18.926 -1.709 -27.866 1.00 89.88 370 GLY A N 1
ATOM 2848 C CA . GLY A 1 370 ? 20.057 -0.943 -28.386 1.00 89.88 370 GLY A CA 1
ATOM 2849 C C . GLY A 1 370 ? 19.636 0.464 -28.795 1.00 89.88 370 GLY A C 1
ATOM 2850 O O . GLY A 1 370 ? 18.610 0.639 -29.445 1.00 89.88 370 GLY A O 1
ATOM 2851 N N . GLY A 1 371 ? 20.405 1.473 -28.381 1.00 84.88 371 GLY A N 1
ATOM 2852 C CA . GLY A 1 371 ? 20.018 2.879 -28.567 1.00 84.88 371 GLY A CA 1
ATOM 2853 C C . GLY A 1 371 ? 18.817 3.314 -27.710 1.00 84.88 371 GLY A C 1
ATOM 2854 O O . GLY A 1 371 ? 18.301 4.411 -27.920 1.00 84.88 371 GLY A O 1
ATOM 2855 N N . HIS A 1 372 ? 18.412 2.460 -26.762 1.00 92.06 372 HIS A N 1
ATOM 2856 C CA . HIS A 1 372 ? 17.364 2.631 -25.760 1.00 92.06 372 HIS A CA 1
ATOM 2857 C C . HIS A 1 372 ? 15.962 2.897 -26.317 1.00 92.06 372 HIS A C 1
ATOM 2859 O O . HIS A 1 372 ? 15.451 4.019 -26.325 1.00 92.06 372 HIS A O 1
ATOM 2865 N N . ASP A 1 373 ? 15.295 1.821 -26.731 1.00 93.94 373 ASP A N 1
ATOM 2866 C CA . ASP A 1 373 ? 13.884 1.867 -27.105 1.00 93.94 373 ASP A CA 1
ATOM 2867 C C . ASP A 1 373 ? 12.988 2.265 -25.920 1.00 93.94 373 ASP A C 1
ATOM 2869 O O . ASP A 1 373 ? 11.984 2.954 -26.101 1.00 93.94 373 ASP A O 1
ATOM 2873 N N . ILE A 1 374 ? 13.398 1.893 -24.703 1.00 96.06 374 ILE A N 1
ATOM 2874 C CA . ILE A 1 374 ? 12.904 2.452 -23.442 1.00 96.06 374 ILE A CA 1
ATOM 2875 C C . ILE A 1 374 ? 14.123 2.758 -22.568 1.00 96.06 374 ILE A C 1
ATOM 2877 O O . ILE A 1 374 ? 14.867 1.843 -22.221 1.00 96.06 374 ILE A O 1
ATOM 2881 N N . TYR A 1 375 ? 14.317 4.024 -22.204 1.00 97.62 375 TYR A N 1
ATOM 2882 C CA . TYR A 1 375 ? 15.288 4.483 -21.212 1.00 97.62 375 TYR A CA 1
ATOM 2883 C C . TYR A 1 375 ? 14.560 5.090 -20.017 1.00 97.62 375 TYR A C 1
ATOM 2885 O O . TYR A 1 375 ? 13.690 5.946 -20.192 1.00 97.62 375 TYR A O 1
ATOM 2893 N N . ILE A 1 376 ? 14.969 4.698 -18.811 1.00 97.88 376 ILE A N 1
ATOM 2894 C CA . ILE A 1 376 ? 14.494 5.278 -17.554 1.00 97.88 376 ILE A CA 1
ATOM 2895 C C . ILE A 1 376 ? 15.690 5.862 -16.805 1.00 97.88 376 ILE A C 1
ATOM 2897 O O . ILE A 1 376 ? 16.707 5.198 -16.608 1.00 97.88 376 ILE A O 1
ATOM 2901 N N . ASN A 1 377 ? 15.575 7.123 -16.401 1.00 96.88 377 ASN A N 1
ATOM 2902 C CA . ASN A 1 377 ? 16.652 7.863 -15.749 1.00 96.88 377 ASN A CA 1
ATOM 2903 C C . ASN A 1 377 ? 16.884 7.446 -14.279 1.00 96.88 377 ASN A C 1
ATOM 2905 O O . ASN A 1 377 ? 16.092 6.720 -13.680 1.00 96.88 377 ASN A O 1
ATOM 2909 N N . SER A 1 378 ? 17.973 7.943 -13.681 1.00 96.31 378 SER A N 1
ATOM 2910 C CA . SER A 1 378 ? 18.408 7.587 -12.317 1.00 96.31 378 SER A CA 1
ATOM 2911 C C . SER A 1 378 ? 17.393 7.910 -11.220 1.00 96.31 378 SER A C 1
ATOM 2913 O O . SER A 1 378 ? 17.338 7.225 -10.202 1.00 96.31 378 SER A O 1
ATOM 2915 N N . ASN A 1 379 ? 16.580 8.950 -11.415 1.00 91.69 379 ASN A N 1
ATOM 2916 C CA . ASN A 1 379 ? 15.561 9.371 -10.457 1.00 91.69 379 ASN A CA 1
ATOM 2917 C C . ASN A 1 379 ? 14.181 8.754 -10.734 1.00 91.69 379 ASN A C 1
ATOM 2919 O O . ASN A 1 379 ? 13.195 9.208 -10.163 1.00 91.69 379 ASN A O 1
ATOM 2923 N N . MET A 1 380 ? 14.093 7.759 -11.628 1.00 91.69 380 MET A N 1
ATOM 2924 C CA . MET A 1 380 ? 12.880 6.990 -11.947 1.00 91.69 380 MET A CA 1
ATOM 2925 C C . MET A 1 380 ? 11.650 7.852 -12.286 1.00 91.69 380 MET A C 1
ATOM 2927 O O . MET A 1 380 ? 10.504 7.420 -12.124 1.00 91.69 380 MET A O 1
ATOM 2931 N N . ASN A 1 381 ? 11.859 9.095 -12.730 1.00 91.44 381 ASN A N 1
ATOM 2932 C CA . ASN A 1 381 ? 10.787 10.063 -12.972 1.00 91.44 381 ASN A CA 1
ATOM 2933 C C . ASN A 1 381 ? 10.514 10.292 -14.450 1.00 91.44 381 ASN A C 1
ATOM 2935 O O . ASN A 1 381 ? 9.427 10.756 -14.784 1.00 91.44 381 ASN A O 1
ATOM 2939 N N . GLY A 1 382 ? 11.442 9.942 -15.331 1.00 93.06 382 GLY A N 1
ATOM 2940 C CA . GLY A 1 382 ? 11.265 10.103 -16.763 1.00 93.06 382 GLY A CA 1
ATOM 2941 C C . GLY A 1 382 ? 12.366 9.408 -17.541 1.00 93.06 382 GLY A C 1
ATOM 2942 O O . GLY A 1 382 ? 13.072 8.539 -17.031 1.00 93.06 382 GLY A O 1
ATOM 2943 N N . GLY A 1 383 ? 12.516 9.809 -18.791 1.00 95.81 383 GLY A N 1
ATOM 2944 C CA . GLY A 1 383 ? 13.511 9.251 -19.682 1.00 95.81 383 GLY A CA 1
ATOM 2945 C C . GLY A 1 383 ? 13.165 9.569 -21.122 1.00 95.81 383 GLY A C 1
ATOM 2946 O O . GLY A 1 383 ? 12.632 10.642 -21.419 1.00 95.81 383 GLY A O 1
ATOM 2947 N N . TYR A 1 384 ? 13.487 8.643 -22.011 1.00 95.88 384 TYR A N 1
ATOM 2948 C CA . TYR A 1 384 ? 13.127 8.756 -23.413 1.00 95.88 384 TYR A CA 1
ATOM 2949 C C . TYR A 1 384 ? 12.881 7.378 -24.014 1.00 95.88 384 TYR A C 1
ATOM 2951 O O . TYR A 1 384 ? 13.271 6.354 -23.455 1.00 95.88 384 TYR A O 1
ATOM 2959 N N . CYS A 1 385 ? 12.210 7.363 -25.155 1.00 93.75 385 CYS A N 1
ATOM 2960 C CA . CYS A 1 385 ? 11.964 6.166 -25.932 1.00 93.75 385 CYS A CA 1
ATOM 2961 C C . CYS A 1 385 ? 12.375 6.413 -27.370 1.00 93.75 385 CYS A C 1
ATOM 2963 O O . CYS A 1 385 ? 12.007 7.422 -27.976 1.00 93.75 385 CYS A O 1
ATOM 2965 N N . ASN A 1 386 ? 13.121 5.470 -27.919 1.00 90.88 386 ASN A N 1
ATOM 2966 C CA . ASN A 1 386 ? 13.567 5.493 -29.298 1.00 90.88 386 ASN A CA 1
ATOM 2967 C C . ASN A 1 386 ? 12.910 4.349 -30.084 1.00 90.88 386 ASN A C 1
ATOM 2969 O O . ASN A 1 386 ? 12.411 3.389 -29.507 1.00 90.88 386 ASN A O 1
ATOM 2973 N N . TYR A 1 387 ? 12.872 4.445 -31.409 1.00 87.94 387 TYR A N 1
ATOM 2974 C CA . TYR A 1 387 ? 12.442 3.334 -32.257 1.00 87.94 387 TYR A CA 1
ATOM 2975 C C . TYR A 1 387 ? 13.667 2.754 -32.957 1.00 87.94 387 TYR A C 1
ATOM 2977 O O . TYR A 1 387 ? 14.128 3.315 -33.951 1.00 87.94 387 TYR A O 1
ATOM 2985 N N . HIS A 1 388 ? 14.216 1.659 -32.425 1.00 88.81 388 HIS A N 1
ATOM 2986 C CA . HIS A 1 388 ? 15.461 1.089 -32.934 1.00 88.81 388 HIS A CA 1
ATOM 2987 C C . HIS A 1 388 ? 15.463 -0.447 -32.958 1.00 88.81 388 HIS A C 1
ATOM 2989 O O . HIS A 1 388 ? 15.513 -1.054 -34.030 1.00 88.81 388 HIS A O 1
ATOM 2995 N N . SER A 1 389 ? 15.406 -1.101 -31.798 1.00 87.62 389 SER A N 1
ATOM 2996 C CA . SER A 1 389 ? 15.695 -2.539 -31.664 1.00 87.62 389 SER A CA 1
ATOM 2997 C C . SER A 1 389 ? 14.465 -3.434 -31.795 1.00 87.62 389 SER A C 1
ATOM 2999 O O . SER A 1 389 ? 14.587 -4.627 -32.095 1.00 87.62 389 SER A O 1
ATOM 3001 N N . TYR A 1 390 ? 13.274 -2.863 -31.614 1.00 82.56 390 TYR A N 1
ATOM 3002 C CA . TYR A 1 390 ? 12.000 -3.579 -31.598 1.00 82.56 390 TYR A CA 1
ATOM 3003 C C . TYR A 1 390 ? 11.142 -3.193 -32.806 1.00 82.56 390 TYR A C 1
ATOM 3005 O O . TYR A 1 390 ? 10.304 -2.292 -32.770 1.00 82.56 390 TYR A O 1
ATOM 3013 N N . TYR A 1 391 ? 11.364 -3.887 -33.920 1.00 67.25 391 TYR A N 1
ATOM 3014 C CA . TYR A 1 391 ? 10.685 -3.590 -35.180 1.00 67.25 391 TYR A CA 1
ATOM 3015 C C . TYR A 1 391 ? 9.203 -3.983 -35.162 1.00 67.25 391 TYR A C 1
ATOM 3017 O O . TYR A 1 391 ? 8.804 -4.981 -34.560 1.00 67.25 391 TYR A O 1
ATOM 3025 N N . GLY A 1 392 ? 8.397 -3.239 -35.919 1.00 62.28 392 GLY A N 1
ATOM 3026 C CA . GLY A 1 392 ? 6.960 -3.480 -36.062 1.00 62.28 392 GLY A CA 1
ATOM 3027 C C . GLY A 1 392 ? 6.103 -2.661 -35.101 1.00 62.28 392 GLY A C 1
ATOM 3028 O O . GLY A 1 392 ? 4.884 -2.726 -35.202 1.00 62.28 392 GLY A O 1
ATOM 3029 N N . ALA A 1 393 ? 6.712 -1.857 -34.219 1.00 59.91 393 ALA A N 1
ATOM 3030 C CA . ALA A 1 393 ? 5.985 -0.880 -33.402 1.00 59.91 393 ALA A CA 1
ATOM 3031 C C . ALA A 1 393 ? 5.391 0.265 -34.233 1.00 59.91 393 ALA A C 1
ATOM 3033 O O . ALA A 1 393 ? 4.473 0.950 -33.784 1.00 59.91 393 ALA A O 1
ATOM 3034 N N . GLY A 1 394 ? 5.924 0.493 -35.443 1.00 59.09 394 GLY A N 1
ATOM 3035 C CA . GLY A 1 394 ? 5.464 1.516 -36.390 1.00 59.09 394 GLY A CA 1
ATOM 3036 C C . GLY A 1 394 ? 5.641 2.963 -35.912 1.00 59.09 394 GLY A C 1
ATOM 3037 O O . GLY A 1 394 ? 5.400 3.889 -36.676 1.00 59.09 394 GLY A O 1
ATOM 3038 N N . SER A 1 395 ? 6.041 3.165 -34.654 1.00 73.62 395 SER A N 1
ATOM 3039 C CA . SER A 1 395 ? 6.169 4.448 -33.963 1.00 73.62 395 SER A CA 1
ATOM 3040 C C . SER A 1 395 ? 6.841 4.246 -32.595 1.00 73.62 395 SER A C 1
ATOM 3042 O O . SER A 1 395 ? 6.988 3.118 -32.122 1.00 73.62 395 SER A O 1
ATOM 3044 N N . ILE A 1 396 ? 7.220 5.344 -31.934 1.00 82.56 396 ILE A N 1
ATOM 3045 C CA . ILE A 1 396 ? 7.792 5.329 -30.580 1.00 82.56 396 ILE A CA 1
ATOM 3046 C C . ILE A 1 396 ? 6.764 4.773 -29.592 1.00 82.56 396 ILE A C 1
ATOM 3048 O O . ILE A 1 396 ? 5.642 5.284 -29.513 1.00 82.56 396 ILE A O 1
ATOM 3052 N N . ILE A 1 397 ? 7.142 3.742 -28.832 1.00 87.25 397 ILE A N 1
ATOM 3053 C CA . ILE A 1 397 ? 6.211 2.966 -27.998 1.00 87.25 397 ILE A CA 1
ATOM 3054 C C . ILE A 1 397 ? 5.568 3.788 -26.869 1.00 87.25 397 ILE A C 1
ATOM 3056 O O . ILE A 1 397 ? 4.442 3.514 -26.465 1.00 87.25 397 ILE A O 1
ATOM 3060 N N . CYS A 1 398 ? 6.249 4.848 -26.436 1.00 91.12 398 CYS A N 1
ATOM 3061 C CA . CYS A 1 398 ? 5.863 5.727 -25.332 1.00 91.12 398 CYS A CA 1
ATOM 3062 C C . CYS A 1 398 ? 4.969 6.904 -25.750 1.00 91.12 398 CYS A C 1
ATOM 3064 O O . CYS A 1 398 ? 4.769 7.827 -24.967 1.00 91.12 398 CYS A O 1
ATOM 3066 N N . GLY A 1 399 ? 4.471 6.935 -26.992 1.00 90.00 399 GLY A N 1
ATOM 3067 C CA . GLY A 1 399 ? 3.690 8.068 -27.509 1.00 90.00 399 GLY A CA 1
ATOM 3068 C C . GLY A 1 399 ? 4.539 9.174 -28.122 1.00 90.00 399 GLY A C 1
ATOM 3069 O O . GLY A 1 399 ? 4.231 9.650 -29.210 1.00 90.00 399 GLY A O 1
ATOM 3070 N N . SER A 1 400 ? 5.632 9.526 -27.458 1.00 91.69 400 SER A N 1
ATOM 3071 C CA . SER A 1 400 ? 6.594 10.553 -27.858 1.00 91.69 400 SER A CA 1
ATOM 3072 C C . SER A 1 400 ? 8.010 10.140 -27.451 1.00 91.69 400 SER A C 1
ATOM 3074 O O . SER A 1 400 ? 8.185 9.258 -26.607 1.00 91.69 400 SER A O 1
ATOM 3076 N N . TYR A 1 401 ? 9.024 10.781 -28.045 1.00 93.62 401 TYR A N 1
ATOM 3077 C CA . TYR A 1 401 ? 10.429 10.532 -27.696 1.00 93.62 401 TYR A CA 1
ATOM 3078 C C . TYR A 1 401 ? 10.695 10.798 -26.212 1.00 93.62 401 TYR A C 1
ATOM 3080 O O . TYR A 1 401 ? 11.288 9.971 -25.538 1.00 93.62 401 TYR A O 1
ATOM 3088 N N . SER A 1 402 ? 10.208 11.920 -25.690 1.00 91.56 402 SER A N 1
ATOM 3089 C CA . SER A 1 402 ? 10.343 12.324 -24.287 1.00 91.56 402 SER A CA 1
ATOM 3090 C C . SER A 1 402 ? 9.122 13.158 -23.862 1.00 91.56 402 SER A C 1
ATOM 3092 O O . SER A 1 402 ? 8.047 13.017 -24.455 1.00 91.56 402 SER A O 1
ATOM 3094 N N . SER A 1 403 ? 9.267 14.015 -22.843 1.00 89.31 403 SER A N 1
ATOM 3095 C CA . SER A 1 403 ? 8.216 14.908 -22.314 1.00 89.31 403 SER A CA 1
ATOM 3096 C C . SER A 1 403 ? 7.047 14.196 -21.625 1.00 89.31 403 SER A C 1
ATOM 3098 O O . SER A 1 403 ? 5.959 14.750 -21.496 1.00 89.31 403 SER A O 1
ATOM 3100 N N . TRP A 1 404 ? 7.293 12.984 -21.137 1.00 92.12 404 TRP A N 1
ATOM 3101 C CA . TRP A 1 404 ? 6.432 12.252 -20.214 1.00 92.12 404 TRP A CA 1
ATOM 3102 C C . TRP A 1 404 ? 7.170 12.034 -18.891 1.00 92.12 404 TRP A C 1
ATOM 3104 O O . TRP A 1 404 ? 8.401 12.023 -18.836 1.00 92.12 404 TRP A O 1
ATOM 3114 N N . SER A 1 405 ? 6.405 11.848 -17.823 1.00 88.06 405 SER A N 1
ATOM 3115 C CA . SER A 1 405 ? 6.900 11.403 -16.525 1.00 88.06 405 SER A CA 1
ATOM 3116 C C . SER A 1 405 ? 6.315 10.038 -16.187 1.00 88.06 405 SER A C 1
ATOM 3118 O O . SER A 1 405 ? 5.262 9.657 -16.695 1.00 88.06 405 SER A O 1
ATOM 3120 N N . ILE A 1 406 ? 7.013 9.285 -15.346 1.00 87.00 406 ILE A N 1
ATOM 3121 C CA . ILE A 1 406 ? 6.577 7.965 -14.887 1.00 87.00 406 ILE A CA 1
ATOM 3122 C C . ILE A 1 406 ? 5.635 8.156 -13.699 1.00 87.00 406 ILE A C 1
ATOM 3124 O O . ILE A 1 406 ? 6.075 8.616 -12.640 1.00 87.00 406 ILE A O 1
ATOM 3128 N N . THR A 1 407 ? 4.364 7.791 -13.858 1.00 75.94 407 THR A N 1
ATOM 3129 C CA . THR A 1 407 ? 3.355 7.888 -12.791 1.00 75.94 407 THR A CA 1
ATOM 3130 C C . THR A 1 407 ? 3.216 6.595 -11.991 1.00 75.94 407 THR A C 1
ATOM 3132 O O . THR A 1 407 ? 2.930 6.657 -10.802 1.00 75.94 407 THR A O 1
ATOM 3135 N N . ALA A 1 408 ? 3.516 5.443 -12.595 1.00 72.62 408 ALA A N 1
ATOM 3136 C CA . ALA A 1 408 ? 3.663 4.164 -11.903 1.00 72.62 408 ALA A CA 1
ATOM 3137 C C . ALA A 1 408 ? 4.745 3.315 -12.582 1.00 72.62 408 ALA A C 1
ATOM 3139 O O . ALA A 1 408 ? 4.885 3.342 -13.806 1.00 72.62 408 ALA A O 1
ATOM 3140 N N . LEU A 1 409 ? 5.526 2.579 -11.789 1.00 81.69 409 LEU A N 1
ATOM 3141 C CA . LEU A 1 409 ? 6.523 1.636 -12.287 1.00 81.69 409 LEU A CA 1
ATOM 3142 C C . LEU A 1 409 ? 6.687 0.496 -11.298 1.00 81.69 409 LEU A C 1
ATOM 3144 O O . LEU A 1 409 ? 6.976 0.739 -10.124 1.00 81.69 409 LEU A O 1
ATOM 3148 N N . GLU A 1 410 ? 6.559 -0.725 -11.802 1.00 81.94 410 GLU A N 1
ATOM 3149 C CA . GLU A 1 410 ? 6.782 -1.943 -11.034 1.00 81.94 410 GLU A CA 1
ATOM 3150 C C . GLU A 1 410 ? 7.626 -2.941 -11.822 1.00 81.94 410 GLU A C 1
ATOM 3152 O O . GLU A 1 410 ? 7.541 -3.018 -13.048 1.00 81.94 410 GLU A O 1
ATOM 3157 N N . VAL A 1 411 ? 8.461 -3.693 -11.113 1.00 86.12 411 VAL A N 1
ATOM 3158 C CA . VAL A 1 411 ? 9.319 -4.741 -11.655 1.00 86.12 411 VAL A CA 1
ATOM 3159 C C . VAL A 1 411 ? 9.143 -6.000 -10.831 1.00 86.12 411 VAL A C 1
ATOM 3161 O O . VAL A 1 411 ? 9.331 -5.995 -9.613 1.00 86.12 411 VAL A O 1
ATOM 3164 N N . TYR A 1 412 ? 8.837 -7.084 -11.526 1.00 77.25 412 TYR A N 1
ATOM 3165 C CA . TYR A 1 412 ? 8.585 -8.399 -10.970 1.00 77.25 412 TYR A CA 1
ATOM 3166 C C . TYR A 1 412 ? 9.621 -9.394 -11.481 1.00 77.25 412 TYR A C 1
ATOM 3168 O O . TYR A 1 412 ? 9.875 -9.429 -12.682 1.00 77.25 412 TYR A O 1
ATOM 3176 N N . SER A 1 413 ? 10.173 -10.225 -10.604 1.00 80.88 413 SER A N 1
ATOM 3177 C CA . SER A 1 413 ? 10.833 -11.473 -10.984 1.00 80.88 413 SER A CA 1
ATOM 3178 C C . SER A 1 413 ? 9.815 -12.425 -11.621 1.00 80.88 413 SER A C 1
ATOM 3180 O O . SER A 1 413 ? 8.650 -12.491 -11.216 1.00 80.88 413 SER A O 1
ATOM 3182 N N . THR A 1 414 ? 10.250 -13.173 -12.628 1.00 65.38 414 THR A N 1
ATOM 3183 C CA . THR A 1 414 ? 9.483 -14.272 -13.232 1.00 65.38 414 THR A CA 1
ATOM 3184 C C . THR A 1 414 ? 10.146 -15.630 -12.994 1.00 65.38 414 THR A C 1
ATOM 3186 O O . THR A 1 414 ? 9.925 -16.575 -13.753 1.00 65.38 414 THR A O 1
ATOM 3189 N N . GLU A 1 415 ? 10.996 -15.712 -11.975 1.00 62.19 415 GLU A N 1
ATOM 3190 C CA . GLU A 1 415 ? 11.639 -16.935 -11.500 1.00 62.19 415 GLU A CA 1
ATOM 3191 C C . GLU A 1 415 ? 11.284 -17.138 -10.020 1.00 62.19 415 GLU A C 1
ATOM 3193 O O . GLU A 1 415 ? 11.190 -16.162 -9.265 1.00 62.19 415 GLU A O 1
ATOM 3198 N N . ALA A 1 416 ? 10.989 -18.391 -9.661 1.00 48.31 416 ALA A N 1
ATOM 3199 C CA . ALA A 1 416 ? 10.496 -18.813 -8.348 1.00 48.31 416 ALA A CA 1
ATOM 3200 C C . ALA A 1 416 ? 11.595 -18.880 -7.282 1.00 48.31 416 ALA A C 1
ATOM 3202 O O . ALA A 1 416 ? 12.717 -19.327 -7.617 1.00 48.31 416 ALA A O 1
#

InterPro domains:
  IPR006571 TLDc domain [PF07534] (278-413)
  IPR006571 TLDc domain [PS51886] (251-415)
  IPR006571 TLDc domain [SM00584] (267-415)

pLDDT: mean 76.61, std 20.44, range [19.89, 98.25]

Secondary structure (DSSP, 8-state):
--------GGG---TTS-HHHHHHHHTT-S----B--SHHHHHHHTTS-GGGTTTT-TT---B--HHHHHHTS-HHHHTTB---B---TT-SSBS-BTTTSBSSB-EEEEEETTPPP-SPPP----TTSPPB--SSS-EEEEEEEETTEEEEEEEEE-S-SSGGGSEEEEEEESBBTTTT-SEEEE-TTSPPEE-TTSSEEEEEEEEESSSSPEEEEEEEEETT-SS-EEEE-S-TTB--EEEEEEEEESEEEEEEEEEGGG----HHHHHHT--S-PPPTTEEEEHHHH-S-HHHHHHHHTT--SEEEEEEETTS-EEEEEESSPP---SEEPPS-EEEEETTTTEEEE-S-TT-SBEE-TTSSS-BTTTTSBEE-TTSSBEE--SSSSTT--S-TTSSSS--BEEEEEEEE---